Protein AF-A0A8H7K7K2-F1 (afdb_monomer_lite)

pLDDT: mean 85.7, std 13.22, range [26.61, 98.44]

Sequence (527 aa):
MLSKSSISTTMADRILAVVHLDLALPESETTSAEALQPTSVLERTKLHKALFQYLTWVARIGPSKDNFTIAPELIRFMRSYIETRGWPTPAGADSADAVELRSKAYETIGMLSSSATIPTAERLDLAQWLFKSLSEDPTSEAVVSIDSALSGLTSTFPADKKDEDEALMEMLLGYMFLPDEPPAVRSTRHAVVKWANQCLPFANIYARWMNILAIGGIPGERGDVIEQGQKGLDPWTYHAYDNSKTTLKIPEWHEMAAAYFGGPIAPGNLYNHPSVKESLETTGSDLTFGNFQGTRLLAYPVALRYIQQLIFLTALGDDFQIQPNWKEALDATIRTSIQSRTKIRTYLEADDKNTTHLTFYLRACLGGALLAGSPIVEQSLRCFVEVASLSPPSVTQYLATQSSGLLDLVKYNKKEIRSLAARAIGILWAHPVHKADNQIDQFQAKLQDLFANAEKVVGSELNAAEGALLAFGHLCSRSVFYDYDPGSDVEFPLRFLTNQSVQPSLSRGCVGMLLAAMVCGTRSPNS

InterPro domains:
  IPR016024 Armadillo-type fold [SSF48371] (46-479)
  IPR024372 Proteasome component Ecm29, N-terminal [PF13001] (1-214)

Secondary structure (DSSP, 8-state):
-----TTGGG-HHHHHHHHHHHH----S--TTTGGGS-SSHHHHHHHHHHHHHHHHHHHHHGGGSTT---HHHHHHHHHHHHHTTTTTS-TTTT-HHHHHHHHHHHHHHHHHHTT----HHHHHHHHHHHHHHHHH---HHHHHHHHHHHHHHGGGS-TT-GGGHHHHHHHHHHHHS--SSTT--S--HHHHHHHHHHHS-TT-HHHHHHHHHHHHSSTT--HHHHHHHHHHT-HHHHHHH----S--PPP-HHHHHHHHHHS---TT-SS----HHHHHHS--STTTTTTS-GGGGGHHHHHHHHHHHHHHHHHHGGGS---TTHHHHHHHHHHH-HHHHHHHHHHHHS-HHHHHHHHHHHHHHHHHHTSTT-TTHHHHHHHHHHHHTTS-HHHHHHHHTT-TTHHHHTT-S-HHHHHHHHHHHHHHTTSGGGGGGTHHHHHHHHHHHHHTTGGG--THHHHHHHHHHHHHHHHHHHHHTTT----TT----THHHH-TTS-HHHHHHHHHHHHHHHTTTT--S--

Radius of gyration: 31.11 Å; chains: 1; bounding box: 78×48×90 Å

Organism: Bionectria ochroleuca (NCBI:txid29856)

Foldseek 3Di:
DPDLDLVVLVVLVVLVVLLCLLQNDPDPDDPPSVVPADPDPVVSLVSLVVSLVNLLSSLQRNLVDPPSACLVVLLVSLLSSQVVQPPLAGDPLVDPSVLVSNLSSLLSLLSSQLRYPDDLVVLLVVLLSLLSSLFAYQDPSSNVSSLSSLVSNLNVQAQVDPVNCQSLLLSLQCLLPDDCDPSGVDRCLLSSLVSLLRRHALQDLSNLVSLLCQQQVAPPHDPSSVVSSVCSLAPASSVVPDPDPDDRDHHDLLVNLQQQQQAACHRVCNPVGDDLVVSLVDPDLCSRCRHQPDSNVRSLLVSLLSSLVVLLCVLCPPVQDRDVVSSVVSVVCLVPPPPSLQSSLCVCVVDPSSLSSLLSSLVSLLSQLLPPPDPSNLSSLVSNLSSLVSHDLVSLASCLVVLPSLLVQCLDQDLSSLLSSLSNLLSRLLRCNCVVPCNNVVVLVVLCVLQVPLLPDDDSSVSSNLSSLLSNLSNCLSNVVVVDNNDPPDDLPCVLCPDPSGDPSSNVSSVNSVVSNVVNVPDDPDD

Structure (mmCIF, N/CA/C/O backbone):
data_AF-A0A8H7K7K2-F1
#
_entry.id   AF-A0A8H7K7K2-F1
#
loop_
_atom_site.group_PDB
_atom_site.id
_atom_site.type_symbol
_atom_site.label_atom_id
_atom_site.label_alt_id
_atom_site.label_comp_id
_atom_site.label_asym_id
_atom_site.label_entity_id
_atom_site.label_seq_id
_atom_site.pdbx_PDB_ins_code
_atom_site.Cartn_x
_atom_site.Cartn_y
_atom_site.Cartn_z
_atom_site.occupancy
_atom_site.B_iso_or_equiv
_atom_site.auth_seq_id
_atom_site.auth_comp_id
_atom_site.auth_asym_id
_atom_site.auth_atom_id
_atom_site.pdbx_PDB_model_num
ATOM 1 N N . MET A 1 1 ? -21.664 6.708 48.045 1.00 45.75 1 MET A N 1
ATOM 2 C CA . MET A 1 1 ? -20.397 6.842 47.293 1.00 45.75 1 MET A CA 1
ATOM 3 C C . MET A 1 1 ? -19.856 5.448 47.035 1.00 45.75 1 MET A C 1
ATOM 5 O O . MET A 1 1 ? -19.583 4.746 47.999 1.00 45.75 1 MET A O 1
ATOM 9 N N . LEU A 1 2 ? -19.748 5.034 45.771 1.00 57.50 2 LEU A N 1
ATOM 10 C CA . LEU A 1 2 ? -19.045 3.805 45.391 1.00 57.50 2 LEU A CA 1
ATOM 11 C C . LEU A 1 2 ? -17.563 4.005 45.741 1.00 57.50 2 LEU A C 1
ATOM 13 O O . LEU A 1 2 ? -16.893 4.850 45.147 1.00 57.50 2 LEU A O 1
ATOM 17 N N . SER A 1 3 ? -17.073 3.344 46.789 1.00 60.69 3 SER A N 1
ATOM 18 C CA . SER A 1 3 ? -15.692 3.521 47.235 1.00 60.69 3 SER A CA 1
ATOM 19 C C . SER A 1 3 ? -14.741 2.877 46.221 1.00 60.69 3 SER A C 1
ATOM 21 O O . SER A 1 3 ? -14.909 1.718 45.847 1.00 60.69 3 SER A O 1
ATOM 23 N N . LYS A 1 4 ? -13.722 3.622 45.770 1.00 75.00 4 LYS A N 1
ATOM 24 C CA . LYS A 1 4 ? -12.649 3.134 44.878 1.00 75.00 4 LYS A CA 1
ATOM 25 C C . LYS A 1 4 ? -11.684 2.209 45.636 1.00 75.00 4 LYS A C 1
ATOM 27 O O . LYS A 1 4 ? -10.497 2.487 45.756 1.00 75.00 4 LYS A O 1
ATOM 32 N N . SER A 1 5 ? -12.212 1.132 46.211 1.00 83.38 5 SER A N 1
ATOM 33 C CA . SER A 1 5 ? -11.434 0.095 46.886 1.00 83.38 5 SER A CA 1
ATOM 34 C C . SER A 1 5 ? -11.067 -1.002 45.893 1.00 83.38 5 SER A C 1
ATOM 36 O O . SER A 1 5 ? -11.913 -1.436 45.111 1.00 83.38 5 SER A O 1
ATOM 38 N N . SER A 1 6 ? -9.830 -1.495 45.945 1.00 81.62 6 SER A N 1
ATOM 39 C CA . SER A 1 6 ? -9.388 -2.650 45.150 1.00 81.62 6 SER A CA 1
ATOM 40 C C . SER A 1 6 ? -10.142 -3.937 45.500 1.00 81.62 6 SER A C 1
ATOM 42 O O . SER A 1 6 ? -10.251 -4.818 44.662 1.00 81.62 6 SER A O 1
ATOM 44 N N . ILE A 1 7 ? -10.696 -4.039 46.713 1.00 84.38 7 ILE A N 1
ATOM 45 C CA . ILE A 1 7 ? -11.533 -5.173 47.132 1.00 84.38 7 ILE A CA 1
ATOM 46 C C . ILE A 1 7 ? -12.896 -5.111 46.437 1.00 84.38 7 ILE A C 1
ATOM 48 O O . ILE A 1 7 ? -13.483 -6.135 46.123 1.00 84.38 7 ILE A O 1
ATOM 52 N N . SER A 1 8 ? -13.412 -3.912 46.156 1.00 83.81 8 SER A N 1
ATOM 53 C CA . SER A 1 8 ? -14.726 -3.789 45.518 1.00 83.81 8 SER A CA 1
ATOM 54 C C . SER A 1 8 ? -14.759 -4.418 44.121 1.00 83.81 8 SER A C 1
ATOM 56 O O . SER A 1 8 ? -15.800 -4.920 43.717 1.00 83.81 8 SER A O 1
ATOM 58 N N . THR A 1 9 ? -13.620 -4.471 43.418 1.00 84.69 9 THR A N 1
ATOM 59 C CA . THR A 1 9 ? -13.528 -5.034 42.064 1.00 84.69 9 THR A CA 1
ATOM 60 C C . THR A 1 9 ? -13.627 -6.561 42.032 1.00 84.69 9 THR A C 1
ATOM 62 O O . THR A 1 9 ? -13.731 -7.118 40.947 1.00 84.69 9 THR A O 1
ATOM 65 N N . THR A 1 10 ? -13.600 -7.241 43.186 1.00 84.38 10 THR A N 1
ATOM 66 C CA . THR A 1 10 ? -13.829 -8.695 43.282 1.00 84.38 10 THR A CA 1
ATOM 67 C C . THR A 1 10 ? -15.298 -9.047 43.544 1.00 84.38 10 THR A C 1
ATOM 69 O O . THR A 1 10 ? -15.663 -10.218 43.530 1.00 84.38 10 THR A O 1
ATOM 72 N N . MET A 1 11 ? -16.167 -8.053 43.771 1.00 88.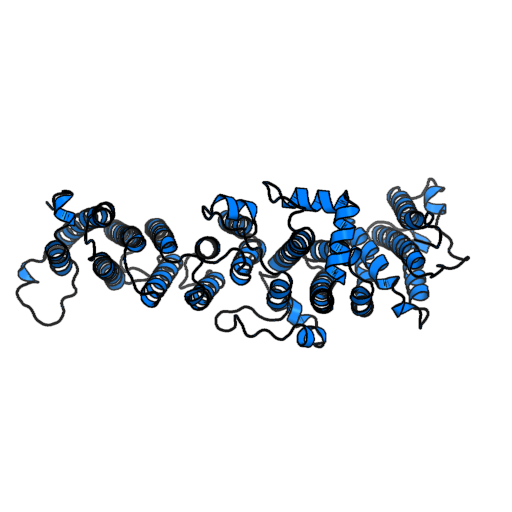62 11 MET A N 1
ATOM 73 C CA . MET A 1 11 ? -17.587 -8.254 44.080 1.00 88.62 11 MET A CA 1
ATOM 74 C C . MET A 1 11 ? -18.453 -8.285 42.809 1.00 88.62 11 MET A C 1
ATOM 76 O O . MET A 1 11 ? -19.363 -7.467 42.668 1.00 88.62 11 MET A O 1
ATOM 80 N N . ALA A 1 12 ? -18.165 -9.219 41.898 1.00 87.75 12 ALA A N 1
ATOM 81 C CA . ALA A 1 12 ? -18.808 -9.369 40.586 1.00 87.75 12 ALA A CA 1
ATOM 82 C C . ALA A 1 12 ? -20.339 -9.179 40.613 1.00 87.75 12 ALA A C 1
ATOM 84 O O . ALA A 1 12 ? -20.850 -8.231 40.017 1.00 87.75 12 ALA A O 1
ATOM 85 N N . ASP A 1 13 ? -21.049 -9.997 41.394 1.00 88.44 13 ASP A N 1
ATOM 86 C CA . ASP A 1 13 ? -22.518 -9.983 41.469 1.00 88.44 13 ASP A CA 1
ATOM 87 C C . ASP A 1 13 ? -23.079 -8.630 41.920 1.00 88.44 13 ASP A C 1
ATOM 89 O O . ASP A 1 13 ? -24.115 -8.173 41.442 1.00 88.44 13 ASP A O 1
ATOM 93 N N . ARG A 1 14 ? -22.383 -7.949 42.840 1.00 89.31 14 ARG A N 1
ATOM 94 C CA . ARG A 1 14 ? -22.817 -6.641 43.350 1.00 89.31 14 ARG A CA 1
ATOM 95 C C . ARG A 1 14 ? -22.606 -5.542 42.322 1.00 89.31 14 ARG A C 1
ATOM 97 O O . ARG A 1 14 ? -23.440 -4.647 42.225 1.00 89.31 14 ARG A O 1
ATOM 104 N N . ILE A 1 15 ? -21.500 -5.600 41.579 1.00 90.00 15 ILE A N 1
ATOM 105 C CA . ILE A 1 15 ? -21.233 -4.661 40.486 1.00 90.00 15 ILE A CA 1
ATOM 106 C C . ILE A 1 15 ? -22.333 -4.811 39.435 1.00 90.00 15 ILE A C 1
ATOM 108 O O . ILE A 1 15 ? -22.971 -3.822 39.084 1.00 90.00 15 ILE A O 1
ATOM 112 N N . LEU A 1 16 ? -22.602 -6.043 39.000 1.00 89.50 16 LEU A N 1
ATOM 113 C CA . LEU A 1 16 ? -23.630 -6.334 38.004 1.00 89.50 16 LEU A CA 1
ATOM 114 C C . LEU A 1 16 ? -25.025 -5.928 38.484 1.00 89.50 16 LEU A C 1
ATOM 116 O O . LEU A 1 16 ? -25.751 -5.294 37.728 1.00 89.50 16 LEU A O 1
ATOM 120 N N . ALA A 1 17 ? -25.382 -6.185 39.746 1.00 87.75 17 ALA A N 1
ATOM 121 C CA . ALA A 1 17 ? -26.673 -5.772 40.300 1.00 87.75 17 ALA A CA 1
ATOM 122 C C . ALA A 1 17 ? -26.877 -4.246 40.269 1.00 87.75 17 ALA A C 1
ATOM 124 O O . ALA A 1 17 ? -27.964 -3.777 39.938 1.00 87.75 17 ALA A O 1
ATOM 125 N N . VAL A 1 18 ? -25.838 -3.461 40.581 1.00 87.94 18 VAL A N 1
ATOM 126 C CA . VAL A 1 18 ? -25.904 -1.989 40.504 1.00 87.94 18 VAL A CA 1
ATOM 127 C C . VAL A 1 18 ? -26.028 -1.523 39.055 1.00 87.94 18 VAL A C 1
ATOM 129 O O . VAL A 1 18 ? -26.802 -0.613 38.773 1.00 87.94 18 VAL A O 1
ATOM 132 N N . VAL A 1 19 ? -25.292 -2.151 38.137 1.00 88.75 19 VAL A N 1
ATOM 133 C CA . VAL A 1 19 ? -25.357 -1.835 36.705 1.00 88.75 19 VAL A CA 1
ATOM 134 C C . VAL A 1 19 ? -26.732 -2.158 36.131 1.00 88.75 19 VAL A C 1
ATOM 136 O O . VAL A 1 19 ? -27.298 -1.327 35.432 1.00 88.75 19 VAL A O 1
ATOM 139 N N . HIS A 1 20 ? -27.296 -3.318 36.464 1.00 85.50 20 HIS A N 1
ATOM 140 C CA . HIS A 1 20 ? -28.662 -3.676 36.097 1.00 85.50 20 HIS A CA 1
ATOM 141 C C . HIS A 1 20 ? -29.669 -2.673 36.647 1.00 85.50 20 HIS A C 1
ATOM 143 O O . HIS A 1 20 ? -30.542 -2.232 35.913 1.00 85.50 20 HIS A O 1
ATOM 149 N N . LEU A 1 21 ? -29.537 -2.282 37.916 1.00 83.88 21 LEU A N 1
ATOM 150 C CA . LEU A 1 21 ? -30.456 -1.319 38.506 1.00 83.88 21 LEU A CA 1
ATOM 151 C C . LEU A 1 21 ? -30.418 0.020 37.760 1.00 83.88 21 LEU A C 1
ATOM 153 O O . LEU A 1 21 ? -31.481 0.575 37.519 1.00 83.88 21 LEU A O 1
ATOM 157 N N . ASP A 1 22 ? -29.227 0.530 37.423 1.00 82.50 22 ASP A N 1
ATOM 158 C CA . ASP A 1 22 ? -29.018 1.880 36.872 1.00 82.50 22 ASP A CA 1
ATOM 159 C C . ASP A 1 22 ? -29.141 1.982 35.344 1.00 82.50 22 ASP A C 1
ATOM 161 O O . ASP A 1 22 ? -29.597 2.999 34.829 1.00 82.50 22 ASP A O 1
ATOM 165 N N . LEU A 1 23 ? -28.731 0.943 34.610 1.00 80.19 23 LEU A N 1
ATOM 166 C CA . LEU A 1 23 ? -28.607 0.974 33.148 1.00 80.19 23 LEU A CA 1
ATOM 167 C C . LEU A 1 23 ? -29.571 0.042 32.411 1.00 80.19 23 LEU A C 1
ATOM 169 O O . LEU A 1 23 ? -29.669 0.164 31.189 1.00 80.19 23 LEU A O 1
ATOM 173 N N . ALA A 1 24 ? -30.248 -0.898 33.083 1.00 66.81 24 ALA A N 1
ATOM 174 C CA . ALA A 1 24 ? -31.181 -1.777 32.383 1.00 66.81 24 ALA A CA 1
ATOM 175 C C . ALA A 1 24 ? -32.378 -0.983 31.842 1.00 66.81 24 ALA A C 1
ATOM 177 O O . ALA A 1 24 ? -32.927 -0.097 32.501 1.00 66.81 24 ALA A O 1
ATOM 178 N N . LEU A 1 25 ? -32.792 -1.333 30.625 1.00 55.06 25 LEU A N 1
ATOM 179 C CA . LEU A 1 25 ? -34.080 -0.915 30.092 1.00 55.06 25 LEU A CA 1
ATOM 180 C C . LEU A 1 25 ? -35.192 -1.566 30.928 1.00 55.06 25 LEU A C 1
ATOM 182 O O . LEU A 1 25 ? -35.007 -2.700 31.374 1.00 55.06 25 LEU A O 1
ATOM 186 N N . PRO A 1 26 ? -36.335 -0.891 31.143 1.00 50.78 26 PRO A N 1
ATOM 187 C CA . PRO A 1 26 ? -37.485 -1.511 31.781 1.00 50.78 26 PRO A CA 1
ATOM 188 C C . PRO A 1 26 ? -38.016 -2.615 30.859 1.00 50.78 26 PRO A C 1
ATOM 190 O O . PRO A 1 26 ? -38.832 -2.371 29.970 1.00 50.78 26 PRO A O 1
ATOM 193 N N . GLU A 1 27 ? -37.510 -3.834 31.030 1.00 41.81 27 GLU A N 1
ATOM 194 C CA . GLU A 1 27 ? -38.180 -5.015 30.514 1.00 41.81 27 GLU A CA 1
ATOM 195 C C . GLU A 1 27 ? -39.508 -5.143 31.252 1.00 41.81 27 GLU A C 1
ATOM 197 O O . GLU A 1 27 ? -39.621 -4.914 32.458 1.00 41.81 27 GLU A O 1
ATOM 202 N N . SER A 1 28 ? -40.541 -5.401 30.464 1.00 45.06 28 SER A N 1
ATOM 203 C CA . SER A 1 28 ? -41.921 -5.480 30.904 1.00 45.06 28 SER A CA 1
ATOM 204 C C . SER A 1 28 ? -42.018 -6.417 32.108 1.00 45.06 28 SER A C 1
ATOM 206 O O . SER A 1 28 ? -41.653 -7.579 31.997 1.00 45.06 28 SER A O 1
ATOM 208 N N . GLU A 1 29 ? -42.537 -5.889 33.221 1.00 46.44 29 GLU A N 1
ATOM 209 C CA . GLU A 1 29 ? -42.729 -6.545 34.526 1.00 46.44 29 GLU A CA 1
ATOM 210 C C . GLU A 1 29 ? -41.542 -6.457 35.507 1.00 46.44 29 GLU A C 1
ATOM 212 O O . GLU A 1 29 ? -40.734 -7.367 35.632 1.00 46.44 29 GLU A O 1
ATOM 217 N N . THR A 1 30 ? -41.491 -5.385 36.314 1.00 43.72 30 THR A N 1
ATOM 218 C CA . THR A 1 30 ? -41.301 -5.475 37.783 1.00 43.72 30 THR A CA 1
ATOM 219 C C . THR A 1 30 ? -41.415 -4.098 38.454 1.00 43.72 30 THR A C 1
ATOM 221 O O . THR A 1 30 ? -40.554 -3.230 38.350 1.00 43.72 30 THR A O 1
ATOM 224 N N . THR A 1 31 ? -42.469 -3.919 39.247 1.00 50.97 31 THR A N 1
ATOM 225 C CA . THR A 1 31 ? -42.855 -2.687 39.966 1.00 50.97 31 THR A CA 1
ATOM 226 C C . THR A 1 31 ? -41.916 -2.262 41.110 1.00 50.97 31 THR A C 1
ATOM 228 O O . THR A 1 31 ? -42.189 -1.279 41.794 1.00 50.97 31 THR A O 1
ATOM 231 N N . SER A 1 32 ? -40.815 -2.982 41.363 1.00 52.03 32 SER A N 1
ATOM 232 C CA . SER A 1 32 ? -39.917 -2.737 42.509 1.00 52.03 32 SER A CA 1
ATOM 233 C C . SER A 1 32 ? -38.610 -2.019 42.148 1.00 52.03 32 SER A C 1
ATOM 235 O O . SER A 1 32 ? -38.081 -1.283 42.977 1.00 52.03 32 SER A O 1
ATOM 237 N N . ALA A 1 33 ? -38.089 -2.204 40.929 1.00 51.75 33 ALA A N 1
ATOM 238 C CA . ALA A 1 33 ? -36.827 -1.595 40.492 1.00 51.75 33 ALA A CA 1
ATOM 239 C C . ALA A 1 33 ? -37.004 -0.125 40.066 1.00 51.75 33 ALA A C 1
ATOM 241 O O . ALA A 1 33 ? -36.161 0.716 40.379 1.00 51.75 33 ALA A O 1
ATOM 242 N N . GLU A 1 34 ? -38.141 0.215 39.448 1.00 53.91 34 GLU A N 1
ATOM 243 C CA . GLU A 1 34 ? -38.485 1.594 39.063 1.00 53.91 34 GLU A CA 1
ATOM 244 C C . GLU A 1 34 ? -38.598 2.538 40.272 1.00 53.91 34 GLU A C 1
ATOM 246 O O . GLU A 1 34 ? -38.294 3.724 40.163 1.00 53.91 34 GLU A O 1
ATOM 251 N N . ALA A 1 35 ? -38.969 2.017 41.448 1.00 57.66 35 ALA A N 1
ATOM 252 C CA . ALA A 1 35 ? -39.115 2.802 42.676 1.00 57.66 35 ALA A CA 1
ATOM 253 C C . ALA A 1 35 ? -37.778 3.308 43.256 1.00 57.66 35 ALA A C 1
ATOM 255 O O . ALA A 1 35 ? -37.773 4.234 44.066 1.00 57.66 35 ALA A O 1
ATOM 256 N N . LEU A 1 36 ? -36.649 2.705 42.862 1.00 66.88 36 LEU A N 1
ATOM 257 C CA . LEU A 1 36 ? -35.302 3.077 43.317 1.00 66.88 36 LEU A CA 1
ATOM 258 C C . LEU A 1 36 ? -34.556 3.965 42.309 1.00 66.88 36 LEU A C 1
ATOM 260 O O . LEU A 1 36 ? -33.462 4.446 42.610 1.00 66.88 36 LEU A O 1
ATOM 264 N N . GLN A 1 37 ? -35.138 4.189 41.129 1.00 71.12 37 GLN A N 1
ATOM 265 C CA . GLN A 1 37 ? -34.542 4.989 40.067 1.00 71.12 37 GLN A CA 1
ATOM 266 C C . GLN A 1 37 ? -34.823 6.487 40.254 1.00 71.12 37 GLN A C 1
ATOM 268 O O . GLN A 1 37 ? -35.953 6.868 40.577 1.00 71.12 37 GLN A O 1
ATOM 273 N N . PRO A 1 38 ? -33.841 7.380 40.014 1.00 76.50 38 PRO A N 1
ATOM 274 C CA . PRO A 1 38 ? -34.080 8.811 40.111 1.00 76.50 38 PRO A CA 1
ATOM 275 C C . PRO A 1 38 ? -35.144 9.267 39.110 1.00 76.50 38 PRO A C 1
ATOM 277 O O . PRO A 1 38 ? -35.070 8.983 37.907 1.00 76.50 38 PRO A O 1
ATOM 280 N N . THR A 1 39 ? -36.123 10.025 39.601 1.00 75.00 39 THR A N 1
ATOM 281 C CA . THR A 1 39 ? -37.202 10.584 38.774 1.00 75.00 39 THR A CA 1
ATOM 282 C C . THR A 1 39 ? -36.719 11.799 37.976 1.00 75.00 39 THR A C 1
ATOM 284 O O . THR A 1 39 ? -37.179 12.035 36.861 1.00 75.00 39 THR A O 1
ATOM 287 N N . SER A 1 40 ? -35.758 12.558 38.518 1.00 84.69 40 SER A N 1
ATOM 288 C CA . SER A 1 40 ? -35.174 13.735 37.867 1.00 84.69 40 SER A CA 1
ATOM 289 C C . SER A 1 40 ? -34.067 13.362 36.879 1.00 84.69 40 SER A C 1
ATOM 291 O O . SER A 1 40 ? -33.158 12.593 37.198 1.00 84.69 40 SER A O 1
ATOM 293 N N . VAL A 1 41 ? -34.079 13.993 35.699 1.00 81.00 41 VAL A N 1
ATOM 294 C CA . VAL A 1 41 ? -33.029 13.845 34.673 1.00 81.00 41 VAL A CA 1
ATOM 295 C C . VAL A 1 41 ? -31.650 14.212 35.229 1.00 81.00 41 VAL A C 1
ATOM 297 O O . VAL A 1 41 ? -30.677 13.509 34.975 1.00 81.00 41 VAL A O 1
ATOM 300 N N . LEU A 1 42 ? -31.559 15.273 36.038 1.00 83.38 42 LEU A N 1
ATOM 301 C CA . LEU A 1 42 ? -30.296 15.728 36.630 1.00 83.38 42 LEU A CA 1
ATOM 302 C C . LEU A 1 42 ? -29.727 14.719 37.631 1.00 83.38 42 LEU A C 1
ATOM 304 O O . LEU A 1 42 ? -28.519 14.489 37.666 1.00 83.38 42 LEU A O 1
ATOM 308 N N . GLU A 1 43 ? -30.586 14.124 38.455 1.00 85.19 43 GLU A N 1
ATOM 309 C CA . GLU A 1 43 ? -30.174 13.113 39.430 1.00 85.19 43 GLU A CA 1
ATOM 310 C C . GLU A 1 43 ? -29.729 11.832 38.730 1.00 85.19 43 GLU A C 1
ATOM 312 O O . GLU A 1 43 ? -28.684 11.283 39.077 1.00 85.19 43 GLU A O 1
ATOM 317 N N . ARG A 1 44 ? -30.449 11.426 37.678 1.00 84.88 44 ARG A N 1
ATOM 318 C CA . ARG A 1 44 ? -30.080 10.287 36.835 1.00 84.88 44 ARG A CA 1
ATOM 319 C C . ARG A 1 44 ? -28.734 10.502 36.143 1.00 84.88 44 ARG A C 1
ATOM 321 O O . ARG A 1 44 ? -27.874 9.632 36.187 1.00 84.88 44 ARG A O 1
ATOM 328 N N . THR A 1 45 ? -28.490 11.688 35.585 1.00 85.50 45 THR A N 1
ATOM 329 C CA . THR A 1 45 ? -27.185 12.035 34.997 1.00 85.50 45 THR A CA 1
ATOM 330 C C . THR A 1 45 ? -26.062 11.984 36.034 1.00 85.50 45 THR A C 1
ATOM 332 O O . THR A 1 45 ? -24.994 11.440 35.756 1.00 85.50 45 THR A O 1
ATOM 335 N N . LYS A 1 46 ? -26.280 12.506 37.249 1.00 88.00 46 LYS A N 1
ATOM 336 C CA . LYS A 1 46 ? -25.285 12.423 38.334 1.00 88.00 46 LYS A CA 1
ATOM 337 C C . LYS A 1 46 ? -25.000 10.977 38.743 1.00 88.00 46 LYS A C 1
ATOM 339 O O . LYS A 1 46 ? -23.837 10.649 38.987 1.00 88.00 46 LYS A O 1
ATOM 344 N N . LEU A 1 47 ? -26.030 10.133 38.800 1.00 88.69 47 LEU A N 1
ATOM 345 C CA . LEU A 1 47 ? -25.899 8.715 39.121 1.00 88.69 47 LEU A CA 1
ATOM 346 C C . LEU A 1 47 ? -25.089 7.977 38.047 1.00 88.69 47 LEU A C 1
ATOM 348 O O . LEU A 1 47 ? -24.054 7.403 38.386 1.00 88.69 47 LEU A O 1
ATOM 352 N N . HIS A 1 48 ? -25.437 8.139 36.764 1.00 89.38 48 HIS A N 1
ATOM 353 C CA . HIS A 1 48 ? -24.661 7.584 35.649 1.00 89.38 48 HIS A CA 1
ATOM 354 C C . HIS A 1 48 ? -23.196 8.039 35.685 1.00 89.38 48 HIS A C 1
ATOM 356 O O . HIS A 1 48 ? -22.287 7.229 35.508 1.00 89.38 48 HIS A O 1
ATOM 362 N N . LYS A 1 49 ? -22.929 9.328 35.958 1.00 88.94 49 LYS A N 1
ATOM 363 C CA . LYS A 1 49 ? -21.549 9.840 36.056 1.00 88.94 49 LYS A CA 1
ATOM 364 C C . LYS A 1 49 ? -20.773 9.135 37.166 1.00 88.94 49 LYS A C 1
ATOM 366 O O . LYS A 1 49 ? -19.614 8.777 36.958 1.00 88.94 49 LYS A O 1
ATOM 371 N N . ALA A 1 50 ? -21.392 8.938 38.330 1.00 90.62 50 ALA A N 1
ATOM 372 C CA . ALA A 1 50 ? -20.774 8.237 39.448 1.00 90.62 50 ALA A CA 1
ATOM 373 C C . ALA A 1 50 ? -20.552 6.747 39.140 1.00 90.62 50 ALA A C 1
ATOM 375 O O . ALA A 1 50 ? -19.480 6.220 39.450 1.00 90.62 50 ALA A O 1
ATOM 376 N N . LEU A 1 51 ? -21.522 6.089 38.498 1.00 91.25 51 LEU A N 1
ATOM 377 C CA . LEU A 1 51 ? -21.407 4.695 38.084 1.00 91.25 51 LEU A CA 1
ATOM 378 C C . LEU A 1 51 ? -20.286 4.517 37.060 1.00 91.25 51 LEU A C 1
ATOM 380 O O . LEU A 1 51 ? -19.409 3.686 37.262 1.00 91.25 51 LEU A O 1
ATOM 384 N N . PHE A 1 52 ? -20.243 5.328 36.003 1.00 91.19 52 PHE A N 1
ATOM 385 C CA . PHE A 1 52 ? -19.242 5.186 34.941 1.00 91.19 52 PHE A CA 1
ATOM 386 C C . PHE A 1 52 ? -17.834 5.449 35.469 1.00 91.19 52 PHE A C 1
ATOM 388 O O . PHE A 1 52 ? -16.918 4.692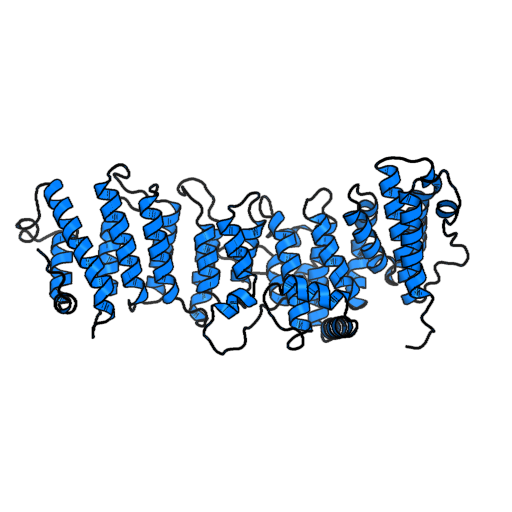 35.172 1.00 91.19 52 PHE A O 1
ATOM 395 N N . GLN A 1 53 ? -17.658 6.445 36.344 1.00 90.62 53 GLN A N 1
ATOM 396 C CA . GLN A 1 53 ? -16.380 6.656 37.034 1.00 90.62 53 GLN A CA 1
ATOM 397 C C . GLN A 1 53 ? -15.937 5.431 37.848 1.00 90.62 53 GLN A C 1
ATOM 399 O O . GLN A 1 53 ? -14.739 5.148 37.935 1.00 90.62 53 GLN A O 1
ATOM 404 N N . TYR A 1 54 ? -16.881 4.724 38.473 1.00 91.88 54 TYR A N 1
ATOM 405 C CA . TYR A 1 54 ? -16.596 3.491 39.195 1.00 91.88 54 TYR A CA 1
ATOM 406 C C . TYR A 1 54 ? -16.291 2.326 38.242 1.00 91.88 54 TYR A C 1
ATOM 408 O O . TYR A 1 54 ? -15.321 1.610 38.464 1.00 91.88 54 TYR A O 1
ATOM 416 N N . LEU A 1 55 ? -17.036 2.166 37.148 1.00 91.69 55 LEU A N 1
ATOM 417 C CA . LEU A 1 55 ? -16.799 1.105 36.167 1.00 91.69 55 LEU A CA 1
ATOM 418 C C . LEU A 1 55 ? -15.477 1.279 35.421 1.00 91.69 55 LEU A C 1
ATOM 420 O O . LEU A 1 55 ? -14.762 0.303 35.235 1.00 91.69 55 LEU A O 1
ATOM 424 N N . THR A 1 56 ? -15.080 2.507 35.094 1.00 90.38 56 THR A N 1
ATOM 425 C CA . THR A 1 56 ? -13.734 2.811 34.589 1.00 90.38 56 THR A CA 1
ATOM 426 C C . THR A 1 56 ? -12.648 2.368 35.579 1.00 90.38 56 THR A C 1
ATOM 428 O O . THR A 1 56 ? -11.617 1.822 35.186 1.00 90.38 56 THR A O 1
ATOM 431 N N . TRP A 1 57 ? -12.871 2.558 36.885 1.00 90.31 57 TRP A N 1
ATOM 432 C CA . TRP A 1 57 ? -11.959 2.062 37.919 1.00 90.31 57 TRP A CA 1
ATOM 433 C C . TRP A 1 57 ? -11.930 0.527 37.979 1.00 90.31 57 TRP A C 1
ATOM 435 O O . TRP A 1 57 ? -10.850 -0.060 38.057 1.00 90.31 57 TRP A O 1
ATOM 445 N N . VAL A 1 58 ? -13.095 -0.124 37.893 1.00 90.75 58 VAL A N 1
ATOM 446 C CA . VAL A 1 58 ? -13.213 -1.589 37.817 1.00 90.75 58 VAL A CA 1
ATOM 447 C C . VAL A 1 58 ? -12.493 -2.126 36.581 1.00 90.75 58 VAL A C 1
ATOM 449 O O . VAL A 1 58 ? -11.713 -3.058 36.714 1.00 90.75 58 VAL A O 1
ATOM 452 N N . ALA A 1 59 ? -12.667 -1.515 35.411 1.00 90.44 59 ALA A N 1
ATOM 453 C CA . ALA A 1 59 ? -12.007 -1.918 34.172 1.00 90.44 59 ALA A CA 1
ATOM 454 C C . ALA A 1 59 ? -10.478 -1.804 34.251 1.00 90.44 59 ALA A C 1
ATOM 456 O O . ALA A 1 59 ? -9.763 -2.609 33.668 1.00 90.44 59 ALA A O 1
ATOM 457 N N . ARG A 1 60 ? -9.966 -0.829 35.009 1.00 89.44 60 ARG A N 1
ATOM 458 C CA . ARG A 1 60 ? -8.524 -0.620 35.182 1.00 89.44 60 ARG A CA 1
ATOM 459 C C . ARG A 1 60 ? -7.884 -1.586 36.178 1.00 89.44 60 ARG A C 1
ATOM 461 O O . ARG A 1 60 ? -6.754 -2.012 35.974 1.00 89.44 60 ARG A O 1
ATOM 468 N N . ILE A 1 61 ? -8.561 -1.867 37.291 1.00 89.38 61 ILE A N 1
ATOM 469 C CA . ILE A 1 61 ? -7.987 -2.634 38.410 1.00 89.38 61 ILE A CA 1
ATOM 470 C C . ILE A 1 61 ? -8.427 -4.097 38.385 1.00 89.38 61 ILE A C 1
ATOM 472 O O . ILE A 1 61 ? -7.640 -4.978 38.726 1.00 89.38 61 ILE A O 1
ATOM 476 N N . GLY A 1 62 ? -9.665 -4.355 37.975 1.00 87.31 62 GLY A N 1
ATOM 477 C CA . GLY A 1 62 ? -10.299 -5.670 37.929 1.00 87.31 62 GLY A CA 1
ATOM 478 C C . GLY A 1 62 ? -9.473 -6.729 37.203 1.00 87.31 62 GLY A C 1
ATOM 479 O O . GLY A 1 62 ? -9.222 -7.758 37.819 1.00 87.31 62 GLY A O 1
ATOM 480 N N . PRO A 1 63 ? -8.946 -6.475 35.988 1.00 86.81 63 PRO A N 1
ATOM 481 C CA . PRO A 1 63 ? -8.159 -7.464 35.245 1.00 86.81 63 PRO A CA 1
ATOM 482 C C . PRO A 1 63 ? -6.908 -7.980 35.970 1.00 86.81 63 PRO A C 1
ATOM 484 O O . PRO A 1 63 ? -6.431 -9.069 35.678 1.00 86.81 63 PRO A O 1
ATOM 487 N N . SER A 1 64 ? -6.372 -7.216 36.930 1.00 85.50 64 SER A N 1
ATOM 488 C CA . SER A 1 64 ? -5.235 -7.635 37.766 1.00 85.50 64 SER A CA 1
ATOM 489 C C . SER A 1 64 ? -5.631 -8.511 38.965 1.00 85.50 64 SER A C 1
ATOM 491 O O . SER A 1 64 ? -4.781 -8.845 39.791 1.00 85.50 64 SER A O 1
ATOM 493 N N . LYS A 1 65 ? -6.923 -8.813 39.126 1.00 84.12 65 LYS A N 1
ATOM 494 C CA . LYS A 1 65 ? -7.477 -9.616 40.219 1.00 84.12 65 LYS A CA 1
ATOM 495 C C . LYS A 1 65 ? -7.894 -10.989 39.715 1.00 84.12 65 LYS A C 1
ATOM 497 O O . LYS A 1 65 ? -8.375 -11.132 38.594 1.00 84.12 65 LYS A O 1
ATOM 502 N N . ASP A 1 66 ? -7.765 -11.979 40.591 1.00 74.31 66 ASP A N 1
ATOM 503 C CA . ASP A 1 66 ? -8.200 -13.342 40.307 1.00 74.31 66 ASP A CA 1
ATOM 504 C C . ASP A 1 66 ? -9.703 -13.371 39.982 1.00 74.31 66 ASP A C 1
ATOM 506 O O . ASP A 1 66 ? -10.506 -12.698 40.634 1.00 74.31 66 ASP A O 1
ATOM 510 N N . ASN A 1 67 ? -10.083 -14.175 38.985 1.00 75.56 67 ASN A N 1
ATOM 511 C CA . ASN A 1 67 ? -11.472 -14.423 38.574 1.00 75.56 67 ASN A CA 1
ATOM 512 C C . ASN A 1 67 ? -12.259 -13.199 38.061 1.00 75.56 67 ASN A C 1
ATOM 514 O O . ASN A 1 67 ? -13.488 -13.165 38.174 1.00 75.56 67 ASN A O 1
ATOM 518 N N . PHE A 1 68 ? -11.598 -12.209 37.453 1.00 85.62 68 PHE A N 1
ATOM 519 C CA . PHE A 1 68 ? -12.294 -11.113 36.770 1.00 85.62 68 PHE A CA 1
ATOM 520 C C . PHE A 1 68 ? -13.010 -11.599 35.496 1.00 85.62 68 PHE A C 1
ATOM 522 O O . PHE A 1 68 ? -12.441 -11.635 34.411 1.00 85.62 68 PHE A O 1
ATOM 529 N N . THR A 1 69 ? -14.278 -11.989 35.639 1.00 87.31 69 THR A N 1
ATOM 530 C CA . THR A 1 69 ? -15.091 -12.623 34.579 1.00 87.31 69 THR A CA 1
ATOM 531 C C . THR A 1 69 ? -16.252 -11.757 34.088 1.00 87.31 69 THR A C 1
ATOM 533 O O . THR A 1 69 ? -16.884 -12.084 33.092 1.00 87.31 69 THR A O 1
ATOM 536 N N . ILE A 1 70 ? -16.503 -10.613 34.733 1.00 89.75 70 ILE A N 1
ATOM 537 C CA . ILE A 1 70 ? -17.647 -9.731 34.435 1.00 89.75 70 ILE A CA 1
ATOM 538 C C . ILE A 1 70 ? -17.451 -8.832 33.204 1.00 89.75 70 ILE A C 1
ATOM 540 O O . ILE A 1 70 ? -18.364 -8.103 32.822 1.00 89.75 70 ILE A O 1
ATOM 544 N N . ALA A 1 71 ? -16.264 -8.838 32.590 1.00 90.88 71 ALA A N 1
ATOM 545 C CA . ALA A 1 71 ? -15.924 -7.920 31.502 1.00 90.88 71 ALA A CA 1
ATOM 546 C C . ALA A 1 71 ? -16.871 -8.005 30.285 1.00 90.88 71 ALA A C 1
ATOM 548 O O . ALA A 1 71 ? -17.321 -6.944 29.847 1.00 90.88 71 ALA A O 1
ATOM 549 N N . PRO A 1 72 ? -17.237 -9.200 29.765 1.00 91.56 72 PRO A N 1
ATOM 550 C CA . PRO A 1 72 ? -18.153 -9.305 28.625 1.00 91.56 72 PRO A CA 1
ATOM 551 C C . PRO A 1 72 ? -19.531 -8.696 28.914 1.00 91.56 72 PRO A C 1
ATOM 553 O O . PRO A 1 72 ? -20.086 -7.969 28.092 1.00 91.56 72 PRO A O 1
ATOM 556 N N . GLU A 1 73 ? -20.069 -8.923 30.115 1.00 91.12 73 GLU A N 1
ATOM 557 C CA . GLU A 1 73 ? -21.363 -8.361 30.505 1.00 91.12 73 GLU A CA 1
ATOM 558 C C . GLU A 1 73 ? -21.311 -6.844 30.653 1.00 91.12 73 GLU A C 1
ATOM 560 O O . GLU A 1 73 ? -22.191 -6.146 30.153 1.00 91.12 73 GLU A O 1
ATOM 565 N N . LEU A 1 74 ? -20.256 -6.313 31.277 1.00 92.44 74 LEU A N 1
ATOM 566 C CA . LEU A 1 74 ? -20.063 -4.869 31.382 1.00 92.44 74 LEU A CA 1
ATOM 567 C C . LEU A 1 74 ? -19.944 -4.206 30.004 1.00 92.44 74 LEU A C 1
ATOM 569 O O . LEU A 1 74 ? -20.537 -3.148 29.797 1.00 92.44 74 LEU A O 1
ATOM 573 N N . ILE A 1 75 ? -19.247 -4.831 29.048 1.00 93.69 75 ILE A N 1
ATOM 574 C CA . ILE A 1 75 ? -19.180 -4.352 27.658 1.00 93.69 75 ILE A CA 1
ATOM 575 C C . ILE A 1 75 ? -20.583 -4.292 27.042 1.00 93.69 75 ILE A C 1
ATOM 577 O O . ILE A 1 75 ? -20.951 -3.263 26.473 1.00 93.69 75 ILE A O 1
ATOM 581 N N . ARG A 1 76 ? -21.394 -5.343 27.212 1.00 92.62 76 ARG A N 1
ATOM 582 C CA . ARG A 1 76 ? -22.783 -5.391 26.728 1.00 92.62 76 ARG A CA 1
ATOM 583 C C . ARG A 1 76 ? -23.651 -4.285 27.340 1.00 92.62 76 ARG A C 1
ATOM 585 O O . ARG A 1 76 ? -24.401 -3.644 26.608 1.00 92.62 76 ARG A O 1
ATOM 592 N N . PHE A 1 77 ? -23.516 -3.998 28.638 1.00 92.25 77 PHE A N 1
ATOM 593 C CA . PHE A 1 77 ? -24.233 -2.883 29.276 1.00 92.25 77 PHE A CA 1
ATOM 594 C C . PHE A 1 77 ? -23.802 -1.519 28.743 1.00 92.25 77 PHE A C 1
ATOM 596 O O . PHE A 1 77 ? -24.657 -0.689 28.441 1.00 92.25 77 PHE A O 1
ATOM 603 N N . MET A 1 78 ? -22.494 -1.279 28.606 1.00 93.75 78 MET A N 1
ATOM 604 C CA . MET A 1 78 ? -21.991 -0.012 28.064 1.00 93.75 78 MET A CA 1
ATOM 605 C C . MET A 1 78 ? -22.449 0.194 26.616 1.00 93.75 78 MET A C 1
ATOM 607 O O . MET A 1 78 ? -22.876 1.291 26.257 1.00 93.75 78 MET A O 1
ATOM 611 N N . ARG A 1 79 ? -22.413 -0.863 25.795 1.00 94.62 79 ARG A N 1
ATOM 612 C CA . ARG A 1 79 ? -22.909 -0.839 24.415 1.00 94.62 79 ARG A CA 1
ATOM 613 C C . ARG A 1 79 ? -24.404 -0.532 24.362 1.00 94.62 79 ARG A C 1
ATOM 615 O O . ARG A 1 79 ? -24.795 0.418 23.692 1.00 94.62 79 ARG A O 1
ATOM 622 N N . SER A 1 80 ? -25.218 -1.257 25.130 1.00 93.25 80 SER A N 1
ATOM 623 C CA . SER A 1 80 ? -26.668 -1.036 25.196 1.00 93.25 80 SER A CA 1
ATOM 624 C C . SER A 1 80 ? -27.014 0.384 25.666 1.00 93.25 80 SER A C 1
ATOM 626 O O . SER A 1 80 ? -27.878 1.050 25.092 1.00 93.25 80 SER A O 1
ATOM 628 N N . TYR A 1 81 ? -26.278 0.915 26.647 1.00 91.69 81 TYR A N 1
ATOM 629 C CA . TYR A 1 81 ? -26.431 2.304 27.075 1.00 91.69 81 TYR A CA 1
ATOM 630 C C . TYR A 1 81 ? -26.200 3.298 25.928 1.00 91.69 81 TYR A C 1
ATOM 632 O O . TYR A 1 81 ? -26.962 4.250 25.779 1.00 91.69 81 TYR A O 1
ATOM 640 N N . ILE A 1 82 ? -25.170 3.092 25.104 1.00 93.75 82 ILE A N 1
ATOM 641 C CA . ILE A 1 82 ? -24.891 3.960 23.952 1.00 93.75 82 ILE A CA 1
ATOM 642 C C . ILE A 1 82 ? -25.980 3.799 22.879 1.00 93.75 82 ILE A C 1
ATOM 644 O O . ILE A 1 82 ? -26.473 4.795 22.348 1.00 93.75 82 ILE A O 1
ATOM 648 N N . GLU A 1 83 ? -26.407 2.565 22.603 1.00 94.50 83 GLU A N 1
ATOM 649 C CA . GLU A 1 83 ? -27.434 2.247 21.603 1.00 94.50 83 GLU A CA 1
ATOM 650 C C . GLU A 1 83 ? -28.782 2.901 21.908 1.00 94.50 83 GLU A C 1
ATOM 652 O O . GLU A 1 83 ? -29.365 3.568 21.052 1.00 94.50 83 GLU A O 1
ATOM 657 N N . THR A 1 84 ? -29.226 2.832 23.162 1.00 90.38 84 THR A N 1
ATOM 658 C CA . THR A 1 84 ? -30.484 3.451 23.620 1.00 90.38 84 THR A CA 1
ATOM 659 C C . THR A 1 84 ? -30.486 4.980 23.539 1.00 90.38 84 THR A C 1
ATOM 661 O O . THR A 1 84 ? -31.542 5.609 23.630 1.00 90.38 84 THR A O 1
ATOM 664 N N . ARG A 1 85 ? -29.319 5.603 23.337 1.00 88.44 85 ARG A N 1
ATOM 665 C CA . ARG A 1 85 ? -29.159 7.050 23.145 1.00 88.44 85 ARG A CA 1
ATOM 666 C C . ARG A 1 85 ? -29.078 7.455 21.677 1.00 88.44 85 ARG A C 1
ATOM 668 O O . ARG A 1 85 ? -28.741 8.600 21.400 1.00 88.44 85 ARG A O 1
ATOM 675 N N . GLY A 1 86 ? -29.430 6.566 20.750 1.00 89.62 86 GLY A N 1
ATOM 676 C CA . GLY A 1 86 ? -29.538 6.874 19.323 1.00 89.62 86 GLY A CA 1
ATOM 677 C C . GLY A 1 86 ? -28.303 6.503 18.511 1.00 89.62 86 GLY A C 1
ATOM 678 O O . GLY A 1 86 ? -28.056 7.117 17.484 1.00 89.62 86 GLY A O 1
ATOM 679 N N . TRP A 1 87 ? -27.504 5.530 18.956 1.00 92.94 87 TRP A N 1
ATOM 680 C CA . TRP A 1 87 ? -26.366 5.047 18.170 1.00 92.94 87 TRP A CA 1
ATOM 681 C C . TRP A 1 87 ? -26.765 4.697 16.720 1.00 92.94 87 TRP A C 1
ATOM 683 O O . TRP A 1 87 ? -27.844 4.137 16.504 1.00 92.94 87 TRP A O 1
ATOM 693 N N . PRO A 1 88 ? -25.895 4.958 15.730 1.00 88.25 88 PRO A N 1
ATOM 694 C CA . PRO A 1 88 ? -24.566 5.574 15.851 1.00 88.25 88 PRO A CA 1
ATOM 695 C C . PRO A 1 88 ? -24.590 7.108 15.853 1.00 88.25 88 PRO A C 1
ATOM 697 O O . PRO A 1 88 ? -23.574 7.729 16.151 1.00 88.25 88 PRO A O 1
ATOM 700 N N . THR A 1 89 ? -25.747 7.719 15.583 1.00 87.75 89 THR A N 1
ATOM 701 C CA . THR A 1 89 ? -25.941 9.174 15.533 1.00 87.75 89 THR A CA 1
ATOM 702 C C . THR A 1 89 ? -26.728 9.652 16.764 1.00 87.75 89 THR A C 1
ATOM 704 O O . THR A 1 89 ? -27.953 9.778 16.716 1.00 87.75 89 THR A O 1
ATOM 707 N N . PRO A 1 90 ? -26.048 9.909 17.894 1.00 86.06 90 PRO A N 1
ATOM 708 C CA . PRO A 1 90 ? -26.675 10.070 19.201 1.00 86.06 90 PRO A CA 1
ATOM 709 C C . PRO A 1 90 ? -27.711 11.201 19.251 1.00 86.06 90 PRO A C 1
ATOM 711 O O . PRO A 1 90 ? -27.451 12.340 18.856 1.00 86.06 90 PRO A O 1
ATOM 714 N N . ALA A 1 91 ? -28.862 10.908 19.855 1.00 74.94 91 ALA A N 1
ATOM 715 C CA . ALA A 1 91 ? -29.865 11.893 20.226 1.00 74.94 91 ALA A CA 1
ATOM 716 C C . ALA A 1 91 ? -29.303 12.795 21.341 1.00 74.94 91 ALA A C 1
ATOM 718 O O . ALA A 1 91 ? -28.990 12.333 22.439 1.00 74.94 91 ALA A O 1
ATOM 719 N N . GLY A 1 92 ? -29.161 14.093 21.061 1.00 71.56 92 GLY A N 1
ATOM 720 C CA . GLY A 1 92 ? -28.578 15.057 22.001 1.00 71.56 92 GLY A CA 1
ATOM 721 C C . GLY A 1 92 ? -27.057 15.201 21.901 1.00 71.56 92 GLY A C 1
ATOM 722 O O . GLY A 1 92 ? -26.404 15.414 22.922 1.00 71.56 92 GLY A O 1
ATOM 723 N N . ALA A 1 93 ? -26.494 15.113 20.690 1.00 73.44 93 ALA A N 1
ATOM 724 C CA . ALA A 1 93 ? -25.083 15.402 20.413 1.00 73.44 93 ALA A CA 1
ATOM 725 C C . ALA A 1 93 ? -24.606 16.775 20.946 1.00 73.44 93 ALA A C 1
ATOM 727 O O . ALA A 1 93 ? -23.428 16.921 21.254 1.00 73.44 93 ALA A O 1
ATOM 728 N N . ASP A 1 94 ? -25.520 17.732 21.140 1.00 76.25 94 ASP A N 1
ATOM 729 C CA . ASP A 1 94 ? -25.228 19.070 21.677 1.00 76.25 94 ASP A CA 1
ATOM 730 C C . ASP A 1 94 ? -25.084 19.116 23.213 1.00 76.25 94 ASP A C 1
ATOM 732 O O . ASP A 1 94 ? -24.669 20.127 23.782 1.00 76.25 94 ASP A O 1
ATOM 736 N N . SER A 1 95 ? -25.449 18.044 23.928 1.00 88.31 95 SER A N 1
ATOM 737 C CA . SER A 1 95 ? -25.370 18.002 25.391 1.00 88.31 95 SER A CA 1
ATOM 738 C C . SER A 1 95 ? -23.990 17.545 25.861 1.00 88.31 95 SER A C 1
ATOM 740 O O . SER A 1 95 ? -23.642 16.370 25.738 1.00 88.31 95 SER A O 1
ATOM 742 N N . ALA A 1 96 ? -23.237 18.447 26.498 1.00 87.94 96 ALA A N 1
ATOM 743 C CA . ALA A 1 96 ? -21.916 18.142 27.056 1.00 87.94 96 ALA A CA 1
ATOM 744 C C . ALA A 1 96 ? -21.932 16.950 28.035 1.00 87.94 96 ALA A C 1
ATOM 746 O O . ALA A 1 96 ? -21.043 16.102 27.995 1.00 87.94 96 ALA A O 1
ATOM 747 N N . ASP A 1 97 ? -22.971 16.837 28.871 1.00 88.00 97 ASP A N 1
ATOM 748 C CA . ASP A 1 97 ? -23.128 15.715 29.804 1.00 88.00 97 ASP A CA 1
ATOM 749 C C . ASP A 1 97 ? -23.353 14.380 29.077 1.00 88.00 97 ASP A C 1
ATOM 751 O O . ASP A 1 97 ? -22.827 13.349 29.502 1.00 88.00 97 ASP A O 1
ATOM 755 N N . ALA A 1 98 ? -24.126 14.389 27.986 1.00 87.75 98 ALA A N 1
ATOM 756 C CA . ALA A 1 98 ? -24.385 13.194 27.186 1.00 87.75 98 ALA A CA 1
ATOM 757 C C . ALA A 1 98 ? -23.132 12.743 26.422 1.00 87.75 98 ALA A C 1
ATOM 759 O O . ALA A 1 98 ? -22.849 11.545 26.370 1.00 87.75 98 ALA A O 1
ATOM 760 N N . VAL A 1 99 ? -22.365 13.694 25.876 1.00 91.75 99 VAL A N 1
ATOM 761 C CA . VAL A 1 99 ? -21.065 13.432 25.238 1.00 91.75 99 VAL A CA 1
ATOM 762 C C . VAL A 1 99 ? -20.090 12.840 26.254 1.00 91.75 99 VAL A C 1
ATOM 764 O O . VAL A 1 99 ? -19.527 11.782 26.001 1.00 91.75 99 VAL A O 1
ATOM 767 N N . GLU A 1 100 ? -19.957 13.444 27.440 1.00 92.00 100 GLU A N 1
ATOM 768 C CA . GLU A 1 100 ? -19.050 12.965 28.493 1.00 92.00 100 GLU A CA 1
ATOM 769 C C . GLU A 1 100 ? -19.364 11.520 28.919 1.00 92.00 100 GLU A C 1
ATOM 771 O O . GLU A 1 100 ? -18.457 10.694 29.057 1.00 92.00 100 GLU A O 1
ATOM 776 N N . LEU A 1 101 ? -20.644 11.198 29.134 1.00 91.81 101 LEU A N 1
ATOM 777 C CA . LEU A 1 101 ? -21.069 9.847 29.506 1.00 91.81 101 LEU A CA 1
ATOM 778 C C . LEU A 1 101 ? -20.809 8.843 28.378 1.00 91.81 101 LEU A C 1
ATOM 780 O O . LEU A 1 101 ? -20.265 7.770 28.639 1.00 91.81 101 LEU A O 1
ATOM 784 N N . ARG A 1 102 ? -21.130 9.197 27.129 1.00 93.12 102 ARG A N 1
ATOM 785 C CA . ARG A 1 102 ? -20.863 8.349 25.958 1.00 93.12 102 ARG A CA 1
ATOM 786 C C . ARG A 1 102 ? -19.363 8.092 25.771 1.00 93.12 102 ARG A C 1
ATOM 788 O O . ARG A 1 102 ? -18.968 6.937 25.631 1.00 93.12 102 ARG A O 1
ATOM 795 N N . SER A 1 103 ? -18.524 9.125 25.851 1.00 93.69 103 SER A N 1
ATOM 796 C CA . SER A 1 103 ? -17.060 9.002 25.794 1.00 93.69 103 SER A CA 1
ATOM 797 C C . SER A 1 103 ? -16.522 8.053 26.870 1.00 93.69 103 SER A C 1
ATOM 799 O O . SER A 1 103 ? -15.730 7.161 26.570 1.00 93.69 103 SER A O 1
ATOM 801 N N . LYS A 1 104 ? -17.002 8.173 28.115 1.00 92.88 104 LYS A N 1
ATOM 802 C CA . LYS A 1 104 ? -16.618 7.269 29.216 1.00 92.88 104 LYS A CA 1
ATOM 803 C C . LYS A 1 104 ? -17.045 5.824 28.986 1.00 92.88 104 LYS A C 1
ATOM 805 O O . LYS A 1 104 ? -16.307 4.911 29.359 1.00 92.88 104 LYS A O 1
ATOM 810 N N . ALA A 1 105 ? -18.217 5.605 28.395 1.00 94.38 105 ALA A N 1
ATOM 811 C CA . ALA A 1 105 ? -18.672 4.265 28.045 1.00 94.38 105 ALA A CA 1
ATOM 812 C C . ALA A 1 105 ? -17.761 3.635 26.978 1.00 94.38 105 ALA A C 1
ATOM 814 O O . ALA A 1 105 ? -17.277 2.527 27.201 1.00 94.38 105 ALA A O 1
ATOM 815 N N . TYR A 1 106 ? -17.429 4.353 25.894 1.00 96.19 106 TYR A N 1
ATOM 816 C CA . TYR A 1 106 ? -16.457 3.878 24.896 1.00 96.19 106 TYR A CA 1
ATOM 817 C C . TYR A 1 106 ? -15.082 3.585 25.516 1.00 96.19 106 TYR A C 1
ATOM 819 O O . TYR A 1 106 ? -14.534 2.505 25.307 1.00 96.19 106 TYR A O 1
ATOM 827 N N . GLU A 1 107 ? -14.544 4.496 26.333 1.00 93.75 107 GLU A N 1
ATOM 828 C CA . GLU A 1 107 ? -13.259 4.295 27.019 1.00 93.75 107 GLU A CA 1
ATOM 829 C C . GLU A 1 107 ? -13.284 3.025 27.887 1.00 93.75 107 GLU A C 1
ATOM 831 O O . GLU A 1 107 ? -12.365 2.205 27.843 1.00 93.75 107 GLU A O 1
ATOM 836 N N . THR A 1 108 ? -14.369 2.830 28.643 1.00 93.69 108 THR A N 1
ATO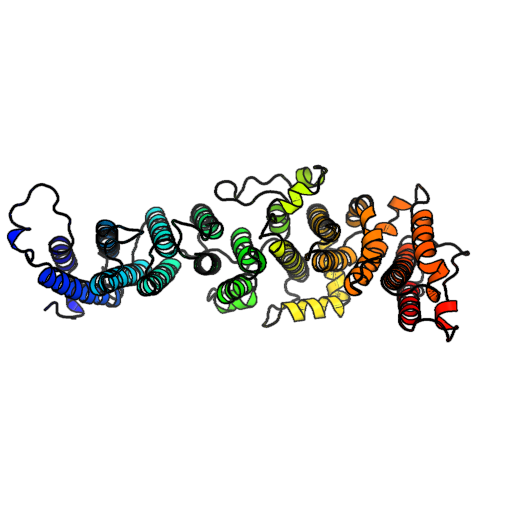M 837 C CA . THR A 1 108 ? -14.558 1.663 29.514 1.00 93.69 108 THR A CA 1
ATOM 838 C C . THR A 1 108 ? -14.665 0.368 28.705 1.00 93.69 108 THR A C 1
ATOM 840 O O . THR A 1 108 ? -14.035 -0.616 29.088 1.00 93.69 108 THR A O 1
ATOM 843 N N . ILE A 1 109 ? -15.373 0.368 27.566 1.00 95.19 109 ILE A N 1
ATOM 844 C CA . ILE A 1 109 ? -15.389 -0.761 26.616 1.00 95.19 109 ILE A CA 1
ATOM 845 C C . ILE A 1 109 ? -13.960 -1.095 26.176 1.00 95.19 109 ILE A C 1
ATOM 847 O O . ILE A 1 109 ? -13.549 -2.250 26.260 1.00 95.19 109 ILE A O 1
ATOM 851 N N . GLY A 1 110 ? -13.181 -0.084 25.785 1.00 92.75 110 GLY A N 1
ATOM 852 C CA . GLY A 1 110 ? -11.780 -0.234 25.398 1.00 92.75 110 GLY A CA 1
ATOM 853 C C . GLY A 1 110 ? -10.921 -0.911 26.461 1.00 92.75 110 GLY A C 1
ATOM 854 O O . GLY A 1 110 ? -10.251 -1.903 26.182 1.00 92.75 110 GLY A O 1
ATOM 855 N N . MET A 1 111 ? -10.978 -0.407 27.696 1.00 91.44 111 MET A N 1
ATOM 856 C CA . MET A 1 111 ? -10.221 -0.964 28.823 1.00 91.44 111 MET A CA 1
ATOM 857 C C . MET A 1 111 ? -10.631 -2.399 29.165 1.00 91.44 111 MET A C 1
ATOM 859 O O . MET A 1 111 ? -9.772 -3.214 29.486 1.00 91.44 111 MET A O 1
ATOM 863 N N . LEU A 1 112 ? -11.926 -2.716 29.102 1.00 92.12 112 LEU A N 1
ATOM 864 C CA . LEU A 1 112 ? -12.416 -4.068 29.374 1.00 92.12 112 LEU A CA 1
ATOM 865 C C . LEU A 1 112 ? -12.030 -5.041 28.257 1.00 92.12 112 LEU A C 1
ATOM 867 O O . LEU A 1 112 ? -11.657 -6.176 28.545 1.00 92.12 112 LEU A O 1
ATOM 871 N N . SER A 1 113 ? -12.083 -4.595 27.000 1.00 89.38 113 SER A N 1
ATOM 872 C CA . SER A 1 113 ? -11.885 -5.453 25.829 1.00 89.38 113 SER A CA 1
ATOM 873 C C . SER A 1 113 ? -10.530 -6.161 25.802 1.00 89.38 113 SER A C 1
ATOM 875 O O . SER A 1 113 ? -10.475 -7.329 25.437 1.00 89.38 113 SER A O 1
ATOM 877 N N . SER A 1 114 ? -9.460 -5.515 26.272 1.00 84.38 114 SER A N 1
ATOM 878 C CA . SER A 1 114 ? -8.099 -6.073 26.267 1.00 84.38 114 SER A CA 1
ATOM 879 C C . SER A 1 114 ? -7.895 -7.262 27.213 1.00 84.38 114 SER A C 1
ATOM 881 O O . SER A 1 114 ? -6.923 -8.000 27.083 1.00 84.38 114 SER A O 1
ATOM 883 N N . SER A 1 115 ? -8.797 -7.447 28.177 1.00 81.75 115 SER A N 1
ATOM 884 C CA . SER A 1 115 ? -8.717 -8.501 29.198 1.00 81.75 115 SER A CA 1
ATOM 885 C C . SER A 1 115 ? -9.911 -9.453 29.182 1.00 81.75 115 SER A C 1
ATOM 887 O O . SER A 1 115 ? -9.906 -10.476 29.868 1.00 81.75 115 SER A O 1
ATOM 889 N N . ALA A 1 116 ? -10.947 -9.126 28.409 1.00 83.00 116 ALA A N 1
ATOM 890 C CA . ALA A 1 116 ? -12.162 -9.909 28.347 1.00 83.00 116 ALA A CA 1
ATOM 891 C C . ALA A 1 116 ? -11.944 -11.191 27.532 1.00 83.00 116 ALA A C 1
ATOM 893 O O . ALA A 1 116 ? -11.427 -11.171 26.416 1.00 83.00 116 ALA A O 1
ATOM 894 N N . THR A 1 117 ? -12.401 -12.318 28.072 1.00 83.38 117 THR A N 1
ATOM 895 C CA . THR A 1 117 ? -12.479 -13.571 27.316 1.00 83.38 117 THR A CA 1
ATOM 896 C C . THR A 1 117 ? -13.790 -13.576 26.534 1.00 83.38 117 THR A C 1
ATOM 898 O O . THR A 1 117 ? -14.831 -13.936 27.075 1.00 83.38 117 THR A O 1
ATOM 901 N N . ILE A 1 118 ? -13.743 -13.108 25.285 1.00 82.69 118 ILE A N 1
ATOM 902 C CA . ILE A 1 118 ? -14.907 -12.972 24.396 1.00 82.69 118 ILE A CA 1
ATOM 903 C C . ILE A 1 118 ? -14.708 -13.876 23.167 1.00 82.69 118 ILE A C 1
ATOM 905 O O . ILE A 1 118 ? -13.603 -13.898 22.607 1.00 82.69 118 ILE A O 1
ATOM 909 N N . PRO A 1 119 ? -15.739 -14.615 22.711 1.00 87.44 119 PRO A N 1
ATOM 910 C CA . PRO A 1 119 ? -15.674 -15.380 21.468 1.00 87.44 119 PRO A CA 1
ATOM 911 C C . PRO A 1 119 ? -15.289 -14.517 20.260 1.00 87.44 119 PRO A C 1
ATOM 913 O O . PRO A 1 119 ? -15.606 -13.334 20.188 1.00 87.44 119 PRO A O 1
ATOM 916 N N . THR A 1 120 ? -14.622 -15.108 19.270 1.00 83.81 120 THR A N 1
ATOM 917 C CA . THR A 1 120 ? -14.153 -14.406 18.059 1.00 83.81 120 THR A CA 1
ATOM 918 C C . THR A 1 120 ? -15.242 -13.620 17.342 1.00 83.81 120 THR A C 1
ATOM 920 O O . THR A 1 120 ? -15.041 -12.450 17.028 1.00 83.81 120 THR A O 1
ATOM 923 N N . ALA A 1 121 ? -16.399 -14.242 17.114 1.00 86.69 121 ALA A N 1
ATOM 924 C CA . ALA A 1 121 ? -17.510 -13.602 16.420 1.00 86.69 121 ALA A CA 1
ATOM 925 C C . ALA A 1 121 ? -17.991 -12.337 17.152 1.00 86.69 121 ALA A C 1
ATOM 927 O O . ALA A 1 121 ? -18.212 -11.308 16.525 1.00 86.69 121 ALA A O 1
ATOM 928 N N . GLU A 1 122 ? -18.070 -12.386 18.483 1.00 89.62 122 GLU A N 1
ATOM 929 C CA . GLU A 1 122 ? -18.456 -11.241 19.314 1.00 89.62 122 GLU A CA 1
ATOM 930 C C . GLU A 1 122 ? -17.378 -10.145 19.338 1.00 89.62 122 GLU A C 1
ATOM 932 O O . GLU A 1 122 ? -17.703 -8.959 19.365 1.00 89.62 122 GLU A O 1
ATOM 937 N N . ARG A 1 123 ? -16.088 -10.510 19.280 1.00 89.62 123 ARG A N 1
ATOM 938 C CA . ARG A 1 123 ? -14.988 -9.536 19.153 1.00 89.62 123 ARG A CA 1
ATOM 939 C C . ARG A 1 123 ? -15.044 -8.800 17.814 1.00 89.62 123 ARG A C 1
ATOM 941 O O . ARG A 1 123 ? -14.853 -7.586 17.788 1.00 89.62 123 ARG A O 1
ATOM 948 N N . LEU A 1 124 ? -15.312 -9.518 16.721 1.00 91.69 124 LEU A N 1
ATOM 949 C CA . LEU A 1 124 ? -15.478 -8.931 15.388 1.00 91.69 124 LEU A CA 1
ATOM 950 C C . LEU A 1 124 ? -16.719 -8.037 15.314 1.00 91.69 124 LEU A C 1
ATOM 952 O O . LEU A 1 124 ? -16.627 -6.924 14.806 1.00 91.69 124 LEU A O 1
ATOM 956 N N . ASP A 1 125 ? -17.847 -8.474 15.876 1.00 94.44 125 ASP A N 1
ATOM 957 C CA . ASP A 1 125 ? -19.062 -7.658 15.970 1.00 94.44 125 ASP A CA 1
ATOM 958 C C . ASP A 1 125 ? -18.820 -6.371 16.780 1.00 94.44 125 ASP A C 1
ATOM 960 O O . ASP A 1 125 ? -19.197 -5.280 16.352 1.00 94.44 125 ASP A O 1
ATOM 964 N N . LEU A 1 126 ? -18.101 -6.457 17.906 1.00 95.38 126 LEU A N 1
ATOM 965 C CA . LEU A 1 126 ? -17.713 -5.277 18.681 1.00 95.38 126 LEU A CA 1
ATOM 966 C C . LEU A 1 126 ? -16.783 -4.343 17.892 1.00 95.38 126 LEU A C 1
ATOM 968 O O . LEU A 1 126 ? -16.945 -3.123 17.955 1.00 95.38 126 LEU A O 1
ATOM 972 N N . ALA A 1 127 ? -15.823 -4.892 17.143 1.00 95.56 127 ALA A N 1
ATOM 973 C CA . ALA A 1 127 ? -14.941 -4.108 16.284 1.00 95.56 127 ALA A CA 1
ATOM 974 C C . ALA A 1 127 ? -15.741 -3.372 15.201 1.00 95.56 127 ALA A C 1
ATOM 976 O O . ALA A 1 127 ? -15.586 -2.161 15.047 1.00 95.56 127 ALA A O 1
ATOM 977 N N . GLN A 1 128 ? -16.646 -4.068 14.509 1.00 95.88 128 GLN A N 1
ATOM 978 C CA . GLN A 1 128 ? -17.525 -3.478 13.500 1.00 95.88 128 GLN A CA 1
ATOM 979 C C . GLN A 1 128 ? -18.403 -2.376 14.105 1.00 95.88 128 GLN A C 1
ATOM 981 O O . GLN A 1 128 ? -18.511 -1.281 13.550 1.00 95.88 128 GLN A O 1
ATOM 986 N N . TRP A 1 129 ? -18.971 -2.618 15.287 1.00 97.62 129 TRP A N 1
ATOM 987 C CA . TRP A 1 129 ? -19.747 -1.621 16.019 1.00 97.62 129 TRP A CA 1
ATOM 988 C C . TRP A 1 129 ? -18.918 -0.368 16.354 1.00 97.62 129 TRP A C 1
ATOM 990 O O . TRP A 1 129 ? -19.380 0.760 16.155 1.00 97.62 129 TRP A O 1
ATOM 1000 N N . LEU A 1 130 ? -17.663 -0.528 16.786 1.00 97.75 130 LEU A N 1
ATOM 1001 C CA . LEU A 1 130 ? -16.755 0.590 17.060 1.00 97.75 130 LEU A CA 1
ATOM 1002 C C . LEU A 1 130 ? -16.321 1.332 15.787 1.00 97.75 130 LEU A C 1
ATOM 1004 O O . LEU A 1 130 ? -16.297 2.560 15.792 1.00 97.75 130 LEU A O 1
ATOM 1008 N N . PHE A 1 131 ? -16.024 0.633 14.689 1.00 97.56 131 PHE A N 1
ATOM 1009 C CA . PHE A 1 131 ? -15.690 1.274 13.412 1.00 97.56 131 PHE A CA 1
ATOM 1010 C C . PHE A 1 131 ? -16.867 2.082 12.856 1.00 97.56 131 PHE A C 1
ATOM 1012 O O . PHE A 1 131 ? -16.676 3.209 12.405 1.00 97.56 131 PHE A O 1
ATOM 1019 N N . LYS A 1 132 ? -18.092 1.553 12.956 1.00 97.12 132 LYS A N 1
ATOM 1020 C CA . LYS A 1 132 ? -19.305 2.302 12.612 1.00 97.12 132 LYS A CA 1
ATOM 1021 C C . LYS A 1 132 ? -19.500 3.529 13.509 1.00 97.12 132 LYS A C 1
ATOM 1023 O O . LYS A 1 132 ? -19.839 4.605 13.022 1.00 97.12 132 LYS A O 1
ATOM 1028 N N . SER A 1 133 ? -19.227 3.394 14.807 1.00 96.88 133 SER A N 1
ATOM 1029 C CA . SER A 1 133 ? -19.229 4.529 15.743 1.00 96.88 133 SER A CA 1
ATOM 1030 C C . SER A 1 133 ? -18.215 5.597 15.328 1.00 96.88 133 SER A C 1
ATOM 1032 O O . SER A 1 133 ? -18.526 6.785 15.340 1.00 96.88 133 SER A O 1
ATOM 1034 N N . LEU A 1 134 ? -17.011 5.178 14.926 1.00 96.50 134 LEU A N 1
ATOM 1035 C CA . LEU A 1 134 ? -15.942 6.068 14.487 1.00 96.50 134 LEU A CA 1
ATOM 1036 C C . LEU A 1 134 ? -16.359 6.867 13.247 1.00 96.50 134 LEU A C 1
ATOM 1038 O O . LEU A 1 134 ? -16.141 8.079 13.214 1.00 96.50 134 LEU A O 1
ATOM 1042 N N . SER A 1 135 ? -16.968 6.209 12.255 1.00 96.25 135 SER A N 1
ATOM 1043 C CA . SER A 1 135 ? -17.395 6.859 11.015 1.00 96.25 135 SER A CA 1
ATOM 1044 C C . SER A 1 135 ? -18.600 7.783 11.185 1.00 96.25 135 SER A C 1
ATOM 1046 O O . SER A 1 135 ? -18.637 8.809 10.513 1.00 96.25 135 SER A O 1
ATOM 1048 N N . GLU A 1 136 ? -19.577 7.444 12.036 1.00 95.25 136 GLU A N 1
ATOM 1049 C CA . GLU A 1 136 ? -20.914 8.075 12.033 1.00 95.25 136 GLU A CA 1
ATOM 1050 C C . GLU A 1 136 ? -21.238 8.965 13.259 1.00 95.25 136 GLU A C 1
ATOM 1052 O O . GLU A 1 136 ? -22.118 9.823 13.158 1.00 95.25 136 GLU A O 1
ATOM 1057 N N . ASP A 1 137 ? -20.561 8.827 14.413 1.00 94.06 137 ASP A N 1
ATOM 1058 C CA . ASP A 1 137 ? -20.791 9.725 15.569 1.00 94.06 137 ASP A CA 1
ATOM 1059 C C . ASP A 1 137 ? -20.353 11.154 15.189 1.00 94.06 137 ASP A C 1
ATOM 1061 O O . ASP A 1 137 ? -19.268 11.310 14.675 1.00 94.06 137 ASP A O 1
ATOM 1065 N N . PRO A 1 138 ? -21.084 12.254 15.400 1.00 90.69 138 PRO A N 1
ATOM 1066 C CA . PRO A 1 138 ? -20.619 13.578 14.965 1.00 90.69 138 PRO A CA 1
ATOM 1067 C C . PRO A 1 138 ? -19.594 14.236 15.906 1.00 90.69 138 PRO A C 1
ATOM 1069 O O . PRO A 1 138 ? -18.943 15.203 15.520 1.00 90.69 138 PRO A O 1
ATOM 1072 N N . THR A 1 139 ? -19.392 13.721 17.120 1.00 91.56 139 THR A N 1
ATOM 1073 C CA . THR A 1 139 ? -18.701 14.443 18.204 1.00 91.56 139 THR A CA 1
ATOM 1074 C C . THR A 1 139 ? -17.214 14.102 18.334 1.00 91.56 139 THR A C 1
ATOM 1076 O O . THR A 1 139 ? -16.832 12.939 18.460 1.00 91.56 139 THR A O 1
ATOM 1079 N N . SER A 1 140 ? -16.350 15.121 18.334 1.00 89.12 140 SER A N 1
ATOM 1080 C CA . SER A 1 140 ? -14.886 14.954 18.343 1.00 89.12 140 SER A CA 1
ATOM 1081 C C . SER A 1 140 ? -14.351 14.304 19.625 1.00 89.12 140 SER A C 1
ATOM 1083 O O . SER A 1 140 ? -13.413 13.515 19.575 1.00 89.12 140 SER A O 1
ATOM 1085 N N . GLU A 1 141 ? -14.946 14.594 20.781 1.00 88.06 141 GLU A N 1
ATOM 1086 C CA . GLU A 1 141 ? -14.546 14.023 22.071 1.00 88.06 141 GLU A CA 1
ATOM 1087 C C . GLU A 1 141 ? -14.863 12.527 22.157 1.00 88.06 141 GLU A C 1
ATOM 1089 O O . GLU A 1 141 ? -14.097 11.764 22.747 1.00 88.06 141 GLU A O 1
ATOM 1094 N N . ALA A 1 142 ? -15.976 12.086 21.560 1.00 90.94 142 ALA A N 1
ATOM 1095 C CA . ALA A 1 142 ? -16.318 10.668 21.508 1.00 90.94 142 ALA A CA 1
ATOM 1096 C C . ALA A 1 142 ? -15.351 9.901 20.603 1.00 90.94 142 ALA A C 1
ATOM 1098 O O . ALA A 1 142 ? -14.945 8.802 20.964 1.00 90.94 142 ALA A O 1
ATOM 1099 N N . VAL A 1 143 ? -14.914 10.494 19.486 1.00 91.88 143 VAL A N 1
ATOM 1100 C CA . VAL A 1 143 ? -13.952 9.877 18.552 1.00 91.88 143 VAL A CA 1
ATOM 1101 C C . VAL A 1 143 ? -12.666 9.466 19.236 1.00 91.88 143 VAL A C 1
ATOM 1103 O O . VAL A 1 143 ? -12.213 8.346 19.038 1.00 91.88 143 VAL A O 1
ATOM 1106 N N . VAL A 1 144 ? -12.097 10.335 20.074 1.00 93.06 144 VAL A N 1
ATOM 1107 C CA . VAL A 1 144 ? -10.858 10.015 20.797 1.00 93.06 144 VAL A CA 1
ATOM 1108 C C . VAL A 1 144 ? -11.059 8.786 21.691 1.00 93.06 144 VAL A C 1
ATOM 1110 O O . VAL A 1 144 ? -10.193 7.909 21.757 1.00 93.06 144 VAL A O 1
ATOM 1113 N N . SER A 1 145 ? -12.218 8.684 22.348 1.00 95.31 145 SER A N 1
ATOM 1114 C CA . SER A 1 145 ? -12.584 7.516 23.153 1.00 95.31 145 SER A CA 1
ATOM 1115 C C . SER A 1 145 ? -12.849 6.270 22.299 1.00 95.31 145 SER A C 1
ATOM 1117 O O . SER A 1 145 ? -12.440 5.183 22.699 1.00 95.31 145 SER A O 1
ATOM 1119 N N . ILE A 1 146 ? -13.470 6.409 21.123 1.00 96.88 146 ILE A N 1
ATOM 1120 C CA . ILE A 1 146 ? -13.720 5.310 20.175 1.00 96.88 146 ILE A CA 1
ATOM 1121 C C . ILE A 1 146 ? -12.398 4.768 19.614 1.00 96.88 146 ILE A C 1
ATOM 1123 O O . ILE A 1 146 ? -12.175 3.561 19.646 1.00 96.88 146 ILE A O 1
ATOM 1127 N N . ASP A 1 147 ? -11.485 5.636 19.175 1.00 94.06 147 ASP A N 1
ATOM 1128 C CA . ASP A 1 147 ? -10.149 5.253 18.695 1.00 94.06 147 ASP A CA 1
ATOM 1129 C C . ASP A 1 147 ? -9.323 4.576 19.795 1.00 94.06 147 ASP A C 1
ATOM 1131 O O . ASP A 1 147 ? -8.594 3.607 19.546 1.00 94.06 147 ASP A O 1
ATOM 1135 N N . SER A 1 148 ? -9.452 5.060 21.033 1.00 92.38 148 SER A N 1
ATOM 1136 C CA . SER A 1 148 ? -8.841 4.423 22.203 1.00 92.38 148 SER A CA 1
ATOM 1137 C C . SER A 1 148 ? -9.432 3.033 22.446 1.00 92.38 148 SER A C 1
ATOM 1139 O O . SER A 1 148 ? -8.685 2.095 22.725 1.00 92.38 148 SER A O 1
ATOM 1141 N N . ALA A 1 149 ? -10.748 2.872 22.275 1.00 95.19 149 ALA A N 1
ATOM 1142 C CA . ALA A 1 149 ? -11.422 1.588 22.414 1.00 95.19 149 ALA A CA 1
ATOM 1143 C C . ALA A 1 149 ? -11.009 0.586 21.333 1.00 95.19 149 ALA A C 1
ATOM 1145 O O . ALA A 1 149 ? -10.632 -0.541 21.656 1.00 95.19 149 ALA A O 1
ATOM 1146 N N . LEU A 1 150 ? -10.973 1.022 20.072 1.00 95.69 150 LEU A N 1
ATOM 1147 C CA . LEU A 1 150 ? -10.443 0.244 18.953 1.00 95.69 150 LEU A CA 1
ATOM 1148 C C . LEU A 1 150 ? -8.999 -0.193 19.219 1.00 95.69 150 LEU A C 1
ATOM 1150 O O . LEU A 1 150 ? -8.650 -1.343 18.987 1.00 95.69 150 LEU A O 1
ATOM 1154 N N . SER A 1 151 ? -8.163 0.704 19.745 1.00 92.12 151 SER A N 1
ATOM 1155 C CA . SER A 1 151 ? -6.768 0.390 20.071 1.00 92.12 151 SER A CA 1
ATOM 1156 C C . SER A 1 151 ? -6.630 -0.626 21.210 1.00 92.12 151 SER A C 1
ATOM 1158 O O . SER A 1 151 ? -5.684 -1.404 21.205 1.00 92.12 151 SER A O 1
ATOM 1160 N N . GLY A 1 152 ? -7.542 -0.635 22.187 1.00 89.56 152 GLY A N 1
ATOM 1161 C CA . GLY A 1 152 ? -7.559 -1.656 23.240 1.00 89.56 152 GLY A CA 1
ATOM 1162 C C . GLY A 1 152 ? -7.903 -3.045 22.696 1.00 89.56 152 GLY A C 1
ATOM 1163 O O . GLY A 1 152 ? -7.297 -4.043 23.094 1.00 89.56 152 GLY A O 1
ATOM 1164 N N . LEU A 1 153 ? -8.823 -3.092 21.730 1.00 91.75 153 LEU A N 1
ATOM 1165 C CA . LEU A 1 153 ? -9.344 -4.327 21.159 1.00 91.75 153 LEU A CA 1
ATOM 1166 C C . LEU A 1 153 ? -8.337 -5.044 20.239 1.00 91.75 153 LEU A C 1
ATOM 1168 O O . LEU A 1 153 ? -8.406 -6.269 20.128 1.00 91.75 153 LEU A O 1
ATOM 1172 N N . THR A 1 154 ? -7.356 -4.344 19.650 1.00 89.62 154 THR A N 1
ATOM 1173 C CA . THR A 1 154 ? -6.343 -4.973 18.770 1.00 89.62 154 THR A CA 1
ATOM 1174 C C . THR A 1 154 ? -5.524 -6.050 19.474 1.00 89.62 154 THR A C 1
ATOM 1176 O O . THR A 1 154 ? -5.192 -7.059 18.859 1.00 89.62 154 THR A O 1
ATOM 1179 N N . SER A 1 155 ? -5.278 -5.899 20.781 1.00 84.25 155 SER A N 1
ATOM 1180 C CA . SER A 1 155 ? -4.586 -6.903 21.607 1.00 84.25 155 SER A CA 1
ATOM 1181 C C . SER A 1 155 ? -5.283 -8.268 21.630 1.00 84.25 155 SER A C 1
ATOM 1183 O O . SER A 1 155 ? -4.647 -9.287 21.899 1.00 84.25 155 SER A O 1
ATOM 1185 N N . THR A 1 156 ? -6.580 -8.300 21.319 1.00 83.62 156 THR A N 1
ATOM 1186 C CA . THR A 1 156 ? -7.357 -9.537 21.264 1.00 83.62 156 THR A CA 1
ATOM 1187 C C . THR A 1 156 ? -7.237 -10.250 19.921 1.00 83.62 156 THR A C 1
ATOM 1189 O O . THR A 1 156 ? -7.548 -11.432 19.868 1.00 83.62 156 THR A O 1
ATOM 1192 N N . PHE A 1 157 ? -6.755 -9.594 18.862 1.00 82.88 157 PHE A N 1
ATOM 1193 C CA . PHE A 1 157 ? -6.576 -10.161 17.521 1.00 82.88 157 PHE A CA 1
ATOM 1194 C C . PHE A 1 157 ? -5.083 -10.395 17.236 1.00 82.88 157 PHE A C 1
ATOM 1196 O O . PHE A 1 157 ? -4.452 -9.569 16.574 1.00 82.88 157 PHE A O 1
ATOM 1203 N N . PRO A 1 158 ? -4.470 -11.473 17.764 1.00 74.75 158 PRO A N 1
ATOM 1204 C CA . PRO A 1 158 ? -3.066 -11.752 17.499 1.00 74.75 158 PRO A CA 1
ATOM 1205 C C . PRO A 1 158 ? -2.874 -12.131 16.028 1.00 74.75 158 PRO A C 1
ATOM 1207 O O . PRO A 1 158 ? -3.582 -12.998 15.517 1.00 74.75 158 PRO A O 1
ATOM 1210 N N . ALA A 1 159 ? -1.860 -11.542 15.392 1.00 69.69 159 ALA A N 1
ATOM 1211 C CA . ALA A 1 159 ? -1.534 -11.768 13.983 1.00 69.69 159 ALA A CA 1
ATOM 1212 C C . ALA A 1 159 ? -1.301 -13.252 13.630 1.00 69.69 159 ALA A C 1
ATOM 1214 O O . ALA A 1 159 ? -1.478 -13.656 12.490 1.00 69.69 159 ALA A O 1
ATOM 1215 N N . ASP A 1 160 ? -0.937 -14.096 14.595 1.00 67.56 160 ASP A N 1
ATOM 1216 C CA . ASP A 1 160 ? -0.535 -15.483 14.339 1.00 67.56 160 ASP A CA 1
ATOM 1217 C C . ASP A 1 160 ? -1.720 -16.448 14.110 1.00 67.56 160 ASP A C 1
ATOM 1219 O O . ASP A 1 160 ? -1.515 -17.617 13.765 1.00 67.56 160 ASP A O 1
ATOM 1223 N N . LYS A 1 161 ? -2.967 -15.993 14.316 1.00 65.31 161 LYS A N 1
ATOM 1224 C CA . LYS A 1 161 ? -4.179 -16.827 14.245 1.00 65.31 161 LYS A CA 1
ATOM 1225 C C . LYS A 1 161 ? -4.896 -16.704 12.898 1.00 65.31 161 LYS A C 1
ATOM 1227 O O . LYS A 1 161 ? -5.831 -15.929 12.745 1.00 65.31 161 LYS A O 1
ATOM 1232 N N . LYS A 1 162 ? -4.513 -17.580 11.967 1.00 60.56 162 LYS A N 1
ATOM 1233 C CA . LYS A 1 162 ? -5.015 -17.621 10.579 1.00 60.56 162 LYS A CA 1
ATOM 1234 C C . LYS A 1 162 ? -6.531 -17.791 10.415 1.00 60.56 162 LYS A C 1
ATOM 1236 O O . LYS A 1 162 ? -7.069 -17.368 9.399 1.00 60.56 162 L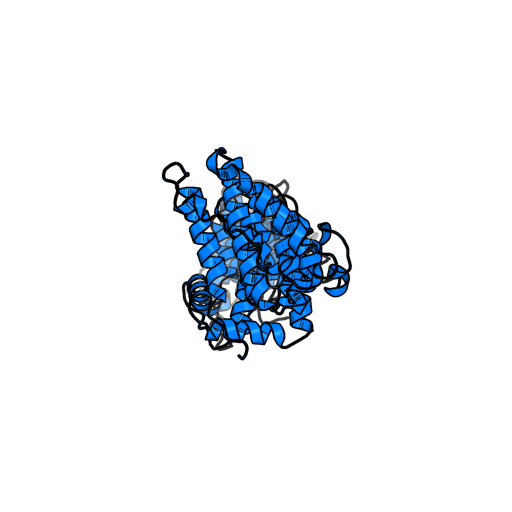YS A O 1
ATOM 1241 N N . ASP A 1 163 ? -7.213 -18.418 11.373 1.00 52.84 163 ASP A N 1
ATOM 1242 C CA . ASP A 1 163 ? -8.630 -18.790 11.227 1.00 52.84 163 ASP A CA 1
ATOM 1243 C C . ASP A 1 163 ? -9.589 -17.581 11.290 1.00 52.84 163 ASP A C 1
ATOM 1245 O O . ASP A 1 163 ? -10.754 -17.699 10.919 1.00 52.84 163 ASP A O 1
ATOM 1249 N N . GLU A 1 164 ? -9.115 -16.415 11.749 1.00 58.19 164 GLU A N 1
ATOM 1250 C CA . GLU A 1 164 ? -9.919 -15.190 11.925 1.00 58.19 164 GLU A CA 1
ATOM 1251 C C . GLU A 1 164 ? -9.622 -14.123 10.852 1.00 58.19 164 GLU A C 1
ATOM 1253 O O . GLU A 1 164 ? -10.284 -13.083 10.808 1.00 58.19 164 GLU A O 1
ATOM 1258 N N . ASP A 1 165 ? -8.645 -14.387 9.977 1.00 71.88 165 ASP A N 1
ATOM 1259 C CA . ASP A 1 165 ? -8.088 -13.396 9.057 1.00 71.88 165 ASP A CA 1
ATOM 1260 C C . ASP A 1 165 ? -9.115 -12.933 8.018 1.00 71.88 165 ASP A C 1
ATOM 1262 O O . ASP A 1 165 ? -9.174 -11.747 7.714 1.00 71.88 165 ASP A O 1
ATOM 1266 N N . GLU A 1 166 ? -9.939 -13.832 7.471 1.00 84.25 166 GLU A N 1
ATOM 1267 C CA . GLU A 1 166 ? -10.844 -13.500 6.361 1.00 84.25 166 GLU A CA 1
ATOM 1268 C C . GLU A 1 166 ? -11.932 -12.503 6.770 1.00 84.25 166 GLU A C 1
ATOM 1270 O O . GLU A 1 166 ? -12.011 -11.418 6.197 1.00 84.25 166 GLU A O 1
ATOM 1275 N N . ALA A 1 167 ? -12.722 -12.814 7.802 1.00 88.06 167 ALA A N 1
ATOM 1276 C CA . ALA A 1 167 ? -13.791 -11.928 8.265 1.00 88.06 167 ALA A CA 1
ATOM 1277 C C . ALA A 1 167 ? -13.245 -10.576 8.758 1.00 88.06 167 ALA A C 1
ATOM 1279 O O . ALA A 1 167 ? -13.840 -9.523 8.506 1.00 88.06 167 ALA A O 1
ATOM 1280 N N . LEU A 1 168 ? -12.081 -10.588 9.421 1.00 90.94 168 LEU A N 1
ATOM 1281 C CA . LEU A 1 168 ? -11.389 -9.367 9.818 1.00 90.94 168 LEU A CA 1
ATOM 1282 C C . LEU A 1 168 ? -10.958 -8.547 8.593 1.00 90.94 168 LEU A C 1
ATOM 1284 O O . LEU A 1 168 ? -11.176 -7.336 8.556 1.00 90.94 168 LEU A O 1
ATOM 1288 N N . MET A 1 169 ? -10.372 -9.188 7.579 1.00 91.19 169 MET A N 1
ATOM 1289 C CA . MET A 1 169 ? -9.956 -8.529 6.341 1.00 91.19 169 MET A CA 1
ATOM 1290 C C . MET A 1 169 ? -11.137 -7.951 5.571 1.00 91.19 169 MET A C 1
ATOM 1292 O O . MET A 1 169 ? -11.037 -6.819 5.101 1.00 91.19 169 MET A O 1
ATOM 1296 N N . GLU A 1 170 ? -12.249 -8.677 5.460 1.00 91.62 170 GLU A N 1
ATOM 1297 C CA . GLU A 1 170 ? -13.463 -8.176 4.815 1.00 91.62 170 GLU A CA 1
ATOM 1298 C C . GLU A 1 170 ? -13.995 -6.928 5.517 1.00 91.62 170 GLU A C 1
ATOM 1300 O O . GLU A 1 170 ? -14.278 -5.923 4.860 1.00 91.62 170 GLU A O 1
ATOM 1305 N N . MET A 1 171 ? -14.062 -6.957 6.852 1.00 94.56 171 MET A N 1
ATOM 1306 C CA . MET A 1 171 ? -14.482 -5.809 7.651 1.00 94.56 171 MET A CA 1
ATOM 1307 C C . MET A 1 171 ? -13.550 -4.609 7.430 1.00 94.56 171 MET A C 1
ATOM 1309 O O . MET A 1 171 ? -14.014 -3.515 7.105 1.00 94.56 171 MET A O 1
ATOM 1313 N N . LEU A 1 172 ? -12.235 -4.802 7.580 1.00 96.31 172 LEU A N 1
ATOM 1314 C CA . LEU A 1 172 ? -11.244 -3.735 7.422 1.00 96.31 172 LEU A CA 1
ATOM 1315 C C . LEU A 1 172 ? -11.263 -3.149 6.009 1.00 96.31 172 LEU A C 1
ATOM 1317 O O . LEU A 1 172 ? -11.228 -1.930 5.849 1.00 96.31 172 LEU A O 1
ATOM 1321 N N . LEU A 1 173 ? -11.374 -3.993 4.983 1.00 94.62 173 LEU A N 1
ATOM 1322 C CA . LEU A 1 173 ? -11.465 -3.545 3.599 1.00 94.62 173 LEU A CA 1
ATOM 1323 C C . LEU A 1 173 ? -12.772 -2.783 3.334 1.00 94.62 173 LEU A C 1
ATOM 1325 O O . LEU A 1 173 ? -12.753 -1.770 2.636 1.00 94.62 173 LEU A O 1
ATOM 1329 N N . GLY A 1 174 ? -13.884 -3.215 3.935 1.00 95.00 174 GLY A N 1
ATOM 1330 C CA . GLY A 1 174 ? -15.156 -2.492 3.902 1.00 95.00 174 GLY A CA 1
ATOM 1331 C C . GLY A 1 174 ? -15.018 -1.066 4.437 1.00 95.00 174 GLY A C 1
ATOM 1332 O O . GLY A 1 174 ? -15.394 -0.113 3.757 1.00 95.00 174 GLY A O 1
ATOM 1333 N N . TYR A 1 175 ? -14.383 -0.900 5.600 1.00 96.44 175 TYR A N 1
ATOM 1334 C CA . TYR A 1 175 ? -14.106 0.424 6.169 1.00 96.44 175 TYR A CA 1
ATOM 1335 C C . TYR A 1 175 ? -12.989 1.192 5.449 1.00 96.44 175 TYR A C 1
ATOM 1337 O O . TYR A 1 175 ? -12.929 2.414 5.564 1.00 96.44 175 TYR A O 1
ATOM 1345 N N . MET A 1 176 ? -12.109 0.525 4.698 1.00 95.81 176 MET A N 1
ATOM 1346 C CA . MET A 1 176 ? -11.128 1.201 3.841 1.00 95.81 176 MET A CA 1
ATOM 1347 C C . MET A 1 176 ? -11.810 1.903 2.662 1.00 95.81 176 MET A C 1
ATOM 1349 O O . MET A 1 176 ? -11.418 3.008 2.278 1.00 95.81 176 MET A O 1
ATOM 1353 N N . PHE A 1 177 ? -12.826 1.249 2.093 1.00 93.06 177 PHE A N 1
ATOM 1354 C CA . PHE A 1 177 ? -13.599 1.737 0.951 1.00 93.06 177 PHE A CA 1
ATOM 1355 C C . PHE A 1 177 ? -14.837 2.548 1.332 1.00 93.06 177 PHE A C 1
ATOM 1357 O O . PHE A 1 177 ? -15.541 3.010 0.434 1.00 93.06 177 PHE A O 1
ATOM 1364 N N . LEU A 1 178 ? -15.098 2.745 2.627 1.00 93.81 178 LEU A N 1
ATOM 1365 C CA . LEU A 1 178 ? -16.206 3.578 3.075 1.00 93.81 178 LEU A CA 1
ATOM 1366 C C . LEU A 1 178 ? -16.037 5.005 2.505 1.00 93.81 178 LEU A C 1
ATOM 1368 O O . LEU A 1 178 ? -14.970 5.612 2.687 1.00 93.81 178 LEU A O 1
ATOM 1372 N N . PRO A 1 179 ? -17.039 5.531 1.776 1.00 90.31 179 PRO A N 1
ATOM 1373 C CA . PRO A 1 179 ? -16.984 6.886 1.251 1.00 90.31 179 PRO A CA 1
ATOM 1374 C C . PRO A 1 179 ? -17.066 7.902 2.393 1.00 90.31 179 PRO A C 1
ATOM 1376 O O . PRO A 1 179 ? -17.725 7.663 3.404 1.00 90.31 179 PRO A O 1
ATOM 1379 N N . ASP A 1 180 ? -16.435 9.063 2.209 1.00 87.88 180 ASP A N 1
ATOM 1380 C CA . ASP A 1 180 ? -16.502 10.183 3.158 1.00 87.88 180 ASP A CA 1
ATOM 1381 C C . ASP A 1 180 ? -17.805 10.989 2.953 1.00 87.88 180 ASP A C 1
ATOM 1383 O O . ASP A 1 180 ? -17.788 12.207 2.781 1.00 87.88 180 ASP A O 1
ATOM 1387 N N . GLU A 1 181 ? -18.939 10.285 2.908 1.00 89.75 181 GLU A N 1
ATOM 1388 C CA . GLU A 1 181 ? -20.278 10.821 2.645 1.00 89.75 181 GLU A CA 1
ATOM 1389 C C . GLU A 1 181 ? -21.293 10.293 3.674 1.00 89.75 181 GLU A C 1
ATOM 1391 O O . GLU A 1 181 ? -21.106 9.191 4.202 1.00 89.75 181 GLU A O 1
ATOM 1396 N N . PRO A 1 182 ? -22.395 11.028 3.946 1.00 87.50 182 PRO A N 1
ATOM 1397 C CA . PRO A 1 182 ? -23.417 10.596 4.895 1.00 87.50 182 PRO A CA 1
ATOM 1398 C C . PRO A 1 182 ? -23.879 9.147 4.639 1.00 87.50 182 PRO A C 1
ATOM 1400 O O . PRO A 1 182 ? -24.181 8.798 3.497 1.00 87.50 182 PRO A O 1
ATOM 1403 N N . PRO A 1 183 ? -23.968 8.298 5.680 1.00 90.12 183 PRO A N 1
ATOM 1404 C CA . PRO A 1 183 ? -23.968 8.650 7.102 1.00 90.12 183 PRO A CA 1
ATOM 1405 C C . PRO A 1 183 ? -22.576 8.874 7.714 1.00 90.12 183 PRO A C 1
ATOM 1407 O O . PRO A 1 183 ? -22.491 9.353 8.844 1.00 90.12 183 PRO A O 1
ATOM 1410 N N . ALA A 1 184 ? -21.492 8.571 6.994 1.00 92.19 184 ALA A N 1
ATOM 1411 C CA . ALA A 1 184 ? -20.148 8.820 7.487 1.00 92.19 184 ALA A CA 1
ATOM 1412 C C . ALA A 1 184 ? -19.869 10.329 7.537 1.00 92.19 184 ALA A C 1
ATOM 1414 O O . ALA A 1 184 ? -20.057 11.068 6.572 1.00 92.19 184 ALA A O 1
ATOM 1415 N N . VAL A 1 185 ? -19.393 10.783 8.688 1.00 93.06 185 VAL A N 1
ATOM 1416 C CA . VAL A 1 185 ? -18.961 12.164 8.930 1.00 93.06 185 VAL A CA 1
ATOM 1417 C C . VAL A 1 185 ? -17.439 12.270 9.030 1.00 93.06 185 VAL A C 1
ATOM 1419 O O . VAL A 1 185 ? -16.902 13.371 9.159 1.00 93.06 185 VAL A O 1
ATOM 1422 N N . ARG A 1 186 ? -16.729 11.132 8.986 1.00 90.69 186 ARG A N 1
ATOM 1423 C CA . ARG A 1 186 ? -15.265 11.070 8.967 1.00 90.69 186 ARG A CA 1
ATOM 1424 C C . ARG A 1 186 ? -14.708 9.758 8.420 1.00 90.69 186 ARG A C 1
ATOM 1426 O O . ARG A 1 186 ? -15.319 8.701 8.543 1.00 90.69 186 ARG A O 1
ATOM 1433 N N . SER A 1 187 ? -13.484 9.855 7.906 1.00 93.50 187 SER A N 1
ATOM 1434 C CA . SER A 1 187 ? -12.714 8.729 7.379 1.00 93.50 187 SER A CA 1
ATOM 1435 C C . SER A 1 187 ? -12.208 7.794 8.479 1.00 93.50 187 SER A C 1
ATOM 1437 O O . SER A 1 187 ? -11.583 8.228 9.452 1.00 93.50 187 SER A O 1
ATOM 1439 N N . THR A 1 188 ? -12.398 6.493 8.263 1.00 96.25 188 THR A N 1
ATOM 1440 C CA . THR A 1 188 ? -11.916 5.381 9.100 1.00 96.25 188 THR A CA 1
ATOM 1441 C C . THR A 1 188 ? -10.538 4.859 8.687 1.00 96.25 188 THR A C 1
ATOM 1443 O O . THR A 1 188 ? -9.976 4.004 9.373 1.00 96.25 188 THR A O 1
ATOM 1446 N N . ARG A 1 189 ? -9.954 5.362 7.591 1.00 96.81 189 ARG A N 1
ATOM 1447 C CA . ARG A 1 189 ? -8.759 4.770 6.953 1.00 96.81 189 ARG A CA 1
ATOM 1448 C C . ARG A 1 189 ? -7.544 4.708 7.873 1.00 96.81 189 ARG A C 1
ATOM 1450 O O . ARG A 1 189 ? -6.845 3.701 7.880 1.00 96.81 189 ARG A O 1
ATOM 1457 N N . HIS A 1 190 ? -7.322 5.728 8.705 1.00 96.88 190 HIS A N 1
ATOM 1458 C CA . HIS A 1 190 ? -6.236 5.701 9.694 1.00 96.88 190 HIS A CA 1
ATOM 1459 C C . HIS A 1 190 ? -6.377 4.510 10.662 1.00 96.88 190 HIS A C 1
ATOM 1461 O O . HIS A 1 190 ? -5.417 3.769 10.884 1.00 96.88 190 HIS A O 1
ATOM 1467 N N . ALA A 1 191 ? -7.580 4.292 11.206 1.00 97.00 191 ALA A N 1
ATOM 1468 C CA . ALA A 1 191 ? -7.856 3.184 12.116 1.00 97.00 191 ALA A CA 1
ATOM 1469 C C . ALA A 1 191 ? -7.751 1.826 11.407 1.00 97.00 191 ALA A C 1
ATOM 1471 O O . ALA A 1 191 ? -7.146 0.906 11.955 1.00 97.00 191 ALA A O 1
ATOM 1472 N N . VAL A 1 192 ? -8.252 1.726 10.170 1.00 97.56 192 VAL A N 1
ATOM 1473 C CA . VAL A 1 192 ? -8.149 0.515 9.340 1.00 97.56 192 VAL A CA 1
ATOM 1474 C C . VAL A 1 192 ? -6.694 0.108 9.134 1.00 97.56 192 VAL A C 1
ATOM 1476 O O . VAL A 1 192 ? -6.331 -1.036 9.383 1.00 97.56 192 VAL A O 1
ATOM 1479 N N . VAL A 1 193 ? -5.843 1.046 8.722 1.00 96.88 193 VAL A N 1
ATOM 1480 C CA . VAL A 1 193 ? -4.425 0.781 8.449 1.00 96.88 193 VAL A CA 1
ATOM 1481 C C . VAL A 1 193 ? -3.685 0.390 9.724 1.00 96.88 193 VAL A C 1
ATOM 1483 O O . VAL A 1 193 ? -2.894 -0.553 9.727 1.00 96.88 193 VAL A O 1
ATOM 1486 N N . LYS A 1 194 ? -3.979 1.072 10.836 1.00 95.25 194 LYS A N 1
ATOM 1487 C CA . LYS A 1 194 ? -3.431 0.726 12.148 1.00 95.25 194 LYS A CA 1
ATOM 1488 C C . LYS A 1 194 ? -3.809 -0.704 12.550 1.00 95.25 194 LYS A C 1
ATOM 1490 O O . LYS A 1 194 ? -2.935 -1.455 12.971 1.00 95.25 194 LYS A O 1
ATOM 1495 N N . TRP A 1 195 ? -5.071 -1.092 12.375 1.00 94.94 195 TRP A N 1
ATOM 1496 C CA . TRP A 1 195 ? -5.548 -2.452 12.639 1.00 94.94 195 TRP A CA 1
ATOM 1497 C C . TRP A 1 195 ? -4.912 -3.482 11.705 1.00 94.94 195 TRP A C 1
ATOM 1499 O O . TRP A 1 195 ? -4.408 -4.493 12.177 1.00 94.94 195 TRP A O 1
ATOM 1509 N N . ALA A 1 196 ? -4.834 -3.206 10.403 1.00 94.06 196 ALA A N 1
ATOM 1510 C CA . ALA A 1 196 ? -4.175 -4.089 9.442 1.00 94.06 196 ALA A CA 1
ATOM 1511 C C . ALA A 1 196 ? -2.690 -4.326 9.777 1.00 94.06 196 ALA A C 1
ATOM 1513 O O . ALA A 1 196 ? -2.143 -5.383 9.479 1.00 94.06 196 ALA A O 1
ATOM 1514 N N . ASN A 1 197 ? -2.024 -3.354 10.403 1.00 92.25 197 ASN A N 1
ATOM 1515 C CA . ASN A 1 197 ? -0.629 -3.479 10.823 1.00 92.25 197 ASN A CA 1
ATOM 1516 C C . ASN A 1 197 ? -0.445 -4.169 12.180 1.00 92.25 197 ASN A C 1
ATOM 1518 O O . ASN A 1 197 ? 0.633 -4.695 12.427 1.00 92.25 197 ASN A O 1
ATOM 1522 N N . GLN A 1 198 ? -1.452 -4.154 13.055 1.00 89.75 198 GLN A N 1
ATOM 1523 C CA . GLN A 1 198 ? -1.368 -4.737 14.401 1.00 89.75 198 GLN A CA 1
ATOM 1524 C C . GLN A 1 198 ? -1.979 -6.137 14.491 1.00 89.75 198 GLN A C 1
ATOM 1526 O O . GLN A 1 198 ? -1.520 -6.950 15.288 1.00 89.75 198 GLN A O 1
ATOM 1531 N N . CYS A 1 199 ? -3.011 -6.405 13.693 1.00 89.62 199 CYS A N 1
ATOM 1532 C CA . CYS A 1 199 ? -3.846 -7.597 13.812 1.00 89.62 199 CYS A CA 1
ATOM 1533 C C . CYS A 1 199 ? -3.633 -8.615 12.689 1.00 89.62 199 CYS A C 1
ATOM 1535 O O . CYS A 1 199 ? -4.103 -9.737 12.814 1.00 89.62 199 CYS A O 1
ATOM 1537 N N . LEU A 1 200 ? -2.950 -8.248 11.598 1.00 89.44 200 LEU A N 1
ATOM 1538 C CA . LEU A 1 200 ? -2.661 -9.154 10.484 1.00 89.44 200 LEU A CA 1
ATOM 1539 C C . LEU A 1 200 ? -1.147 -9.320 10.320 1.00 89.44 200 LEU A C 1
ATOM 1541 O O . LEU A 1 200 ? -0.420 -8.331 10.452 1.00 89.44 200 LEU A O 1
ATOM 1545 N N . PRO A 1 201 ? -0.655 -10.522 9.962 1.00 88.62 201 PRO A N 1
ATOM 1546 C CA . PRO A 1 201 ? 0.761 -10.751 9.705 1.00 88.62 201 PRO A CA 1
ATOM 1547 C C . PRO A 1 201 ? 1.355 -9.768 8.702 1.00 88.62 201 PRO A C 1
ATOM 1549 O O . PRO A 1 201 ? 0.713 -9.397 7.714 1.00 88.62 201 PRO A O 1
ATOM 1552 N N . PHE A 1 202 ? 2.642 -9.454 8.860 1.00 89.69 202 PHE A N 1
ATOM 1553 C CA . PHE A 1 202 ? 3.363 -8.660 7.864 1.00 89.69 202 PHE A CA 1
ATOM 1554 C C . PHE A 1 202 ? 3.290 -9.285 6.465 1.00 89.69 202 PHE A C 1
ATOM 1556 O O . PHE A 1 202 ? 3.075 -8.574 5.487 1.00 89.69 202 PHE A O 1
ATOM 1563 N N . ALA A 1 203 ? 3.386 -10.617 6.386 1.00 90.94 203 ALA A N 1
ATOM 1564 C CA . ALA A 1 203 ? 3.295 -11.386 5.146 1.00 90.94 203 ALA A CA 1
ATOM 1565 C C . ALA A 1 203 ? 1.922 -11.306 4.447 1.00 90.94 203 ALA A C 1
ATOM 1567 O O . ALA A 1 203 ? 1.817 -11.701 3.288 1.00 90.94 203 ALA A O 1
ATOM 1568 N N . ASN A 1 204 ? 0.869 -10.831 5.124 1.00 91.44 204 ASN A N 1
ATOM 1569 C CA . ASN A 1 204 ? -0.473 -10.759 4.556 1.00 91.44 204 ASN A CA 1
ATOM 1570 C C . ASN A 1 204 ? -0.544 -9.681 3.459 1.00 91.44 204 ASN A C 1
ATOM 1572 O O . ASN A 1 204 ? -0.391 -8.484 3.726 1.00 91.44 204 ASN A O 1
ATOM 1576 N N . ILE A 1 205 ? -0.809 -10.109 2.220 1.00 93.19 205 ILE A N 1
ATOM 1577 C CA . ILE A 1 205 ? -0.844 -9.221 1.053 1.00 93.19 205 ILE A CA 1
ATOM 1578 C C . ILE A 1 205 ? -2.019 -8.234 1.099 1.00 93.19 205 ILE A C 1
ATOM 1580 O O . ILE A 1 205 ? -1.845 -7.082 0.727 1.00 93.19 205 ILE A O 1
ATOM 1584 N N . TYR A 1 206 ? -3.188 -8.604 1.627 1.00 93.25 206 TYR A N 1
ATOM 1585 C CA . TYR A 1 206 ? -4.338 -7.692 1.699 1.00 93.25 206 TYR A CA 1
ATOM 1586 C C . TYR A 1 206 ? -4.156 -6.623 2.778 1.00 93.25 206 TYR A C 1
ATOM 1588 O O . TYR A 1 206 ? -4.560 -5.475 2.597 1.00 93.25 206 TYR A O 1
ATOM 1596 N N . ALA A 1 207 ? -3.450 -6.942 3.863 1.00 93.62 207 ALA A N 1
ATOM 1597 C CA . ALA A 1 207 ? -3.014 -5.932 4.817 1.00 93.62 207 ALA A CA 1
ATOM 1598 C C . ALA A 1 207 ? -2.068 -4.917 4.148 1.00 93.62 207 ALA A C 1
ATOM 1600 O O . ALA A 1 207 ? -2.216 -3.704 4.319 1.00 93.62 207 ALA A O 1
ATOM 1601 N N . ARG A 1 208 ? -1.119 -5.380 3.318 1.00 96.38 208 ARG A N 1
ATOM 1602 C CA . ARG A 1 208 ? -0.244 -4.479 2.544 1.00 96.38 208 ARG A CA 1
ATOM 1603 C C . ARG A 1 208 ? -1.023 -3.693 1.479 1.00 96.38 208 ARG A C 1
ATOM 1605 O O . ARG A 1 208 ? -0.690 -2.537 1.229 1.00 96.38 208 ARG A O 1
ATOM 1612 N N . TRP A 1 209 ? -2.092 -4.254 0.917 1.00 96.69 209 TRP A N 1
ATOM 1613 C CA . TRP A 1 209 ? -2.995 -3.549 0.003 1.00 96.69 209 TRP A CA 1
ATOM 1614 C C . TRP A 1 209 ? -3.664 -2.343 0.668 1.00 96.69 209 TRP A C 1
ATOM 1616 O O . TRP A 1 209 ? -3.638 -1.244 0.115 1.00 96.69 209 TRP A O 1
ATOM 1626 N N . MET A 1 210 ? -4.179 -2.502 1.892 1.00 97.38 210 MET A N 1
ATOM 1627 C CA . MET A 1 210 ? -4.746 -1.385 2.662 1.00 97.38 210 MET A CA 1
ATOM 1628 C C . MET A 1 210 ? -3.703 -0.286 2.912 1.00 97.38 210 MET A C 1
ATOM 1630 O O . MET A 1 210 ? -4.004 0.897 2.774 1.00 97.38 210 MET A O 1
ATOM 1634 N N . ASN A 1 211 ? -2.450 -0.657 3.193 1.00 98.25 211 ASN A N 1
ATOM 1635 C CA . ASN A 1 211 ? -1.350 0.302 3.331 1.00 98.25 211 ASN A CA 1
ATOM 1636 C C . ASN A 1 211 ? -1.036 1.044 2.016 1.00 98.25 211 ASN A C 1
ATOM 1638 O O . ASN A 1 211 ? -0.790 2.247 2.025 1.00 98.25 211 ASN A O 1
ATOM 1642 N N . ILE A 1 212 ? -1.077 0.357 0.872 1.00 98.44 212 ILE A N 1
ATOM 1643 C CA . ILE A 1 212 ? -0.893 0.965 -0.457 1.00 98.44 212 ILE A CA 1
ATOM 1644 C C . ILE A 1 212 ? -2.014 1.966 -0.765 1.00 98.44 212 ILE A C 1
ATOM 1646 O O . ILE A 1 212 ? -1.743 3.079 -1.226 1.00 98.44 212 ILE A O 1
ATOM 1650 N N . LEU A 1 213 ? -3.262 1.603 -0.462 1.00 97.62 213 LEU A N 1
ATOM 1651 C CA . LEU A 1 213 ? -4.412 2.495 -0.592 1.00 97.62 213 LEU A CA 1
ATOM 1652 C C . LEU A 1 213 ? -4.319 3.701 0.355 1.00 97.62 213 LEU A C 1
ATOM 1654 O O . LEU A 1 213 ? -4.717 4.796 -0.023 1.00 97.62 213 LEU A O 1
ATOM 1658 N N . ALA A 1 214 ? -3.748 3.547 1.546 1.00 98.00 214 ALA A N 1
ATOM 1659 C CA . ALA A 1 214 ? -3.526 4.663 2.464 1.00 98.00 214 ALA A CA 1
ATOM 1660 C C . ALA A 1 214 ? -2.509 5.686 1.932 1.00 98.00 214 ALA A C 1
ATOM 1662 O O . ALA A 1 214 ? -2.628 6.878 2.196 1.00 98.00 214 ALA A O 1
ATOM 1663 N N . ILE A 1 215 ? -1.513 5.229 1.167 1.00 98.12 215 ILE A N 1
ATOM 1664 C CA . ILE A 1 215 ? -0.457 6.088 0.613 1.00 98.12 215 ILE A CA 1
ATOM 1665 C C . ILE A 1 215 ? -0.913 6.793 -0.670 1.00 98.12 215 ILE A C 1
ATOM 1667 O O . ILE A 1 215 ? -0.570 7.954 -0.882 1.00 98.12 215 ILE A O 1
ATOM 1671 N N . GLY A 1 216 ? -1.627 6.090 -1.554 1.00 95.69 216 GLY A N 1
ATOM 1672 C CA . GLY A 1 216 ? -1.940 6.593 -2.899 1.00 95.69 216 GLY A CA 1
ATOM 1673 C C . GLY A 1 216 ? -3.378 6.373 -3.363 1.00 95.69 216 GLY A C 1
ATOM 1674 O O . GLY A 1 216 ? -3.690 6.642 -4.517 1.00 95.69 216 GLY A O 1
ATOM 1675 N N . GLY A 1 217 ? -4.263 5.857 -2.513 1.00 92.50 217 GLY A N 1
ATOM 1676 C CA . GLY A 1 217 ? -5.649 5.559 -2.881 1.00 92.50 217 GLY A CA 1
ATOM 1677 C C . GLY A 1 217 ? -6.520 6.803 -3.051 1.00 92.50 217 GLY A C 1
ATOM 1678 O O . GLY A 1 217 ? -7.530 6.742 -3.751 1.00 92.50 217 GLY A O 1
ATOM 1679 N N . ILE A 1 218 ? -6.138 7.919 -2.421 1.00 93.69 218 ILE A N 1
ATOM 1680 C CA . ILE A 1 218 ? -6.865 9.189 -2.461 1.00 93.69 218 ILE A CA 1
ATOM 1681 C C . ILE A 1 218 ? -5.869 10.344 -2.659 1.00 93.69 218 ILE A C 1
ATOM 1683 O O . ILE A 1 218 ? -4.916 10.477 -1.886 1.00 93.69 218 ILE A O 1
ATOM 1687 N N . PRO A 1 219 ? -6.057 11.199 -3.682 1.00 92.38 219 PRO A N 1
ATOM 1688 C CA . PRO A 1 219 ? -5.234 12.388 -3.866 1.00 92.38 219 PRO A CA 1
ATOM 1689 C C . PRO A 1 219 ? -5.366 13.349 -2.681 1.00 92.38 219 PRO A C 1
ATOM 1691 O O . PRO A 1 219 ? -6.472 13.746 -2.327 1.00 92.38 219 PRO A O 1
ATOM 1694 N N . GLY A 1 220 ? -4.237 13.760 -2.100 1.00 91.38 220 GLY A N 1
ATOM 1695 C CA . GLY A 1 220 ? -4.233 14.701 -0.975 1.00 91.38 220 GLY A CA 1
ATOM 1696 C C . GLY A 1 220 ? -4.725 14.108 0.349 1.00 91.38 220 GLY A C 1
ATOM 1697 O O . GLY A 1 220 ? -5.187 14.863 1.201 1.00 91.38 220 GLY A O 1
ATOM 1698 N N . GLU A 1 221 ? -4.638 12.785 0.518 1.00 94.94 221 GLU A N 1
ATOM 1699 C CA . GLU A 1 221 ? -4.957 12.105 1.779 1.00 94.94 221 GLU A CA 1
ATOM 1700 C C . GLU A 1 221 ? -4.153 12.675 2.963 1.00 94.94 221 GLU A C 1
ATOM 1702 O O . GLU A 1 221 ? -3.066 13.246 2.806 1.00 94.94 221 GLU A O 1
ATOM 1707 N N . ARG A 1 222 ? -4.703 12.539 4.171 1.00 95.56 222 ARG A N 1
ATOM 1708 C CA . ARG A 1 222 ? -4.100 13.084 5.387 1.00 95.56 222 ARG A CA 1
ATOM 1709 C C . ARG A 1 222 ? -2.731 12.458 5.677 1.00 95.56 222 ARG A C 1
ATOM 1711 O O . ARG A 1 222 ? -2.513 11.258 5.505 1.00 95.56 222 ARG A O 1
ATOM 1718 N N . GLY A 1 223 ? -1.809 13.277 6.186 1.00 97.00 223 GLY A N 1
ATOM 1719 C CA . GLY A 1 223 ? -0.431 12.856 6.461 1.00 97.00 223 GLY A CA 1
ATOM 1720 C C . GLY A 1 223 ? -0.312 11.721 7.485 1.00 97.00 223 GLY A C 1
ATOM 1721 O O . GLY A 1 223 ? 0.541 10.856 7.319 1.00 97.00 223 GLY A O 1
ATOM 1722 N N . ASP A 1 224 ? -1.194 11.677 8.490 1.00 96.38 224 ASP A N 1
ATOM 1723 C CA . ASP A 1 224 ? -1.258 10.600 9.489 1.00 96.38 224 ASP A CA 1
ATOM 1724 C C . ASP A 1 224 ? -1.609 9.247 8.852 1.00 96.38 224 ASP A C 1
ATOM 1726 O O . ASP A 1 224 ? -0.994 8.230 9.166 1.00 96.38 224 ASP A O 1
ATOM 1730 N N . VAL A 1 225 ? -2.561 9.233 7.915 1.00 97.69 225 VAL A N 1
ATOM 1731 C CA . VAL A 1 225 ? -2.960 8.033 7.161 1.00 97.69 225 VAL A CA 1
ATOM 1732 C C . VAL A 1 225 ? -1.802 7.542 6.290 1.00 97.69 225 VAL A C 1
ATOM 1734 O O . VAL A 1 225 ? -1.465 6.356 6.323 1.00 97.69 225 VAL A O 1
ATOM 1737 N N . ILE A 1 226 ? -1.151 8.458 5.563 1.00 98.31 226 ILE A N 1
ATOM 1738 C CA . ILE A 1 226 ? -0.005 8.140 4.700 1.00 98.31 226 ILE A CA 1
ATOM 1739 C C . ILE A 1 226 ? 1.157 7.579 5.529 1.00 98.31 226 ILE A C 1
ATOM 1741 O O . ILE A 1 226 ? 1.742 6.564 5.150 1.00 98.31 226 ILE A O 1
ATOM 1745 N N . GLU A 1 227 ? 1.486 8.197 6.666 1.00 97.12 227 GLU A N 1
ATOM 1746 C CA . GLU A 1 227 ? 2.566 7.747 7.550 1.00 97.12 227 GLU A CA 1
ATOM 1747 C C . GLU A 1 227 ? 2.291 6.339 8.101 1.00 97.12 227 GLU A C 1
ATOM 1749 O O . GLU A 1 227 ? 3.180 5.485 8.083 1.00 97.12 227 GLU A O 1
ATOM 1754 N N . GLN A 1 228 ? 1.059 6.054 8.540 1.00 96.25 228 GLN A N 1
ATOM 1755 C CA . GLN A 1 228 ? 0.691 4.702 8.977 1.00 96.25 228 GLN A CA 1
ATOM 1756 C C . GLN A 1 228 ? 0.773 3.682 7.838 1.00 96.25 228 GLN A C 1
ATOM 1758 O O . GLN A 1 228 ? 1.256 2.569 8.054 1.00 96.25 228 GLN A O 1
ATOM 1763 N N . GLY A 1 229 ? 0.377 4.066 6.620 1.00 97.44 229 GLY A N 1
ATOM 1764 C CA . GLY A 1 229 ? 0.540 3.233 5.429 1.00 97.44 229 GLY A CA 1
ATOM 1765 C C . GLY A 1 229 ? 2.009 2.908 5.155 1.00 97.44 229 GLY A C 1
ATOM 1766 O O . GLY A 1 229 ? 2.380 1.757 4.925 1.00 97.44 229 GLY A O 1
ATOM 1767 N N . GLN A 1 230 ? 2.884 3.912 5.242 1.00 96.62 230 GLN A N 1
ATOM 1768 C CA . GLN A 1 230 ? 4.325 3.737 5.054 1.00 96.62 230 GLN A CA 1
ATOM 1769 C C . GLN A 1 230 ? 4.941 2.816 6.110 1.00 96.62 230 GLN A C 1
ATOM 1771 O O . GLN A 1 230 ? 5.750 1.962 5.743 1.00 96.62 230 GLN A O 1
ATOM 1776 N N . LYS A 1 231 ? 4.526 2.941 7.379 1.00 94.44 231 LYS A N 1
ATOM 1777 C CA . LYS A 1 231 ? 4.944 2.043 8.471 1.00 94.44 231 LYS A CA 1
ATOM 1778 C C . LYS A 1 231 ? 4.545 0.598 8.197 1.00 94.44 231 LYS A C 1
ATOM 1780 O O . LYS A 1 231 ? 5.345 -0.304 8.417 1.00 94.44 231 LYS A O 1
ATOM 1785 N N . GLY A 1 232 ? 3.348 0.368 7.660 1.00 94.06 232 GLY A N 1
ATOM 1786 C CA . GLY A 1 232 ? 2.925 -0.977 7.282 1.00 94.06 232 GLY A CA 1
ATOM 1787 C C . GLY A 1 232 ? 3.706 -1.564 6.106 1.00 94.06 232 GLY A C 1
ATOM 1788 O O . GLY A 1 232 ? 3.860 -2.775 6.013 1.00 94.06 232 GLY A O 1
ATOM 1789 N N . LEU A 1 233 ? 4.261 -0.757 5.208 1.00 95.88 233 LEU A N 1
ATOM 1790 C CA . LEU A 1 233 ? 5.124 -1.274 4.137 1.00 95.88 233 LEU A CA 1
ATOM 1791 C C . LEU A 1 233 ? 6.596 -1.406 4.557 1.00 95.88 233 LEU A C 1
ATOM 1793 O O . LEU A 1 233 ? 7.441 -1.730 3.721 1.00 95.88 233 LEU A O 1
ATOM 1797 N N . ASP A 1 234 ? 6.932 -1.138 5.819 1.00 93.50 234 ASP A N 1
ATOM 1798 C CA . ASP A 1 234 ? 8.305 -1.157 6.309 1.00 93.50 234 ASP A CA 1
ATOM 1799 C C . ASP A 1 234 ? 8.583 -2.402 7.181 1.00 93.50 234 ASP A C 1
ATOM 1801 O O . ASP A 1 234 ? 8.172 -2.439 8.344 1.00 93.50 234 ASP A O 1
ATOM 1805 N N . PRO A 1 235 ? 9.317 -3.410 6.663 1.00 90.75 235 PRO A N 1
ATOM 1806 C CA . PRO A 1 235 ? 9.693 -4.591 7.434 1.00 90.75 235 PRO A CA 1
ATOM 1807 C C . PRO A 1 235 ? 10.557 -4.260 8.657 1.00 90.75 235 PRO A C 1
ATOM 1809 O O . PRO A 1 235 ? 10.459 -4.961 9.661 1.00 90.75 235 PRO A O 1
ATOM 1812 N N . TRP A 1 236 ? 11.381 -3.203 8.612 1.00 88.12 236 TRP A N 1
ATOM 1813 C CA . TRP A 1 236 ? 12.205 -2.815 9.760 1.00 88.12 236 TRP A CA 1
ATOM 1814 C C . TRP A 1 236 ? 11.334 -2.293 10.901 1.00 88.12 236 TRP A C 1
ATOM 1816 O O . TRP A 1 236 ? 11.434 -2.773 12.029 1.00 88.12 236 TRP A O 1
ATOM 1826 N N . THR A 1 237 ? 10.442 -1.348 10.593 1.00 82.75 237 THR A N 1
ATOM 1827 C CA . THR A 1 237 ? 9.500 -0.804 11.574 1.00 82.75 237 THR A CA 1
ATOM 1828 C C . THR A 1 237 ? 8.621 -1.919 12.143 1.00 82.75 237 THR A C 1
ATOM 1830 O O . THR A 1 237 ? 8.436 -1.983 13.353 1.00 82.75 237 THR A O 1
ATOM 1833 N N . TYR A 1 238 ? 8.143 -2.845 11.306 1.00 75.56 238 TYR A N 1
ATOM 1834 C CA . TYR A 1 238 ? 7.341 -3.979 11.768 1.00 75.56 238 TYR A CA 1
ATOM 1835 C C . TYR A 1 238 ? 8.117 -4.889 12.737 1.00 75.56 238 TYR A C 1
ATOM 1837 O O . TYR A 1 238 ? 7.620 -5.208 13.814 1.00 75.56 238 TYR A O 1
ATOM 1845 N N . HIS A 1 239 ? 9.364 -5.245 12.406 1.00 67.81 239 HIS A N 1
ATOM 1846 C CA . HIS A 1 239 ? 10.225 -6.061 13.270 1.00 67.81 239 HIS A CA 1
ATOM 1847 C C . HIS A 1 239 ? 10.602 -5.346 14.578 1.00 67.81 239 HIS A C 1
ATOM 1849 O O . HIS A 1 239 ? 10.773 -5.991 15.607 1.00 67.81 239 HIS A O 1
ATOM 1855 N N . ALA A 1 240 ? 10.743 -4.018 14.575 1.00 61.78 240 ALA A N 1
ATOM 1856 C CA . ALA A 1 240 ? 11.054 -3.261 15.788 1.00 61.78 240 ALA A CA 1
ATOM 1857 C C . ALA A 1 240 ? 9.924 -3.318 16.837 1.00 61.78 240 ALA A C 1
ATOM 1859 O O . ALA A 1 240 ? 10.189 -3.126 18.024 1.00 61.78 240 ALA A O 1
ATOM 1860 N N . TYR A 1 241 ? 8.684 -3.584 16.409 1.00 57.34 241 TYR A N 1
ATOM 1861 C CA . TYR A 1 241 ? 7.517 -3.726 17.286 1.00 57.34 241 TYR A CA 1
ATOM 1862 C C . TYR A 1 241 ? 7.129 -5.182 17.569 1.00 57.34 241 TYR A C 1
ATOM 1864 O O . TYR A 1 241 ? 6.391 -5.431 18.525 1.00 57.34 241 TYR A O 1
ATOM 1872 N N . ASP A 1 242 ? 7.629 -6.136 16.781 1.00 58.47 242 ASP A N 1
ATOM 1873 C CA . ASP A 1 242 ? 7.435 -7.556 17.039 1.00 58.47 242 ASP A CA 1
ATOM 1874 C C . ASP A 1 242 ? 8.465 -8.058 18.068 1.00 58.47 242 ASP A C 1
ATOM 1876 O O . ASP A 1 242 ? 9.653 -8.206 17.790 1.00 58.47 242 ASP A O 1
ATOM 1880 N N . ASN A 1 243 ? 8.002 -8.314 19.294 1.00 50.53 243 ASN A N 1
ATOM 1881 C CA . ASN A 1 243 ? 8.817 -8.921 20.352 1.00 50.53 243 ASN A CA 1
ATOM 1882 C C . ASN A 1 243 ? 9.025 -10.436 20.142 1.00 50.53 243 ASN A C 1
ATOM 1884 O O . ASN A 1 243 ? 9.687 -11.086 20.962 1.00 50.53 243 ASN A O 1
ATOM 1888 N N . SER A 1 244 ? 8.435 -11.027 19.095 1.00 51.97 244 SER A N 1
ATOM 1889 C CA . SER A 1 244 ? 8.634 -12.430 18.759 1.00 51.97 244 SER A CA 1
ATOM 1890 C C . SER A 1 244 ? 10.055 -12.643 18.222 1.00 51.97 244 SER A C 1
ATOM 1892 O O . SER A 1 244 ? 10.561 -11.910 17.380 1.00 51.97 244 SER A O 1
ATOM 1894 N N . LYS A 1 245 ? 10.746 -13.675 18.718 1.00 49.75 245 LYS A N 1
ATOM 1895 C CA . LYS A 1 245 ? 12.087 -14.071 18.240 1.00 49.75 245 LYS A CA 1
ATOM 1896 C C . LYS A 1 245 ? 12.039 -14.773 16.871 1.00 49.75 245 LYS A C 1
ATOM 1898 O O . LYS A 1 245 ? 12.970 -15.499 16.523 1.00 49.75 245 LYS A O 1
ATOM 1903 N N . THR A 1 246 ? 10.932 -14.646 16.149 1.00 54.91 246 THR A N 1
ATOM 1904 C CA . THR A 1 246 ? 10.660 -15.379 14.915 1.00 54.91 246 THR A CA 1
ATOM 1905 C C . THR A 1 246 ? 11.183 -14.578 13.732 1.00 54.91 246 THR A C 1
ATOM 1907 O O . THR A 1 246 ? 11.060 -13.358 13.696 1.00 54.91 246 THR A O 1
ATOM 1910 N N . THR A 1 247 ? 11.770 -15.251 12.744 1.00 65.19 247 THR A N 1
ATOM 1911 C CA . THR A 1 247 ? 12.205 -14.599 11.506 1.00 65.19 247 THR A CA 1
ATOM 1912 C C . THR A 1 247 ? 11.002 -13.948 10.822 1.00 65.19 247 THR A C 1
ATOM 1914 O O . THR A 1 247 ? 10.040 -14.640 10.482 1.00 65.19 247 THR A O 1
ATOM 1917 N N . LEU A 1 248 ? 11.053 -12.627 10.616 1.00 76.31 248 LEU A N 1
ATOM 1918 C CA . LEU A 1 248 ? 10.008 -11.880 9.917 1.00 76.31 248 LEU A CA 1
ATOM 1919 C C . LEU A 1 248 ? 9.779 -12.483 8.527 1.00 76.31 248 LEU A C 1
ATOM 1921 O O . LEU A 1 248 ? 10.649 -12.422 7.656 1.00 76.31 248 LEU A O 1
ATOM 1925 N N . LYS A 1 249 ? 8.585 -13.033 8.301 1.00 86.62 249 LYS A N 1
ATOM 1926 C CA . LYS A 1 249 ? 8.184 -13.508 6.979 1.00 86.62 249 LYS A CA 1
ATOM 1927 C C . LYS A 1 249 ? 7.743 -12.319 6.125 1.00 86.62 249 LYS A C 1
ATOM 1929 O O . LYS A 1 249 ? 6.755 -11.658 6.447 1.00 86.62 249 LYS A O 1
ATOM 1934 N N . ILE A 1 250 ? 8.463 -12.057 5.037 1.00 90.62 250 ILE A N 1
ATOM 1935 C CA . ILE A 1 250 ? 8.075 -11.043 4.047 1.00 90.62 250 ILE A CA 1
ATOM 1936 C C . ILE A 1 250 ? 6.937 -11.559 3.143 1.00 90.62 250 ILE A C 1
ATOM 1938 O O . ILE A 1 250 ? 6.802 -12.773 2.976 1.00 90.62 250 ILE A O 1
ATOM 1942 N N . PRO A 1 251 ? 6.101 -10.671 2.573 1.00 93.06 251 PRO A N 1
ATOM 1943 C CA . PRO A 1 251 ? 5.059 -11.072 1.631 1.00 93.06 251 PRO A CA 1
ATOM 1944 C C . PRO A 1 251 ? 5.619 -11.704 0.353 1.00 93.06 251 PRO A C 1
ATOM 1946 O O . PRO A 1 251 ? 6.629 -11.248 -0.187 1.00 93.06 251 PRO A O 1
ATOM 1949 N N . GLU A 1 252 ? 4.900 -12.689 -0.183 1.00 92.50 252 GLU A N 1
ATOM 1950 C CA . GLU A 1 252 ? 5.229 -13.314 -1.465 1.00 92.50 252 GLU A CA 1
ATOM 1951 C C . GLU A 1 252 ? 4.884 -12.372 -2.626 1.00 92.50 252 GLU A C 1
ATOM 1953 O O . GLU A 1 252 ? 3.716 -12.099 -2.920 1.00 92.50 252 GLU A O 1
ATOM 1958 N N . TRP A 1 253 ? 5.908 -11.873 -3.324 1.00 95.38 253 TRP A N 1
ATOM 1959 C CA . TRP A 1 253 ? 5.723 -10.880 -4.388 1.00 95.38 253 TRP A CA 1
ATOM 1960 C C . TRP A 1 253 ? 4.885 -11.409 -5.566 1.00 95.38 253 TRP A C 1
ATOM 1962 O O . TRP A 1 253 ? 4.157 -10.639 -6.192 1.00 95.38 253 TRP A O 1
ATOM 1972 N N . HIS A 1 254 ? 4.951 -12.715 -5.846 1.00 93.00 254 HIS A N 1
ATOM 1973 C CA . HIS A 1 254 ? 4.193 -13.386 -6.907 1.00 93.00 254 HIS A CA 1
ATOM 1974 C C . HIS A 1 254 ? 2.680 -13.303 -6.678 1.00 93.00 254 HIS A C 1
ATOM 1976 O O . HIS A 1 254 ? 1.924 -12.977 -7.596 1.00 93.00 254 HIS A O 1
ATOM 1982 N N . GLU A 1 255 ? 2.255 -13.597 -5.446 1.00 91.25 255 GLU A N 1
ATOM 1983 C CA . GLU A 1 255 ? 0.856 -13.553 -5.014 1.00 91.25 255 GLU A CA 1
ATOM 1984 C C . GLU A 1 255 ? 0.365 -12.109 -4.975 1.00 91.25 255 GLU A C 1
ATOM 1986 O O . GLU A 1 255 ? -0.723 -11.807 -5.456 1.00 91.25 255 GLU A O 1
ATOM 1991 N N . MET A 1 256 ? 1.212 -11.198 -4.492 1.00 93.25 256 MET A N 1
ATOM 1992 C CA . MET A 1 256 ? 0.909 -9.773 -4.449 1.00 93.25 256 MET A CA 1
ATOM 1993 C C . MET A 1 256 ? 0.697 -9.180 -5.845 1.00 93.25 256 MET A C 1
ATOM 1995 O O . MET A 1 256 ? -0.285 -8.476 -6.073 1.00 93.25 256 MET A O 1
ATOM 1999 N N . ALA A 1 257 ? 1.585 -9.484 -6.797 1.00 93.69 257 ALA A N 1
ATOM 2000 C CA . ALA A 1 257 ? 1.433 -9.040 -8.177 1.00 93.69 257 ALA A CA 1
ATOM 2001 C C . ALA A 1 257 ? 0.132 -9.578 -8.785 1.00 93.69 257 ALA A C 1
ATOM 2003 O O . ALA A 1 257 ? -0.626 -8.802 -9.364 1.00 93.69 257 ALA A O 1
ATOM 2004 N N . ALA A 1 258 ? -0.145 -10.875 -8.605 1.00 90.19 258 ALA A N 1
ATOM 2005 C CA . ALA A 1 258 ? -1.362 -11.517 -9.094 1.00 90.19 258 ALA A CA 1
ATOM 2006 C C . ALA A 1 258 ? -2.633 -10.884 -8.507 1.00 90.19 258 ALA A C 1
ATOM 2008 O O . ALA A 1 258 ? -3.531 -10.528 -9.262 1.00 90.19 258 ALA A O 1
ATOM 2009 N N . ALA A 1 259 ? -2.694 -10.676 -7.191 1.00 89.75 259 ALA A N 1
ATOM 2010 C CA . ALA A 1 259 ? -3.856 -10.076 -6.541 1.00 89.75 259 ALA A CA 1
ATOM 2011 C C . ALA A 1 259 ? -4.074 -8.624 -6.996 1.00 89.75 259 ALA A C 1
ATOM 2013 O O . ALA A 1 259 ? -5.183 -8.232 -7.351 1.00 89.75 259 ALA A O 1
ATOM 2014 N N . TYR A 1 260 ? -3.014 -7.812 -7.028 1.00 92.94 260 TYR A N 1
ATOM 2015 C CA . TYR A 1 260 ? -3.160 -6.373 -7.256 1.00 92.94 260 TYR A CA 1
ATOM 2016 C C . TYR A 1 260 ? -3.458 -6.029 -8.712 1.00 92.94 260 TYR A C 1
ATOM 2018 O O . TYR A 1 260 ? -4.204 -5.083 -8.963 1.00 92.94 260 TYR A O 1
ATOM 2026 N N . PHE A 1 261 ? -2.903 -6.778 -9.667 1.00 91.44 261 PHE A N 1
ATOM 2027 C CA . PHE A 1 261 ? -3.054 -6.489 -11.097 1.00 91.44 261 PHE A CA 1
ATOM 2028 C C . PHE A 1 261 ? -3.923 -7.510 -11.846 1.00 91.44 261 PHE A C 1
ATOM 2030 O O . PHE A 1 261 ? -4.165 -7.324 -13.036 1.00 91.44 261 PHE A O 1
ATOM 2037 N N . GLY A 1 262 ? -4.357 -8.596 -11.195 1.00 84.88 262 GLY A N 1
ATOM 2038 C CA . GLY A 1 262 ? -5.137 -9.672 -11.822 1.00 84.88 262 GLY A CA 1
ATOM 2039 C C . GLY A 1 262 ? -6.648 -9.480 -11.753 1.00 84.88 262 GLY A C 1
ATOM 2040 O O . GLY A 1 262 ? -7.360 -9.949 -12.633 1.00 84.88 262 GLY A O 1
ATOM 2041 N N . GLY A 1 263 ? -7.172 -8.763 -10.758 1.00 79.62 263 GLY A N 1
ATOM 2042 C CA . GLY A 1 263 ? -8.611 -8.527 -10.670 1.00 79.62 263 GLY A CA 1
ATOM 2043 C C . GLY A 1 263 ? -9.023 -7.678 -9.472 1.00 79.62 263 GLY A C 1
ATOM 2044 O O . GLY A 1 263 ? -8.195 -7.392 -8.611 1.00 79.62 263 GLY A O 1
ATOM 2045 N N . PRO A 1 264 ? -10.298 -7.261 -9.406 1.00 84.88 264 PRO A N 1
ATOM 2046 C CA . PRO A 1 264 ? -10.785 -6.366 -8.366 1.00 84.88 264 PRO A CA 1
ATOM 2047 C C . PRO A 1 264 ? -10.701 -7.002 -6.970 1.00 84.88 264 PRO A C 1
ATOM 2049 O O . PRO A 1 264 ? -11.257 -8.070 -6.724 1.00 84.88 264 PRO A O 1
ATOM 2052 N N . ILE A 1 265 ? -10.052 -6.297 -6.049 1.00 89.19 265 ILE A N 1
ATOM 2053 C CA . ILE A 1 265 ? -10.010 -6.548 -4.613 1.00 89.19 265 ILE A CA 1
ATOM 2054 C C . ILE A 1 265 ? -11.108 -5.692 -3.990 1.00 89.19 265 ILE A C 1
ATOM 2056 O O . ILE A 1 265 ? -10.989 -4.467 -3.877 1.00 89.19 265 ILE A O 1
ATOM 2060 N N . ALA A 1 266 ? -12.190 -6.353 -3.603 1.00 84.06 266 ALA A N 1
ATOM 2061 C CA . ALA A 1 266 ? -13.349 -5.737 -2.980 1.00 84.06 266 ALA A CA 1
ATOM 2062 C C . ALA A 1 266 ? -13.876 -6.636 -1.850 1.00 84.06 266 ALA A C 1
ATOM 2064 O O . ALA A 1 266 ? -13.626 -7.847 -1.872 1.00 84.06 266 ALA A O 1
ATOM 2065 N N . PRO A 1 267 ? -14.613 -6.070 -0.877 1.00 82.50 267 PRO A N 1
ATOM 2066 C CA . PRO A 1 267 ? -15.331 -6.866 0.117 1.00 82.50 267 PRO A CA 1
ATOM 2067 C C . PRO A 1 267 ? -16.219 -7.924 -0.562 1.00 82.50 267 PRO A C 1
ATOM 2069 O O . PRO A 1 267 ? -16.884 -7.614 -1.552 1.00 82.50 267 PRO A O 1
ATOM 2072 N N . GLY A 1 268 ? -16.199 -9.168 -0.071 1.00 79.75 268 GLY A N 1
ATOM 2073 C CA . GLY A 1 268 ? -16.924 -10.301 -0.663 1.00 79.75 268 GLY A CA 1
ATOM 2074 C C . GLY A 1 268 ? -16.282 -10.919 -1.915 1.00 79.75 268 GLY A C 1
ATOM 2075 O O . GLY A 1 268 ? -16.844 -11.850 -2.488 1.00 79.75 268 GLY A O 1
ATOM 2076 N N . ASN A 1 269 ? -15.122 -10.418 -2.363 1.00 80.38 269 ASN A N 1
ATOM 2077 C CA . ASN A 1 269 ? -14.404 -10.933 -3.536 1.00 80.38 269 ASN A CA 1
ATOM 2078 C C . ASN A 1 269 ? -12.886 -11.073 -3.306 1.00 80.38 269 ASN A C 1
ATOM 2080 O O . ASN A 1 269 ? -12.116 -11.032 -4.262 1.00 80.38 269 ASN A O 1
ATOM 2084 N N . LEU A 1 270 ? -12.439 -11.215 -2.051 1.00 74.06 270 LEU A N 1
ATOM 2085 C CA . LEU A 1 270 ? -11.012 -11.216 -1.694 1.00 74.06 270 LEU A CA 1
ATOM 2086 C C . LEU A 1 270 ? -10.198 -12.324 -2.376 1.00 74.06 270 LEU A C 1
ATOM 2088 O O . LEU A 1 270 ? -9.034 -12.105 -2.663 1.00 74.06 270 LEU A O 1
ATOM 2092 N N . TYR A 1 271 ? -10.774 -13.502 -2.631 1.00 71.38 271 TYR A N 1
ATOM 2093 C CA . TYR A 1 271 ? -10.024 -14.670 -3.131 1.00 71.38 271 TYR A CA 1
ATOM 2094 C C . TYR A 1 271 ? -10.400 -15.108 -4.547 1.00 71.38 271 TYR A C 1
ATOM 2096 O O . TYR A 1 271 ? -9.810 -16.040 -5.091 1.00 71.38 271 TYR A O 1
ATOM 2104 N N . ASN A 1 272 ? -11.355 -14.422 -5.169 1.00 70.69 272 ASN A N 1
ATOM 2105 C CA . ASN A 1 272 ? -11.821 -14.731 -6.515 1.00 70.69 272 ASN A CA 1
ATOM 2106 C C . ASN A 1 272 ? -11.039 -13.894 -7.529 1.00 70.69 272 ASN A C 1
ATOM 2108 O O . ASN A 1 272 ? -11.546 -12.926 -8.105 1.00 70.69 272 ASN A O 1
ATOM 2112 N N . HIS A 1 273 ? -9.779 -14.275 -7.723 1.00 69.38 273 HIS A N 1
ATOM 2113 C CA . HIS A 1 273 ? -8.910 -13.684 -8.730 1.00 69.38 273 HIS A CA 1
ATOM 2114 C C . HIS A 1 273 ? -8.681 -14.668 -9.882 1.00 69.38 273 HIS A C 1
ATOM 2116 O O . HIS A 1 273 ? -8.444 -15.853 -9.627 1.00 69.38 273 HIS A O 1
ATOM 2122 N N . PRO A 1 274 ? -8.734 -14.202 -11.145 1.00 66.00 274 PRO A N 1
ATOM 2123 C CA . PRO A 1 274 ? -8.370 -15.037 -12.279 1.00 66.00 274 PRO A CA 1
ATOM 2124 C C . PRO A 1 274 ? -6.910 -15.472 -12.153 1.00 66.00 274 PRO A C 1
ATOM 2126 O O . PRO A 1 274 ? -6.075 -14.799 -11.539 1.00 66.00 274 PRO A O 1
ATOM 2129 N N . SER A 1 275 ? -6.582 -16.618 -12.745 1.00 75.94 275 SER A N 1
ATOM 2130 C CA . SER A 1 275 ? -5.203 -17.103 -12.694 1.00 75.94 275 SER A CA 1
ATOM 2131 C C . SER A 1 275 ? -4.260 -16.147 -13.442 1.00 75.94 275 SER A C 1
ATOM 2133 O O . SER A 1 275 ? -4.661 -15.434 -14.365 1.00 75.94 275 SER A O 1
ATOM 2135 N N . VAL A 1 276 ? -2.969 -16.148 -13.096 1.00 77.56 276 VAL A N 1
ATOM 2136 C CA . VAL A 1 276 ? -1.976 -15.319 -13.810 1.00 77.56 276 VAL A CA 1
ATOM 2137 C C . VAL A 1 276 ? -1.903 -15.682 -15.294 1.00 77.56 276 VAL A C 1
ATOM 2139 O O . VAL A 1 276 ? -1.751 -14.796 -16.129 1.00 77.56 276 VAL A O 1
ATOM 2142 N N . LYS A 1 277 ? -2.062 -16.966 -15.639 1.00 76.00 277 LYS A N 1
ATOM 2143 C CA . LYS A 1 277 ? -2.092 -17.423 -17.036 1.00 76.00 277 LYS A CA 1
ATOM 2144 C C . LYS A 1 277 ? -3.289 -16.841 -17.789 1.00 76.00 277 LYS A C 1
ATOM 2146 O O . LYS A 1 277 ? -3.104 -16.211 -18.821 1.00 76.00 277 LYS A O 1
ATOM 2151 N N . GLU A 1 278 ? -4.480 -16.954 -17.213 1.00 73.81 278 GLU A N 1
ATOM 2152 C CA . GLU A 1 278 ? -5.714 -16.372 -17.758 1.00 73.81 278 GLU A CA 1
ATOM 2153 C C . GLU A 1 278 ? -5.608 -14.845 -17.918 1.00 73.81 278 GLU A C 1
ATOM 2155 O O . GLU A 1 278 ? -6.008 -14.277 -18.936 1.00 73.81 278 GLU A O 1
ATOM 2160 N N . SER A 1 279 ? -4.976 -14.172 -16.955 1.00 75.06 279 SER A N 1
ATOM 2161 C CA . SER A 1 279 ? -4.742 -12.724 -17.008 1.00 75.06 279 SER A CA 1
ATOM 2162 C C . SER A 1 279 ? -3.742 -12.326 -18.105 1.00 75.06 279 SER A C 1
ATOM 2164 O O . SER A 1 279 ? -3.875 -11.263 -18.712 1.00 75.06 279 SER A O 1
ATOM 2166 N N . LEU A 1 280 ? -2.743 -13.170 -18.386 1.00 74.12 280 LEU A N 1
ATOM 2167 C CA . LEU A 1 280 ? -1.785 -12.968 -19.479 1.00 74.12 280 LEU A CA 1
ATOM 2168 C C . LEU A 1 280 ? -2.405 -13.231 -20.860 1.00 74.12 280 LEU A C 1
ATOM 2170 O O . LEU A 1 280 ? -2.056 -12.543 -21.820 1.00 74.12 280 LEU A O 1
ATOM 2174 N N . GLU A 1 281 ? -3.327 -14.185 -20.958 1.00 73.12 281 GLU A N 1
ATOM 2175 C CA . GLU A 1 281 ? -4.064 -14.510 -22.187 1.00 73.12 281 GLU A CA 1
ATOM 2176 C C . GLU A 1 281 ? -5.154 -13.478 -22.500 1.00 73.12 281 GLU A C 1
ATOM 2178 O O . GLU A 1 281 ? -5.451 -13.204 -23.667 1.00 73.12 281 GLU A O 1
ATOM 2183 N N . THR A 1 282 ? -5.710 -12.837 -21.470 1.00 66.62 282 THR A N 1
ATOM 2184 C CA . THR A 1 282 ? -6.695 -11.774 -21.657 1.00 66.62 282 THR A CA 1
ATOM 2185 C C . THR A 1 282 ? -6.043 -10.569 -22.333 1.00 66.62 282 THR A C 1
ATOM 2187 O O . THR A 1 282 ? -5.138 -9.918 -21.799 1.00 66.62 282 THR A O 1
ATOM 2190 N N . THR A 1 283 ? -6.506 -10.264 -23.544 1.00 51.91 283 THR A N 1
ATOM 2191 C CA . THR A 1 283 ? -6.018 -9.138 -24.342 1.00 51.91 283 THR A CA 1
ATOM 2192 C C . THR A 1 283 ? -6.780 -7.879 -23.927 1.00 51.91 283 THR A C 1
ATOM 2194 O O . THR A 1 283 ? -7.950 -7.724 -24.259 1.00 51.91 283 THR A O 1
ATOM 2197 N N . GLY A 1 284 ? -6.139 -6.997 -23.159 1.00 55.41 284 GLY A N 1
ATOM 2198 C CA . GLY A 1 284 ? -6.735 -5.739 -22.699 1.00 55.41 284 GLY A CA 1
ATOM 2199 C C . GLY A 1 284 ? -5.987 -5.123 -21.515 1.00 55.41 284 GLY A C 1
ATOM 2200 O O . GLY A 1 284 ? -5.439 -5.839 -20.675 1.00 55.41 284 GLY A O 1
ATOM 2201 N N . SER A 1 285 ? -5.944 -3.790 -21.457 1.00 57.84 285 SER A N 1
ATOM 2202 C CA . SER A 1 285 ? -5.392 -3.010 -20.335 1.00 57.84 285 SER A CA 1
ATOM 2203 C C . SER A 1 285 ? -6.284 -3.024 -19.091 1.00 57.84 285 SER A C 1
ATOM 2205 O O . SER A 1 285 ? -5.813 -2.730 -17.995 1.00 57.84 285 SER A O 1
ATOM 2207 N N . ASP A 1 286 ? -7.565 -3.358 -19.250 1.00 62.09 286 ASP A N 1
ATOM 2208 C CA . ASP A 1 286 ? -8.599 -3.061 -18.253 1.00 62.09 286 ASP A CA 1
ATOM 2209 C C . ASP A 1 286 ? -8.463 -3.882 -16.964 1.00 62.09 286 ASP A C 1
ATOM 2211 O O . ASP A 1 286 ? -8.723 -3.358 -15.880 1.00 62.09 286 ASP A O 1
ATOM 2215 N N . LEU A 1 287 ? -7.971 -5.126 -17.046 1.00 69.00 287 LEU A N 1
ATOM 2216 C CA . LEU A 1 287 ? -7.743 -5.962 -15.859 1.00 69.00 287 LEU A CA 1
ATOM 2217 C C . LEU A 1 287 ? -6.618 -5.414 -14.973 1.00 69.00 287 LEU A C 1
ATOM 2219 O O . LEU A 1 287 ? -6.788 -5.300 -13.760 1.00 69.00 287 LEU A O 1
ATOM 2223 N N . THR A 1 288 ? -5.503 -4.994 -15.581 1.00 80.81 288 THR A N 1
ATOM 2224 C CA . THR A 1 288 ? -4.325 -4.470 -14.868 1.00 80.81 288 THR A CA 1
ATOM 2225 C C . THR A 1 288 ? -4.660 -3.250 -14.012 1.00 80.81 288 THR A C 1
ATOM 2227 O O . THR A 1 288 ? -4.096 -3.068 -12.933 1.00 80.81 288 THR A O 1
ATOM 2230 N N . PHE A 1 289 ? -5.603 -2.427 -14.469 1.00 88.38 289 PHE A N 1
ATOM 2231 C CA . PHE A 1 289 ? -6.035 -1.231 -13.756 1.00 88.38 289 PHE A CA 1
ATOM 2232 C C . PHE A 1 289 ? -7.313 -1.431 -12.939 1.00 88.38 289 PHE A C 1
ATOM 2234 O O . PHE A 1 289 ? -7.775 -0.466 -12.339 1.00 88.38 289 PHE A O 1
ATOM 2241 N N . GLY A 1 290 ? -7.894 -2.635 -12.866 1.00 87.69 290 GLY A N 1
ATOM 2242 C CA . GLY A 1 290 ? -9.177 -2.873 -12.185 1.00 87.69 290 GLY A CA 1
ATOM 2243 C C . GLY A 1 290 ? -9.208 -2.358 -10.736 1.00 87.69 290 GLY A C 1
ATOM 2244 O O . GLY A 1 290 ? -10.163 -1.702 -10.322 1.00 87.69 290 GLY A O 1
ATOM 2245 N N . ASN A 1 291 ? -8.112 -2.551 -9.997 1.00 91.25 291 ASN A N 1
ATOM 2246 C CA . ASN A 1 291 ? -7.939 -2.048 -8.626 1.00 91.25 291 ASN A CA 1
ATOM 2247 C C . ASN A 1 291 ? -7.568 -0.565 -8.515 1.00 91.25 291 ASN A C 1
ATOM 2249 O O . ASN A 1 291 ? -7.651 0.023 -7.436 1.00 91.25 291 ASN A O 1
ATOM 2253 N N . PHE A 1 292 ? -7.165 0.048 -9.623 1.00 93.25 292 PHE A N 1
ATOM 2254 C CA . PHE A 1 292 ? -6.512 1.353 -9.678 1.00 93.25 292 PHE A CA 1
ATOM 2255 C C . PHE A 1 292 ? -7.316 2.351 -10.514 1.00 93.25 292 PHE A C 1
ATOM 2257 O O . PHE A 1 292 ? -6.767 3.128 -11.291 1.00 93.25 292 PHE A O 1
ATOM 2264 N N . GLN A 1 293 ? -8.637 2.320 -10.347 1.00 88.25 293 GLN A N 1
ATOM 2265 C CA . GLN A 1 293 ? -9.567 3.213 -11.030 1.00 88.25 293 GLN A CA 1
ATOM 2266 C C . GLN A 1 293 ? -9.851 4.482 -10.219 1.00 88.25 293 GLN A C 1
ATOM 2268 O O . GLN A 1 293 ? -9.866 4.465 -8.982 1.00 88.25 293 GLN A O 1
ATOM 2273 N N . GLY A 1 294 ? -10.137 5.574 -10.931 1.00 89.25 294 GLY A N 1
ATOM 2274 C CA . GLY A 1 294 ? -10.518 6.856 -10.339 1.00 89.25 294 GLY A CA 1
ATOM 2275 C C . GLY A 1 294 ? -9.432 7.428 -9.427 1.00 89.25 294 GLY A C 1
ATOM 2276 O O . GLY A 1 294 ? -8.268 7.534 -9.813 1.00 89.25 294 GLY A O 1
ATOM 2277 N N . THR A 1 295 ? -9.806 7.778 -8.196 1.00 89.62 295 THR A N 1
ATOM 2278 C CA . THR A 1 295 ? -8.895 8.344 -7.185 1.00 89.62 295 THR A CA 1
ATOM 2279 C C . THR A 1 295 ? -7.743 7.407 -6.816 1.00 89.62 295 THR A C 1
ATOM 2281 O O . THR A 1 295 ? -6.664 7.882 -6.463 1.00 89.62 295 THR A O 1
ATOM 2284 N N . ARG A 1 296 ? -7.924 6.089 -6.987 1.00 93.25 296 ARG A N 1
ATOM 2285 C CA . ARG A 1 296 ? -6.942 5.057 -6.618 1.00 93.25 296 ARG A CA 1
ATOM 2286 C C . ARG A 1 296 ? -5.795 4.898 -7.609 1.00 93.25 296 ARG A C 1
ATOM 2288 O O . ARG A 1 296 ? -4.872 4.130 -7.347 1.00 93.25 296 ARG A O 1
ATOM 2295 N N . LEU A 1 297 ? -5.812 5.618 -8.730 1.00 94.88 297 LEU A N 1
ATOM 2296 C CA . LEU A 1 297 ? -4.768 5.519 -9.751 1.00 94.88 297 LEU A CA 1
ATOM 2297 C C . LEU A 1 297 ? -3.367 5.819 -9.187 1.00 94.88 297 LEU A C 1
ATOM 2299 O O . LEU A 1 297 ? -2.389 5.199 -9.597 1.00 94.88 297 LEU A O 1
ATOM 2303 N N . LEU A 1 298 ? -3.257 6.721 -8.205 1.00 96.38 298 LEU A N 1
ATOM 2304 C CA . LEU A 1 298 ? -1.976 7.073 -7.581 1.00 96.38 298 LEU A CA 1
ATOM 2305 C C . LEU A 1 298 ? -1.410 5.966 -6.670 1.00 96.38 298 LEU A C 1
ATOM 2307 O O . LEU A 1 298 ? -0.220 5.993 -6.358 1.00 96.38 298 LEU A O 1
ATOM 2311 N N . ALA A 1 299 ? -2.203 4.954 -6.307 1.00 97.38 299 ALA A N 1
ATOM 2312 C CA . ALA A 1 299 ? -1.742 3.778 -5.572 1.00 97.38 299 ALA A CA 1
ATOM 2313 C C . ALA A 1 299 ? -0.981 2.794 -6.477 1.00 97.38 299 ALA A C 1
ATOM 2315 O O . ALA A 1 299 ? -0.170 2.004 -5.994 1.00 97.38 299 ALA A O 1
ATOM 2316 N N . TYR A 1 300 ? -1.190 2.871 -7.796 1.00 97.31 300 TYR A N 1
ATOM 2317 C CA . TYR A 1 300 ? -0.540 2.017 -8.792 1.00 97.31 300 TYR A CA 1
ATOM 2318 C C . TYR A 1 300 ? 0.996 2.051 -8.718 1.00 97.31 300 TYR A C 1
ATOM 2320 O O . TYR A 1 300 ? 1.617 1.003 -8.519 1.00 97.31 300 TYR A O 1
ATOM 2328 N N . PRO A 1 301 ? 1.656 3.225 -8.804 1.00 97.38 301 PRO A N 1
ATOM 2329 C CA . PRO A 1 301 ? 3.110 3.295 -8.694 1.00 97.38 301 PRO A CA 1
ATOM 2330 C C . PRO A 1 301 ? 3.633 2.887 -7.309 1.00 97.38 301 PRO A C 1
ATOM 2332 O O . PRO A 1 301 ? 4.755 2.390 -7.217 1.00 97.38 301 PRO A O 1
ATOM 2335 N N . VAL A 1 302 ? 2.838 3.056 -6.244 1.00 98.31 302 VAL A N 1
ATOM 2336 C CA . VAL A 1 302 ? 3.191 2.602 -4.887 1.00 98.31 302 VAL A CA 1
ATOM 2337 C C . VAL A 1 302 ? 3.239 1.073 -4.843 1.00 98.31 302 VAL A C 1
ATOM 2339 O O . VAL A 1 302 ? 4.225 0.508 -4.369 1.00 98.31 302 VAL A O 1
ATOM 2342 N N . ALA A 1 303 ? 2.224 0.409 -5.404 1.00 98.38 303 ALA A N 1
ATOM 2343 C CA . ALA A 1 303 ? 2.163 -1.045 -5.520 1.00 98.38 303 ALA A CA 1
ATOM 2344 C C . ALA A 1 303 ? 3.336 -1.606 -6.333 1.00 98.38 303 ALA A C 1
ATOM 2346 O O . ALA A 1 303 ? 4.036 -2.501 -5.859 1.00 98.38 303 ALA A O 1
ATOM 2347 N N . LEU A 1 304 ? 3.597 -1.046 -7.522 1.00 98.25 304 LEU A N 1
ATOM 2348 C CA . LEU A 1 304 ? 4.720 -1.470 -8.363 1.00 98.25 304 LEU A CA 1
ATOM 2349 C C . LEU A 1 304 ? 6.053 -1.351 -7.627 1.00 98.25 304 LEU A C 1
ATOM 2351 O O . LEU A 1 304 ? 6.833 -2.301 -7.583 1.00 98.25 304 LEU A O 1
ATOM 2355 N N . ARG A 1 305 ? 6.300 -0.193 -7.006 1.00 98.25 305 ARG A N 1
ATOM 2356 C CA . ARG A 1 305 ? 7.550 0.058 -6.290 1.00 98.25 305 ARG A CA 1
ATOM 2357 C C . ARG A 1 305 ? 7.729 -0.888 -5.106 1.00 98.25 305 ARG A C 1
ATOM 2359 O O . ARG A 1 305 ? 8.846 -1.340 -4.866 1.00 98.25 305 ARG A O 1
ATOM 2366 N N . TYR A 1 306 ? 6.660 -1.196 -4.381 1.00 98.25 306 TYR A N 1
ATOM 2367 C CA . TYR A 1 306 ? 6.737 -2.118 -3.255 1.00 98.25 306 TYR A CA 1
ATOM 2368 C C . TYR A 1 306 ? 6.980 -3.564 -3.709 1.00 98.25 306 TYR A C 1
ATOM 2370 O O . TYR A 1 306 ? 7.878 -4.220 -3.190 1.00 98.25 306 TYR A O 1
ATOM 2378 N N . ILE A 1 307 ? 6.279 -4.038 -4.745 1.00 98.25 307 ILE A N 1
ATOM 2379 C CA . ILE A 1 307 ? 6.511 -5.375 -5.317 1.00 98.25 307 ILE A CA 1
ATOM 2380 C C . ILE A 1 307 ? 7.944 -5.499 -5.846 1.00 98.25 307 ILE A C 1
ATOM 2382 O O . ILE A 1 307 ? 8.610 -6.494 -5.578 1.00 98.25 307 ILE A O 1
ATOM 2386 N N . GLN A 1 308 ? 8.466 -4.468 -6.517 1.00 98.00 308 GLN A N 1
ATOM 2387 C CA . GLN A 1 308 ? 9.871 -4.414 -6.925 1.00 98.00 308 GLN A CA 1
ATOM 2388 C C . GLN A 1 308 ? 10.829 -4.617 -5.743 1.00 98.00 308 GLN A C 1
ATOM 2390 O O . GLN A 1 308 ? 11.789 -5.380 -5.840 1.00 98.00 308 GLN A O 1
ATOM 2395 N N . GLN A 1 309 ? 10.590 -3.916 -4.634 1.00 97.44 309 GLN A N 1
ATOM 2396 C CA . GLN A 1 309 ? 11.409 -4.047 -3.431 1.00 97.44 309 GLN A CA 1
ATOM 2397 C C . GLN A 1 309 ? 11.346 -5.474 -2.880 1.00 97.44 309 GLN A C 1
ATOM 2399 O O . GLN A 1 309 ? 12.387 -6.031 -2.542 1.00 97.44 309 GLN A O 1
ATOM 2404 N N . LEU A 1 310 ? 10.161 -6.090 -2.857 1.00 96.88 310 LEU A N 1
ATOM 2405 C CA . LEU A 1 310 ? 9.993 -7.478 -2.425 1.00 96.88 310 LEU A CA 1
ATOM 2406 C C . LEU A 1 310 ? 10.702 -8.475 -3.347 1.00 96.88 310 LEU A C 1
ATOM 2408 O O . LEU A 1 310 ? 11.331 -9.397 -2.836 1.00 96.88 310 LEU A O 1
ATOM 2412 N N . ILE A 1 311 ? 10.677 -8.276 -4.671 1.00 96.88 311 ILE A N 1
ATOM 2413 C CA . ILE A 1 311 ? 11.448 -9.095 -5.624 1.00 96.88 311 ILE A CA 1
ATOM 2414 C C . ILE A 1 311 ? 12.929 -9.101 -5.226 1.00 96.88 311 ILE A C 1
ATOM 2416 O O . ILE A 1 311 ? 13.547 -10.159 -5.112 1.00 96.88 311 ILE A O 1
ATOM 2420 N N . PHE A 1 312 ? 13.500 -7.921 -4.975 1.00 96.81 312 PHE A N 1
ATOM 2421 C CA . PHE A 1 312 ? 14.917 -7.800 -4.641 1.00 96.81 312 PHE A CA 1
ATOM 2422 C C . PHE A 1 312 ? 15.250 -8.325 -3.245 1.00 96.81 312 PHE A C 1
ATOM 2424 O O . PHE A 1 312 ? 16.248 -9.026 -3.097 1.00 96.81 312 PHE A O 1
ATOM 2431 N N . LEU A 1 313 ? 14.422 -8.038 -2.238 1.00 95.56 313 LEU A N 1
ATOM 2432 C CA . LEU A 1 313 ? 14.602 -8.579 -0.888 1.00 95.56 313 LEU A CA 1
ATOM 2433 C C . LEU A 1 313 ? 14.550 -10.109 -0.892 1.00 95.56 313 LEU A C 1
ATOM 2435 O O . LEU A 1 313 ? 15.426 -10.745 -0.316 1.00 95.56 313 LEU A O 1
ATOM 2439 N N . THR A 1 314 ? 13.579 -10.696 -1.594 1.00 94.31 314 THR A N 1
ATOM 2440 C CA . THR A 1 314 ? 13.430 -12.157 -1.691 1.00 94.31 314 THR A CA 1
ATOM 2441 C C . THR A 1 314 ? 14.638 -12.788 -2.379 1.00 94.31 314 THR A C 1
ATOM 2443 O O . THR A 1 314 ? 15.160 -13.798 -1.917 1.00 94.31 314 THR A O 1
ATOM 2446 N N . ALA A 1 315 ? 15.122 -12.173 -3.461 1.00 95.00 315 ALA A N 1
ATOM 2447 C CA . ALA A 1 315 ? 16.270 -12.677 -4.203 1.00 95.00 315 ALA A CA 1
ATOM 2448 C C . ALA A 1 315 ? 17.594 -12.578 -3.425 1.00 95.00 315 ALA A C 1
ATOM 2450 O O . ALA A 1 315 ? 18.458 -13.449 -3.546 1.00 95.00 315 ALA A O 1
ATOM 2451 N N . LEU A 1 316 ? 17.785 -11.505 -2.651 1.00 94.88 316 LEU A N 1
ATOM 2452 C CA . LEU A 1 316 ? 18.989 -11.321 -1.842 1.00 94.88 316 LEU A CA 1
ATOM 2453 C C . LEU A 1 316 ? 18.951 -12.164 -0.563 1.00 94.88 316 LEU A C 1
ATOM 2455 O O . LEU A 1 316 ? 20.000 -12.675 -0.165 1.00 94.88 316 LEU A O 1
ATOM 2459 N N . GLY A 1 317 ? 17.771 -12.372 0.025 1.00 91.00 317 GLY A N 1
ATOM 2460 C CA . GLY A 1 317 ? 17.601 -13.126 1.265 1.00 91.00 317 GLY A CA 1
ATOM 2461 C C . GLY A 1 317 ? 18.522 -12.595 2.364 1.00 91.00 317 GLY A C 1
ATOM 2462 O O . GLY A 1 317 ? 18.653 -11.384 2.541 1.00 91.00 317 GLY A O 1
ATOM 2463 N N . ASP A 1 318 ? 19.228 -13.504 3.033 1.00 87.44 318 ASP A N 1
ATOM 2464 C CA . ASP A 1 318 ? 20.126 -13.186 4.152 1.00 87.44 318 ASP A CA 1
ATOM 2465 C C . ASP A 1 318 ? 21.341 -12.313 3.772 1.00 87.44 318 ASP A C 1
ATOM 2467 O O . ASP A 1 318 ? 21.992 -11.749 4.652 1.00 87.44 318 ASP A O 1
ATOM 2471 N N . ASP A 1 319 ? 21.642 -12.143 2.476 1.00 89.62 319 ASP A N 1
ATOM 2472 C CA . ASP A 1 319 ? 22.732 -11.265 2.017 1.00 89.62 319 ASP A CA 1
ATOM 2473 C C . ASP A 1 319 ? 22.391 -9.775 2.193 1.00 89.62 319 ASP A C 1
ATOM 2475 O O . ASP A 1 319 ? 23.267 -8.917 2.054 1.00 89.62 319 ASP A O 1
ATOM 2479 N N . PHE A 1 320 ? 21.123 -9.445 2.454 1.00 91.94 320 PHE A N 1
ATOM 2480 C CA . PHE A 1 320 ? 20.678 -8.080 2.689 1.00 91.94 320 PHE A CA 1
ATOM 2481 C C . PHE A 1 320 ? 20.077 -7.931 4.087 1.00 91.94 320 PHE A C 1
ATOM 2483 O O . PHE A 1 320 ? 19.037 -8.499 4.408 1.00 91.94 320 PHE A O 1
ATOM 2490 N N . GLN A 1 321 ? 20.709 -7.100 4.914 1.00 89.44 321 GLN A N 1
ATOM 2491 C CA . GLN A 1 321 ? 20.219 -6.813 6.258 1.00 89.44 321 GLN A CA 1
ATOM 2492 C C . GLN A 1 321 ? 19.194 -5.676 6.243 1.00 89.44 321 GLN A C 1
ATOM 2494 O O . GLN A 1 321 ? 19.474 -4.561 5.798 1.00 89.44 321 GLN A O 1
ATOM 2499 N N . ILE A 1 322 ? 18.004 -5.958 6.773 1.00 89.12 322 ILE A N 1
ATOM 2500 C CA . ILE A 1 322 ? 16.931 -4.975 6.930 1.00 89.12 322 ILE A CA 1
ATOM 2501 C C . ILE A 1 322 ? 17.246 -4.085 8.139 1.00 89.12 322 ILE A C 1
ATOM 2503 O O . ILE A 1 322 ? 17.289 -4.543 9.279 1.00 89.12 322 ILE A O 1
ATOM 2507 N N . GLN A 1 323 ? 17.457 -2.799 7.879 1.00 89.31 323 GLN A N 1
ATOM 2508 C CA . GLN A 1 323 ? 17.856 -1.784 8.858 1.00 89.31 323 GLN A CA 1
ATOM 2509 C C . GLN A 1 323 ? 17.092 -0.465 8.606 1.00 89.31 323 GLN A C 1
ATOM 2511 O O . GLN A 1 323 ? 16.379 -0.369 7.601 1.00 89.31 323 GLN A O 1
ATOM 2516 N N . PRO A 1 324 ? 17.215 0.574 9.458 1.00 90.00 324 PRO A N 1
ATOM 2517 C CA . PRO A 1 324 ? 16.634 1.880 9.149 1.00 90.00 324 PRO A CA 1
ATOM 2518 C C . PRO A 1 324 ? 17.089 2.366 7.766 1.00 90.00 324 PRO A C 1
ATOM 2520 O O . PRO A 1 324 ? 18.265 2.235 7.423 1.00 90.00 324 PRO A O 1
ATOM 2523 N N . ASN A 1 325 ? 16.174 2.934 6.974 1.00 90.56 325 ASN A N 1
ATOM 2524 C CA . ASN A 1 325 ? 16.431 3.352 5.584 1.00 90.56 325 ASN A CA 1
ATOM 2525 C C . ASN A 1 325 ? 16.861 2.192 4.658 1.00 90.56 325 ASN A C 1
ATOM 2527 O O . ASN A 1 325 ? 17.678 2.352 3.745 1.00 90.56 325 ASN A O 1
ATOM 2531 N N . TRP A 1 326 ? 16.327 0.985 4.891 1.00 93.44 326 TRP A N 1
ATOM 2532 C CA . TRP A 1 326 ? 16.626 -0.187 4.061 1.00 93.44 326 TRP A CA 1
ATOM 2533 C C . TRP A 1 326 ? 16.276 0.024 2.583 1.00 93.44 326 TRP A C 1
ATOM 2535 O O . TRP A 1 326 ? 16.905 -0.595 1.733 1.00 93.44 326 TRP A O 1
ATOM 2545 N N . LYS A 1 327 ? 15.303 0.882 2.249 1.00 94.12 327 LYS A N 1
ATOM 2546 C CA . LYS A 1 327 ? 14.897 1.141 0.857 1.00 94.12 327 LYS A CA 1
ATOM 2547 C C . LYS A 1 327 ? 16.036 1.785 0.069 1.00 94.12 327 LYS A C 1
ATOM 2549 O O . LYS A 1 327 ? 16.386 1.316 -1.012 1.00 94.12 327 LYS A O 1
ATOM 2554 N N . GLU A 1 328 ? 16.652 2.814 0.639 1.00 94.75 328 GLU A N 1
ATOM 2555 C CA . GLU A 1 328 ? 17.794 3.520 0.064 1.00 94.75 328 GLU A CA 1
ATOM 2556 C C . GLU A 1 328 ? 19.026 2.610 0.010 1.00 94.75 328 GLU A C 1
ATOM 2558 O O . GLU A 1 328 ? 19.741 2.586 -0.994 1.00 94.75 328 GLU A O 1
ATOM 2563 N N . ALA A 1 329 ? 19.250 1.818 1.065 1.00 95.75 329 ALA A N 1
ATOM 2564 C CA . ALA A 1 329 ? 20.335 0.842 1.105 1.00 95.75 329 ALA A CA 1
ATOM 2565 C C . ALA A 1 329 ? 20.165 -0.253 0.035 1.00 95.75 329 ALA A C 1
ATOM 2567 O O . ALA A 1 329 ? 21.133 -0.619 -0.630 1.00 95.75 329 ALA A O 1
ATOM 2568 N N . LEU A 1 330 ? 18.940 -0.741 -0.178 1.00 96.19 330 LEU A N 1
ATOM 2569 C CA . LEU A 1 330 ? 18.618 -1.732 -1.204 1.00 96.19 330 LEU A CA 1
ATOM 2570 C C . LEU A 1 330 ? 18.902 -1.177 -2.604 1.00 96.19 330 LEU A C 1
ATOM 2572 O O . LEU A 1 330 ? 19.602 -1.816 -3.392 1.00 96.19 330 LEU A O 1
ATOM 2576 N N . ASP A 1 331 ? 18.438 0.042 -2.890 1.00 94.31 331 ASP A N 1
ATOM 2577 C CA . ASP A 1 331 ? 18.694 0.711 -4.168 1.00 94.31 331 ASP A CA 1
ATOM 2578 C C . ASP A 1 331 ? 20.199 0.925 -4.411 1.00 94.31 331 ASP A C 1
ATOM 2580 O O . ASP A 1 331 ? 20.696 0.699 -5.521 1.00 94.31 331 ASP A O 1
ATOM 2584 N N . ALA A 1 332 ? 20.949 1.327 -3.379 1.00 94.81 332 ALA A N 1
ATOM 2585 C CA . ALA A 1 332 ? 22.397 1.499 -3.459 1.00 94.81 332 ALA A CA 1
ATOM 2586 C C . ALA A 1 332 ? 23.117 0.170 -3.742 1.00 94.81 332 ALA A C 1
ATOM 2588 O O . ALA A 1 332 ? 23.981 0.112 -4.626 1.00 94.81 332 ALA A O 1
ATOM 2589 N N . THR A 1 333 ? 22.726 -0.910 -3.061 1.00 95.38 333 THR A N 1
ATOM 2590 C CA . THR A 1 333 ? 23.276 -2.259 -3.262 1.00 95.38 333 THR A CA 1
ATOM 2591 C C . THR A 1 333 ? 23.071 -2.733 -4.699 1.00 95.38 333 THR A C 1
ATOM 2593 O O . THR A 1 333 ? 24.021 -3.168 -5.348 1.00 95.38 333 THR A O 1
ATOM 2596 N N . ILE A 1 334 ? 21.869 -2.573 -5.257 1.00 94.00 334 ILE A N 1
ATOM 2597 C CA . ILE A 1 334 ? 21.560 -3.004 -6.633 1.00 94.00 334 ILE A CA 1
ATOM 2598 C C . ILE A 1 334 ? 22.351 -2.192 -7.669 1.00 94.00 334 ILE A C 1
ATOM 2600 O O . ILE A 1 334 ? 22.776 -2.715 -8.705 1.00 94.00 334 ILE A O 1
ATOM 2604 N N . ARG A 1 335 ? 22.587 -0.902 -7.404 1.00 91.44 335 ARG A N 1
ATOM 2605 C CA . ARG A 1 335 ? 23.353 -0.023 -8.302 1.00 91.44 335 ARG A CA 1
ATOM 2606 C C . ARG A 1 335 ? 24.854 -0.301 -8.275 1.00 91.44 335 ARG A C 1
ATOM 2608 O O . ARG A 1 335 ? 25.498 -0.188 -9.319 1.00 91.44 335 ARG A O 1
ATOM 2615 N N . THR A 1 336 ? 25.408 -0.695 -7.135 1.00 92.50 336 THR A N 1
ATOM 2616 C CA . THR A 1 336 ? 26.865 -0.789 -6.941 1.00 92.50 336 THR A CA 1
ATOM 2617 C C . THR A 1 336 ? 27.405 -2.218 -7.011 1.00 92.50 336 THR A C 1
ATOM 2619 O O . THR A 1 336 ? 28.488 -2.429 -7.554 1.00 92.50 336 THR A O 1
ATOM 2622 N N . SER A 1 337 ? 26.650 -3.215 -6.546 1.00 94.69 337 SER A N 1
ATOM 2623 C CA . SER A 1 337 ? 27.119 -4.598 -6.433 1.00 94.69 337 SER A CA 1
ATOM 2624 C C . SER A 1 337 ? 26.757 -5.439 -7.659 1.00 94.69 337 SER A C 1
ATOM 2626 O O . SER A 1 337 ? 25.593 -5.757 -7.916 1.00 94.69 337 SER A O 1
ATOM 2628 N N . ILE A 1 338 ? 27.779 -5.855 -8.416 1.00 93.69 338 ILE A N 1
ATOM 2629 C CA . ILE A 1 338 ? 27.616 -6.829 -9.508 1.00 93.69 338 ILE A CA 1
ATOM 2630 C C . ILE A 1 338 ? 27.129 -8.171 -8.949 1.00 93.69 338 ILE A C 1
ATOM 2632 O O . ILE A 1 338 ? 26.232 -8.769 -9.534 1.00 93.69 338 ILE A O 1
ATOM 2636 N N . GLN A 1 339 ? 27.666 -8.607 -7.805 1.00 95.56 339 GLN A N 1
ATOM 2637 C CA . GLN A 1 339 ? 27.286 -9.864 -7.158 1.00 95.56 339 GLN A CA 1
ATOM 2638 C C . GLN A 1 339 ? 25.792 -9.894 -6.821 1.00 95.56 339 GLN A C 1
ATOM 2640 O O . GLN A 1 339 ? 25.108 -10.856 -7.160 1.00 95.56 339 GLN A O 1
ATOM 2645 N N . SER A 1 340 ? 25.267 -8.812 -6.239 1.00 95.69 340 SER A N 1
ATOM 2646 C CA . SER A 1 340 ? 23.845 -8.695 -5.903 1.00 95.69 340 SER A CA 1
ATOM 2647 C C . SER A 1 340 ? 22.969 -8.754 -7.156 1.00 95.69 340 SER A C 1
ATOM 2649 O O . SER A 1 340 ? 21.989 -9.492 -7.186 1.00 95.69 340 SER A O 1
ATOM 2651 N N . ARG A 1 341 ? 23.352 -8.056 -8.236 1.00 95.75 341 ARG A N 1
ATOM 2652 C CA . ARG A 1 341 ? 22.634 -8.136 -9.523 1.00 95.75 341 ARG A CA 1
ATOM 2653 C C . ARG A 1 341 ? 22.675 -9.530 -10.147 1.00 95.75 341 ARG A C 1
ATOM 2655 O O . ARG A 1 341 ? 21.685 -9.947 -10.738 1.00 95.75 341 ARG A O 1
ATOM 2662 N N . THR A 1 342 ? 23.799 -10.238 -10.042 1.00 95.25 342 THR A N 1
ATOM 2663 C CA . THR A 1 342 ? 23.918 -11.619 -10.529 1.00 95.25 342 THR A CA 1
ATOM 2664 C C . THR A 1 342 ? 23.016 -12.553 -9.734 1.00 95.25 342 THR A C 1
ATOM 2666 O O . THR A 1 342 ? 22.266 -13.301 -10.347 1.00 95.25 342 THR A O 1
ATOM 2669 N N . LYS A 1 343 ? 23.001 -12.445 -8.399 1.00 96.06 343 LYS A N 1
ATOM 2670 C CA . LYS A 1 343 ? 22.109 -13.236 -7.539 1.00 96.06 343 LYS A CA 1
ATOM 2671 C C . LYS A 1 343 ? 20.635 -13.001 -7.877 1.00 96.06 343 LYS A C 1
ATOM 2673 O O . LYS A 1 343 ? 19.885 -13.961 -8.019 1.00 96.06 343 LYS A O 1
ATOM 2678 N N . ILE A 1 344 ? 20.243 -11.739 -8.084 1.00 95.94 344 ILE A N 1
ATOM 2679 C CA . ILE A 1 344 ? 18.881 -11.390 -8.514 1.00 95.94 344 ILE A CA 1
ATOM 2680 C C . ILE A 1 344 ? 18.543 -12.052 -9.851 1.00 95.94 344 ILE A C 1
ATOM 2682 O O . ILE A 1 344 ? 17.495 -12.676 -9.957 1.00 95.94 344 ILE A O 1
ATOM 2686 N N . ARG A 1 345 ? 19.431 -11.979 -10.851 1.00 95.38 345 ARG A N 1
ATOM 2687 C CA . ARG A 1 345 ? 19.203 -12.632 -12.149 1.00 95.38 345 ARG A CA 1
ATOM 2688 C C . ARG A 1 345 ? 19.011 -14.141 -12.000 1.00 95.38 345 ARG A C 1
ATOM 2690 O O . ARG A 1 345 ? 18.022 -14.666 -12.492 1.00 95.38 345 ARG A O 1
ATOM 2697 N N . THR A 1 346 ? 19.901 -14.808 -11.263 1.00 95.00 346 THR A N 1
ATOM 2698 C CA . THR A 1 346 ? 19.805 -16.252 -11.011 1.00 95.00 346 THR A CA 1
ATOM 2699 C C . THR A 1 346 ? 18.490 -16.624 -10.331 1.00 95.00 346 THR A C 1
ATOM 2701 O O . THR A 1 346 ? 17.872 -17.610 -10.708 1.00 95.00 346 THR A O 1
ATOM 2704 N N . TYR A 1 347 ? 18.026 -15.828 -9.365 1.00 95.12 347 TYR A N 1
ATOM 2705 C CA . TYR A 1 347 ? 16.732 -16.047 -8.718 1.00 95.12 347 TYR A CA 1
ATOM 2706 C C . TYR A 1 347 ? 15.551 -15.905 -9.694 1.00 95.12 347 TYR A C 1
ATOM 2708 O O . TYR A 1 347 ? 14.639 -16.732 -9.690 1.00 95.12 347 TYR A O 1
ATOM 2716 N N . LEU A 1 348 ? 15.567 -14.876 -10.547 1.00 93.62 348 LEU A N 1
ATOM 2717 C CA . LEU A 1 348 ? 14.510 -14.646 -11.538 1.00 93.62 348 LEU A CA 1
ATOM 2718 C C . LEU A 1 348 ? 14.486 -15.720 -12.640 1.00 93.62 348 LEU A C 1
ATOM 2720 O O . LEU A 1 348 ? 13.431 -15.963 -13.216 1.00 93.62 348 LEU A O 1
ATOM 2724 N N . GLU A 1 349 ? 15.621 -16.371 -12.899 1.00 91.50 349 GLU A N 1
ATOM 2725 C CA . GLU A 1 349 ? 15.790 -17.476 -13.854 1.00 91.50 349 GLU A CA 1
ATOM 2726 C C . GLU A 1 349 ? 15.514 -18.868 -13.262 1.00 91.50 349 GLU A C 1
ATOM 2728 O O . GLU A 1 349 ? 15.421 -19.836 -14.011 1.00 91.50 349 GLU A O 1
ATOM 2733 N N . ALA A 1 350 ? 15.401 -18.994 -11.936 1.00 87.94 350 ALA A N 1
ATOM 2734 C CA . ALA A 1 350 ? 15.437 -20.290 -11.256 1.00 87.94 350 ALA A CA 1
ATOM 2735 C C . ALA A 1 350 ? 14.220 -21.201 -11.518 1.00 87.94 350 ALA A C 1
ATOM 2737 O O . ALA A 1 350 ? 14.346 -22.416 -11.377 1.00 87.94 350 ALA A O 1
ATOM 2738 N N . ASP A 1 351 ? 13.054 -20.636 -11.853 1.00 85.12 351 ASP A N 1
ATOM 2739 C CA . ASP A 1 351 ? 11.798 -21.378 -12.042 1.00 85.12 351 ASP A CA 1
ATOM 2740 C C . ASP A 1 351 ? 10.908 -20.718 -13.121 1.00 85.12 351 ASP A C 1
ATOM 2742 O O . ASP A 1 351 ? 10.821 -19.488 -13.238 1.00 85.12 351 ASP A O 1
ATOM 2746 N N . ASP A 1 352 ? 10.186 -21.544 -13.878 1.00 84.06 352 ASP A N 1
ATOM 2747 C CA . ASP A 1 352 ? 9.145 -21.143 -14.830 1.00 84.06 352 ASP A CA 1
ATOM 2748 C C . ASP A 1 352 ? 8.011 -20.372 -14.142 1.00 84.06 352 ASP A C 1
ATOM 2750 O O . ASP A 1 352 ? 7.418 -19.452 -14.725 1.00 84.06 352 ASP A O 1
ATOM 2754 N N . LYS A 1 353 ? 7.716 -20.705 -12.876 1.00 83.50 353 LYS A N 1
ATOM 2755 C CA . LYS A 1 353 ? 6.763 -19.942 -12.063 1.00 83.50 353 LYS A CA 1
ATOM 2756 C C . LYS A 1 353 ? 7.238 -18.496 -11.901 1.00 83.50 353 LYS A C 1
ATOM 2758 O O . LYS A 1 353 ? 6.480 -17.579 -12.228 1.00 83.50 353 LYS A O 1
ATOM 2763 N N . ASN A 1 354 ? 8.490 -18.286 -11.486 1.00 86.69 354 ASN A N 1
ATOM 2764 C CA . ASN A 1 354 ? 9.073 -16.947 -11.330 1.00 86.69 354 ASN A CA 1
ATOM 2765 C C . ASN A 1 354 ? 8.995 -16.175 -12.650 1.00 86.69 354 ASN A C 1
ATOM 2767 O O . ASN A 1 354 ? 8.510 -15.047 -12.673 1.00 86.69 354 ASN A O 1
ATOM 2771 N N . THR A 1 355 ? 9.373 -16.819 -13.755 1.00 89.56 355 THR A N 1
ATOM 2772 C CA . THR A 1 355 ? 9.312 -16.255 -15.112 1.00 89.56 355 THR A CA 1
ATOM 2773 C C . THR A 1 355 ? 7.895 -15.789 -15.478 1.00 89.56 355 THR A C 1
ATOM 2775 O O . THR A 1 355 ? 7.710 -14.668 -15.949 1.00 89.56 355 THR A O 1
ATOM 2778 N N . THR A 1 356 ? 6.869 -16.604 -15.214 1.00 90.06 356 THR A N 1
ATOM 2779 C CA . THR A 1 356 ? 5.468 -16.282 -15.547 1.00 90.06 356 THR A CA 1
ATOM 2780 C C . THR A 1 356 ? 4.954 -15.069 -14.766 1.00 90.06 356 THR A C 1
ATOM 2782 O O . THR A 1 356 ? 4.405 -14.127 -15.342 1.00 90.06 356 THR A O 1
ATOM 2785 N N . HIS A 1 357 ? 5.150 -15.061 -13.448 1.00 91.19 357 HIS A N 1
ATOM 2786 C CA . HIS A 1 357 ? 4.733 -13.945 -12.595 1.00 91.19 357 HIS A CA 1
ATOM 2787 C C . HIS A 1 357 ? 5.560 -12.679 -12.846 1.00 91.19 357 HIS A C 1
ATOM 2789 O O . HIS A 1 357 ? 5.033 -11.572 -12.749 1.00 91.19 357 HIS A O 1
ATOM 2795 N N . LEU A 1 358 ? 6.838 -12.823 -13.202 1.00 94.50 358 LEU A N 1
ATOM 2796 C CA . LEU A 1 358 ? 7.700 -11.709 -13.579 1.00 94.50 358 LEU A CA 1
ATOM 2797 C C . LEU A 1 358 ? 7.216 -11.052 -14.875 1.00 94.50 358 LEU A C 1
ATOM 2799 O O . LEU A 1 358 ? 7.115 -9.827 -14.929 1.00 94.50 358 LEU A O 1
ATOM 2803 N N . THR A 1 359 ? 6.845 -11.847 -15.885 1.00 92.94 359 THR A N 1
ATOM 2804 C CA . THR A 1 359 ? 6.200 -11.347 -17.110 1.00 92.94 359 THR A CA 1
ATOM 2805 C C . THR A 1 359 ? 4.923 -10.583 -16.781 1.00 92.94 359 THR A C 1
ATOM 2807 O O . THR A 1 359 ? 4.707 -9.493 -17.308 1.00 92.94 359 THR A O 1
ATOM 2810 N N . PHE A 1 360 ? 4.099 -11.109 -15.872 1.00 91.75 360 PHE A N 1
ATOM 2811 C CA . PHE A 1 360 ? 2.873 -10.447 -15.434 1.00 91.75 360 PHE A CA 1
ATOM 2812 C C . PHE A 1 360 ? 3.137 -9.098 -14.748 1.00 91.75 360 PHE A C 1
ATOM 2814 O O . PHE A 1 360 ? 2.551 -8.082 -15.123 1.00 91.75 360 PHE A O 1
ATOM 2821 N N . TYR A 1 361 ? 4.080 -9.058 -13.806 1.00 95.75 361 TYR A N 1
ATOM 2822 C CA . TYR A 1 361 ? 4.496 -7.827 -13.136 1.00 95.75 361 TYR A CA 1
ATOM 2823 C C . TYR A 1 361 ? 5.065 -6.792 -14.122 1.00 95.75 361 TYR A C 1
ATOM 2825 O O . TYR A 1 361 ? 4.671 -5.626 -14.105 1.00 95.75 361 TYR A O 1
ATOM 2833 N N . LEU A 1 362 ? 5.951 -7.202 -15.032 1.00 96.19 362 LEU A N 1
ATOM 2834 C CA . LEU A 1 362 ? 6.531 -6.300 -16.027 1.00 96.19 362 LEU A CA 1
ATOM 2835 C C . LEU A 1 362 ? 5.506 -5.829 -17.064 1.00 96.19 362 LEU A C 1
ATOM 2837 O O . LEU A 1 362 ? 5.592 -4.683 -17.509 1.00 96.19 362 LEU A O 1
ATOM 2841 N N . ARG A 1 363 ? 4.509 -6.656 -17.409 1.00 93.81 363 ARG A N 1
ATOM 2842 C CA . ARG A 1 363 ? 3.348 -6.231 -18.204 1.00 93.81 363 ARG A CA 1
ATOM 2843 C C . ARG A 1 363 ? 2.581 -5.131 -17.479 1.00 93.81 363 ARG A C 1
ATOM 2845 O O . ARG A 1 363 ? 2.235 -4.141 -18.117 1.00 93.81 363 ARG A O 1
ATOM 2852 N N . ALA A 1 364 ? 2.375 -5.249 -16.166 1.00 94.50 364 ALA A N 1
ATOM 2853 C CA . ALA A 1 364 ? 1.770 -4.181 -15.376 1.00 94.50 364 ALA A CA 1
ATOM 2854 C C . ALA A 1 364 ? 2.632 -2.902 -15.401 1.00 94.50 364 ALA A C 1
ATOM 2856 O O . ALA A 1 364 ? 2.128 -1.815 -15.701 1.00 94.50 364 ALA A O 1
ATOM 2857 N N . CYS A 1 365 ? 3.948 -2.993 -15.190 1.00 96.69 365 CYS A N 1
ATOM 2858 C CA . CYS A 1 365 ? 4.821 -1.819 -15.304 1.00 96.69 365 CYS A CA 1
ATOM 2859 C C . CYS A 1 365 ? 4.732 -1.153 -16.689 1.00 96.69 365 CYS A C 1
ATOM 2861 O O . CYS A 1 365 ? 4.622 0.071 -16.776 1.00 96.69 365 CYS A O 1
ATOM 2863 N N . LEU A 1 366 ? 4.753 -1.948 -17.764 1.00 94.88 366 LEU A N 1
ATOM 2864 C CA . LEU A 1 366 ? 4.655 -1.444 -19.132 1.00 94.88 366 LEU A CA 1
ATOM 2865 C C . LEU A 1 366 ? 3.280 -0.817 -19.398 1.00 94.88 366 LEU A C 1
ATOM 2867 O O . LEU A 1 366 ? 3.218 0.287 -19.927 1.00 94.88 366 LEU A O 1
ATOM 2871 N N . GLY A 1 367 ? 2.191 -1.450 -18.957 1.00 93.00 367 GLY A N 1
ATOM 2872 C CA . GLY A 1 367 ? 0.838 -0.902 -19.061 1.00 93.00 367 GLY A CA 1
ATOM 2873 C C . GLY A 1 367 ? 0.715 0.471 -18.396 1.00 93.00 367 GLY A C 1
ATOM 2874 O O . GLY A 1 367 ? 0.222 1.413 -19.012 1.00 93.00 367 GLY A O 1
ATOM 2875 N N . GLY A 1 368 ? 1.244 0.623 -17.176 1.00 94.00 368 GLY A N 1
ATOM 2876 C CA . GLY A 1 368 ? 1.282 1.913 -16.474 1.00 94.00 368 GLY A CA 1
ATOM 2877 C C . GLY A 1 368 ? 2.142 2.963 -17.179 1.00 94.00 368 GLY A C 1
ATOM 2878 O O . GLY A 1 368 ? 1.786 4.140 -17.211 1.00 94.00 368 GLY A O 1
ATOM 2879 N N . ALA A 1 369 ? 3.258 2.548 -17.781 1.00 94.62 369 ALA A N 1
ATOM 2880 C CA . ALA A 1 369 ? 4.127 3.440 -18.540 1.00 94.62 369 ALA A CA 1
ATOM 2881 C C . ALA A 1 369 ? 3.486 3.929 -19.849 1.00 94.62 369 ALA A C 1
ATOM 2883 O O . ALA A 1 369 ? 3.739 5.054 -20.270 1.00 94.62 369 ALA A O 1
ATOM 2884 N N . LEU A 1 370 ? 2.651 3.101 -20.480 1.00 93.19 370 LEU A N 1
ATOM 2885 C CA . LEU A 1 370 ? 1.969 3.417 -21.736 1.00 93.19 370 LEU A CA 1
ATOM 2886 C C . LEU A 1 370 ? 0.653 4.190 -21.543 1.00 93.19 370 LEU A C 1
ATOM 2888 O O . LEU A 1 370 ? 0.035 4.598 -22.526 1.00 93.19 370 LEU A O 1
ATOM 2892 N N . LEU A 1 371 ? 0.237 4.450 -20.298 1.00 91.31 371 LEU A N 1
ATOM 2893 C CA . LEU A 1 371 ? -0.952 5.245 -19.993 1.00 91.31 371 LEU A CA 1
ATOM 2894 C C . LEU A 1 371 ? -0.673 6.746 -20.188 1.00 91.31 371 LEU A C 1
ATOM 2896 O O . LEU A 1 371 ? -0.340 7.472 -19.248 1.00 91.31 371 LEU A O 1
ATOM 2900 N N . ALA A 1 372 ? -0.778 7.203 -21.436 1.00 84.69 372 ALA A N 1
ATOM 2901 C CA . ALA A 1 372 ? -0.376 8.544 -21.845 1.00 84.69 372 ALA A CA 1
ATOM 2902 C C . ALA A 1 372 ? -1.005 9.663 -20.993 1.00 84.69 372 ALA A C 1
ATOM 2904 O O . ALA A 1 372 ? -2.196 9.651 -20.690 1.00 84.69 372 ALA A O 1
ATOM 2905 N N . GLY A 1 373 ? -0.190 10.653 -20.613 1.00 85.38 373 GLY A N 1
ATOM 2906 C CA . GLY A 1 373 ? -0.628 11.805 -19.814 1.00 85.38 373 GLY A CA 1
ATOM 2907 C C . GLY A 1 373 ? -0.886 11.519 -18.328 1.00 85.38 373 GLY A C 1
ATOM 2908 O O . GLY A 1 373 ? -1.175 12.452 -17.581 1.00 85.38 373 GLY A O 1
ATOM 2909 N N . SER A 1 374 ? -0.747 10.271 -17.871 1.00 92.25 374 SER A N 1
ATOM 2910 C CA . SER A 1 374 ? -0.960 9.910 -16.468 1.00 92.25 374 SER A CA 1
ATOM 2911 C C . SER A 1 374 ? 0.236 10.276 -15.572 1.00 92.25 374 SER A C 1
ATOM 2913 O O . SER A 1 374 ? 1.393 10.114 -15.980 1.00 92.25 374 SER A O 1
ATOM 2915 N N . PRO A 1 375 ? 0.008 10.698 -14.310 1.00 93.12 375 PRO A N 1
ATOM 2916 C CA . PRO A 1 375 ? 1.083 10.931 -13.340 1.00 93.12 375 PRO A CA 1
ATOM 2917 C C . PRO A 1 375 ? 1.881 9.664 -12.985 1.00 93.12 375 PRO A C 1
ATOM 2919 O O . PRO A 1 375 ? 2.979 9.769 -12.439 1.00 93.12 375 PRO A O 1
ATOM 2922 N N . ILE A 1 376 ? 1.368 8.469 -13.304 1.00 95.62 376 ILE A N 1
ATOM 2923 C CA . ILE A 1 376 ? 2.011 7.191 -12.958 1.00 95.62 376 ILE A CA 1
ATOM 2924 C C . ILE A 1 376 ? 3.110 6.772 -13.944 1.00 95.62 376 ILE A C 1
ATOM 2926 O O . ILE A 1 376 ? 3.874 5.852 -13.636 1.00 95.62 376 ILE A O 1
ATOM 2930 N N . VAL A 1 377 ? 3.187 7.416 -15.117 1.00 96.44 377 VAL A N 1
ATOM 2931 C CA . VAL A 1 377 ? 4.029 6.985 -16.249 1.00 96.44 377 VAL A CA 1
ATOM 2932 C C . VAL A 1 377 ? 5.489 6.833 -15.841 1.00 96.44 377 VAL A C 1
ATOM 2934 O O . VAL A 1 377 ? 6.089 5.786 -16.068 1.00 96.44 377 VAL A O 1
ATOM 2937 N N . GLU A 1 378 ? 6.066 7.855 -15.203 1.00 97.12 378 GLU A N 1
ATOM 2938 C CA . GLU A 1 378 ? 7.492 7.842 -14.867 1.00 97.12 378 GLU A CA 1
ATOM 2939 C C . GLU A 1 378 ? 7.846 6.701 -13.916 1.00 97.12 378 GLU A C 1
ATOM 2941 O O . GLU A 1 378 ? 8.800 5.965 -14.168 1.00 97.12 378 GLU A O 1
ATOM 2946 N N . GLN A 1 379 ? 7.090 6.545 -12.828 1.00 97.31 379 GLN A N 1
ATOM 2947 C CA . GLN A 1 379 ? 7.414 5.542 -11.822 1.00 97.31 379 GLN A CA 1
ATOM 2948 C C . GLN A 1 379 ? 7.158 4.125 -12.345 1.00 97.31 379 GLN A C 1
ATOM 2950 O O . GLN A 1 379 ? 7.950 3.226 -12.068 1.00 97.31 379 GLN A O 1
ATOM 2955 N N . SER A 1 380 ? 6.122 3.938 -13.168 1.00 97.75 380 SER A N 1
ATOM 2956 C CA . SER A 1 380 ? 5.859 2.660 -13.839 1.00 97.75 380 SER A CA 1
ATOM 2957 C C . SER A 1 380 ? 7.014 2.276 -14.767 1.00 97.75 380 SER A C 1
ATOM 2959 O O . SER A 1 380 ? 7.508 1.150 -14.721 1.00 97.75 380 SER A O 1
ATOM 2961 N N . LEU A 1 381 ? 7.519 3.240 -15.541 1.00 97.31 381 LEU A N 1
ATOM 2962 C CA . LEU A 1 381 ? 8.647 3.044 -16.447 1.00 97.31 381 LEU A CA 1
ATOM 2963 C C . LEU A 1 381 ? 9.968 2.819 -15.691 1.00 97.31 381 LEU A C 1
ATOM 2965 O O . LEU A 1 381 ? 10.793 2.013 -16.116 1.00 97.31 381 LEU A O 1
ATOM 2969 N N . ARG A 1 382 ? 10.161 3.473 -14.538 1.00 97.88 382 ARG A N 1
ATOM 2970 C CA . ARG A 1 382 ? 11.310 3.238 -13.649 1.00 97.88 382 ARG A CA 1
ATOM 2971 C C . ARG A 1 382 ? 11.319 1.804 -13.124 1.00 97.88 382 ARG A C 1
ATOM 2973 O O . ARG A 1 382 ? 12.322 1.112 -13.293 1.00 97.88 382 ARG A O 1
ATOM 2980 N N . CYS A 1 383 ? 10.198 1.353 -12.559 1.00 98.12 383 CYS A N 1
ATOM 2981 C CA . CYS A 1 383 ? 10.029 -0.017 -12.076 1.00 98.12 383 CYS A CA 1
ATOM 2982 C C . CYS A 1 383 ? 10.224 -1.044 -13.201 1.00 98.12 383 CYS A C 1
ATOM 2984 O O . CYS A 1 383 ? 10.926 -2.034 -12.995 1.00 98.12 383 CYS A O 1
ATOM 2986 N N . PHE A 1 384 ? 9.679 -0.774 -14.397 1.00 98.00 384 PHE A N 1
ATOM 2987 C CA . PHE A 1 384 ? 9.889 -1.609 -15.581 1.00 98.00 384 PHE A CA 1
ATOM 2988 C C . PHE A 1 384 ? 11.380 -1.771 -15.884 1.00 98.00 384 PHE A C 1
ATOM 2990 O O . PHE A 1 384 ? 11.894 -2.882 -15.896 1.00 98.00 384 PHE A O 1
ATOM 2997 N N . VAL A 1 385 ? 12.091 -0.664 -16.111 1.00 97.00 385 VAL A N 1
ATOM 2998 C CA . VAL A 1 385 ? 13.483 -0.689 -16.576 1.00 97.00 385 VAL A CA 1
ATOM 2999 C C . VAL A 1 385 ? 14.414 -1.335 -15.551 1.00 97.00 385 VAL A C 1
ATOM 3001 O O . VAL A 1 385 ? 15.316 -2.085 -15.926 1.00 97.00 385 VAL A O 1
ATOM 3004 N N . GLU A 1 386 ? 14.227 -1.042 -14.264 1.00 95.94 386 GLU A N 1
ATOM 3005 C CA . GLU A 1 386 ? 15.080 -1.578 -13.202 1.00 95.94 386 GLU A CA 1
ATOM 3006 C C . GLU A 1 386 ? 14.955 -3.103 -13.093 1.00 95.94 386 GLU A C 1
ATOM 3008 O O . GLU A 1 386 ? 15.978 -3.785 -13.044 1.00 95.94 386 GLU A O 1
ATOM 3013 N N . VAL A 1 387 ? 13.737 -3.649 -13.160 1.00 97.06 387 VAL A N 1
ATOM 3014 C CA . VAL A 1 387 ? 13.507 -5.101 -13.085 1.00 97.06 387 VAL A CA 1
ATOM 3015 C C . VAL A 1 387 ? 13.798 -5.796 -14.420 1.00 97.06 387 VAL A C 1
ATOM 3017 O O . VAL A 1 387 ? 14.516 -6.797 -14.445 1.00 97.06 387 VAL A O 1
ATOM 3020 N N . ALA A 1 388 ? 13.337 -5.246 -15.547 1.00 96.00 388 ALA A N 1
ATOM 3021 C CA . ALA A 1 388 ? 13.541 -5.829 -16.875 1.00 96.00 388 ALA A CA 1
ATOM 3022 C C . ALA A 1 388 ? 15.032 -5.938 -17.240 1.00 96.00 388 ALA A C 1
ATOM 3024 O O . ALA A 1 388 ? 15.440 -6.889 -17.896 1.00 96.00 388 ALA A O 1
ATOM 3025 N N . SER A 1 389 ? 15.878 -5.017 -16.757 1.00 93.31 389 SER A N 1
ATOM 3026 C CA . SER A 1 389 ? 17.334 -5.085 -16.974 1.00 93.31 389 SER A CA 1
ATOM 3027 C C . SER A 1 389 ? 18.032 -6.271 -16.287 1.00 93.31 389 SER A C 1
ATOM 3029 O O . SER A 1 389 ? 19.167 -6.607 -16.641 1.00 93.31 389 SER A O 1
ATOM 3031 N N . LEU A 1 390 ? 17.366 -6.891 -15.309 1.00 93.62 390 LEU A N 1
ATOM 3032 C CA . LEU A 1 390 ? 17.829 -8.059 -14.555 1.00 93.62 390 LEU A CA 1
ATOM 3033 C C . LEU A 1 390 ? 17.065 -9.339 -14.925 1.00 93.62 390 LEU A C 1
ATOM 3035 O O . LEU A 1 390 ? 17.374 -10.393 -14.381 1.00 93.62 390 LEU A O 1
ATOM 3039 N N . SER A 1 391 ? 16.081 -9.240 -15.822 1.00 92.81 391 SER A N 1
ATOM 3040 C CA . SER A 1 391 ? 15.187 -10.338 -16.191 1.00 92.81 391 SER A CA 1
ATOM 3041 C C . SER A 1 391 ? 15.779 -11.212 -17.305 1.00 92.81 391 SER A C 1
ATOM 3043 O O . SER A 1 391 ? 16.552 -10.701 -18.124 1.00 92.81 391 SER A O 1
ATOM 3045 N N . PRO A 1 392 ? 15.397 -12.499 -17.379 1.00 88.56 392 PRO A N 1
ATOM 3046 C CA . PRO A 1 392 ? 15.810 -13.364 -18.476 1.00 88.56 392 PRO A CA 1
ATOM 3047 C C . PRO A 1 392 ? 15.223 -12.931 -19.829 1.00 88.56 392 PRO A C 1
ATOM 3049 O O . PRO A 1 392 ? 14.133 -12.349 -19.869 1.00 88.56 392 PRO A O 1
ATOM 3052 N N . PRO A 1 393 ? 15.883 -13.266 -20.957 1.00 86.19 393 PRO A N 1
ATOM 3053 C CA . PRO A 1 393 ? 15.390 -12.937 -22.299 1.00 86.19 393 PRO A CA 1
ATOM 3054 C C . PRO A 1 393 ? 13.992 -13.497 -22.616 1.00 86.19 393 PRO A C 1
ATOM 3056 O O . PRO A 1 393 ? 13.205 -12.854 -23.304 1.00 86.19 393 PRO A O 1
ATOM 3059 N N . SER A 1 394 ? 13.639 -14.666 -22.070 1.00 86.06 394 SER A N 1
ATOM 3060 C CA . SER A 1 394 ? 12.319 -15.289 -22.273 1.00 86.06 394 SER A CA 1
ATOM 3061 C C . SER A 1 394 ? 11.157 -14.395 -21.821 1.00 86.06 394 SER A C 1
ATOM 3063 O O . SER A 1 394 ? 10.099 -14.377 -22.448 1.00 86.06 394 SER A O 1
ATOM 3065 N N . VAL A 1 395 ? 11.362 -13.608 -20.763 1.00 88.44 395 VAL A N 1
ATOM 3066 C CA . VAL A 1 395 ? 10.369 -12.676 -20.208 1.00 88.44 395 VAL A CA 1
ATOM 3067 C C . VAL A 1 395 ? 10.209 -11.449 -21.099 1.00 88.44 395 VAL A C 1
ATOM 3069 O O . VAL A 1 395 ? 9.095 -10.994 -21.366 1.00 88.44 395 VAL A O 1
ATOM 3072 N N . THR A 1 396 ? 11.325 -10.897 -21.579 1.00 88.38 396 THR A N 1
ATOM 3073 C CA . THR A 1 396 ? 11.310 -9.689 -22.411 1.00 88.38 396 THR A CA 1
ATOM 3074 C C . THR A 1 396 ? 10.775 -9.966 -23.812 1.00 88.38 396 THR A C 1
ATOM 3076 O O . THR A 1 396 ? 10.158 -9.073 -24.390 1.00 88.38 396 THR A O 1
ATOM 3079 N N . GLN A 1 397 ? 10.894 -11.199 -24.321 1.00 89.44 397 GLN A N 1
ATOM 3080 C CA . GLN A 1 397 ? 10.319 -11.619 -25.601 1.00 89.44 397 GLN A CA 1
ATOM 3081 C C . GLN A 1 397 ? 8.813 -11.341 -25.706 1.00 89.44 397 GLN A C 1
ATOM 3083 O O . GLN A 1 397 ? 8.366 -10.740 -26.683 1.00 89.44 397 GLN A O 1
ATOM 3088 N N . TYR A 1 398 ? 8.026 -11.767 -24.712 1.00 86.88 398 TYR A N 1
ATOM 3089 C CA . TYR A 1 398 ? 6.573 -11.559 -24.711 1.00 86.88 398 TYR A CA 1
ATOM 3090 C C . TYR A 1 398 ? 6.233 -10.062 -24.716 1.00 86.88 398 TYR A C 1
ATOM 3092 O O . TYR A 1 398 ? 5.412 -9.596 -25.506 1.00 86.88 398 TYR A O 1
ATOM 3100 N N . LEU A 1 399 ? 6.923 -9.289 -23.876 1.00 90.88 399 LEU A N 1
ATOM 3101 C CA . LEU A 1 399 ? 6.683 -7.857 -23.685 1.00 90.88 399 LEU A CA 1
ATOM 3102 C C . LEU A 1 399 ? 7.127 -7.013 -24.880 1.00 90.88 399 LEU A C 1
ATOM 3104 O O . LEU A 1 399 ? 6.536 -5.966 -25.141 1.00 90.88 399 LEU A O 1
ATOM 3108 N N . ALA A 1 400 ? 8.136 -7.467 -25.622 1.00 90.75 400 ALA A N 1
ATOM 3109 C CA . ALA A 1 400 ? 8.632 -6.781 -26.806 1.00 90.75 400 ALA A CA 1
ATOM 3110 C C . ALA A 1 400 ? 7.519 -6.600 -27.851 1.00 90.75 400 ALA A C 1
ATOM 3112 O O . ALA A 1 400 ? 7.336 -5.500 -28.373 1.00 90.75 400 ALA A O 1
ATOM 3113 N N . THR A 1 401 ? 6.664 -7.614 -28.030 1.00 85.25 401 THR A N 1
ATOM 3114 C CA . THR A 1 401 ? 5.488 -7.550 -28.921 1.00 85.25 401 THR A CA 1
ATOM 3115 C C . THR A 1 401 ? 4.445 -6.496 -28.517 1.00 85.25 401 THR A C 1
ATOM 3117 O O . THR A 1 401 ? 3.656 -6.067 -29.353 1.00 85.25 401 THR A O 1
ATOM 3120 N N . GLN A 1 402 ? 4.451 -6.043 -27.258 1.00 84.12 402 GLN A N 1
ATOM 3121 C CA . GLN A 1 402 ? 3.479 -5.101 -26.683 1.00 84.12 402 GLN A CA 1
ATOM 3122 C C . GLN A 1 402 ? 4.047 -3.677 -26.510 1.00 84.12 402 GLN A C 1
ATOM 3124 O O . GLN A 1 402 ? 3.452 -2.834 -25.842 1.00 84.12 402 GLN A O 1
ATOM 3129 N N . SER A 1 403 ? 5.224 -3.392 -27.076 1.00 89.12 403 SER A N 1
ATOM 3130 C CA . SER A 1 403 ? 6.036 -2.210 -26.743 1.00 89.12 403 SER A CA 1
ATOM 3131 C C . SER A 1 403 ? 5.971 -1.055 -27.754 1.00 89.12 403 SER A C 1
ATOM 3133 O O . SER A 1 403 ? 6.767 -0.114 -27.681 1.00 89.12 403 SER A O 1
ATOM 3135 N N . SER A 1 404 ? 5.014 -1.088 -28.686 1.00 86.12 404 SER A N 1
ATOM 3136 C CA . SER A 1 404 ? 4.881 -0.100 -29.770 1.00 86.12 404 SER A CA 1
ATOM 3137 C C . SER A 1 404 ? 4.715 1.340 -29.274 1.00 86.12 404 SER A C 1
ATOM 3139 O O . SER A 1 404 ? 5.271 2.262 -29.871 1.00 86.12 404 SER A O 1
ATOM 3141 N N . GLY A 1 405 ? 4.031 1.538 -28.144 1.00 90.00 405 GLY A N 1
ATOM 3142 C CA . GLY A 1 405 ? 3.808 2.861 -27.555 1.00 90.00 405 GLY A CA 1
ATOM 3143 C C . GLY A 1 405 ? 5.047 3.515 -26.922 1.00 90.00 405 GLY A C 1
ATOM 3144 O O . GLY A 1 405 ? 5.004 4.697 -26.585 1.00 90.00 405 GLY A O 1
ATOM 3145 N N . LEU A 1 406 ? 6.179 2.806 -26.781 1.00 93.69 406 LEU A N 1
ATOM 3146 C CA . LEU A 1 406 ? 7.396 3.387 -26.194 1.00 93.69 406 LEU A CA 1
ATOM 3147 C C . LEU A 1 406 ? 7.975 4.538 -27.030 1.00 93.69 406 LEU A C 1
ATOM 3149 O O . LEU A 1 406 ? 8.588 5.447 -26.467 1.00 93.69 406 LEU A O 1
ATOM 3153 N N . LEU A 1 407 ? 7.761 4.530 -28.352 1.00 93.69 407 LEU A N 1
ATOM 3154 C CA . LEU A 1 407 ? 8.234 5.592 -29.246 1.00 93.69 407 LEU A CA 1
ATOM 3155 C C . LEU A 1 407 ? 7.579 6.949 -28.946 1.00 93.69 407 LEU A C 1
ATOM 3157 O O . LEU A 1 407 ? 8.173 7.995 -29.199 1.00 93.69 407 LEU A O 1
ATOM 3161 N N . ASP A 1 408 ? 6.373 6.972 -28.390 1.00 93.94 408 ASP A N 1
ATOM 3162 C CA . ASP A 1 408 ? 5.747 8.239 -28.017 1.00 93.94 408 ASP A CA 1
ATOM 3163 C C . ASP A 1 408 ? 6.303 8.773 -26.696 1.00 93.94 408 ASP A C 1
ATOM 3165 O O . ASP A 1 408 ? 6.436 9.986 -26.529 1.00 93.94 408 ASP A O 1
ATOM 3169 N N . LEU A 1 409 ? 6.756 7.891 -25.798 1.00 94.62 409 LEU A N 1
ATOM 3170 C CA . LEU A 1 409 ? 7.370 8.284 -24.528 1.00 94.62 409 LEU A CA 1
ATOM 3171 C C . LEU A 1 409 ? 8.730 8.973 -24.705 1.00 94.62 409 LEU A C 1
ATOM 3173 O O . LEU A 1 409 ? 9.066 9.870 -23.930 1.00 94.62 409 LEU A O 1
ATOM 3177 N N . VAL A 1 410 ? 9.502 8.635 -25.745 1.00 94.00 410 VAL A N 1
ATOM 3178 C CA . VAL A 1 410 ? 10.758 9.355 -26.042 1.00 94.00 410 VAL A CA 1
ATOM 3179 C C . VAL A 1 410 ? 10.533 10.799 -26.492 1.00 94.00 410 VAL A C 1
ATOM 3181 O O . VAL A 1 410 ? 11.457 11.605 -26.417 1.00 94.00 410 VAL A O 1
ATOM 3184 N N . LYS A 1 411 ? 9.306 11.162 -26.879 1.00 94.19 411 LYS A N 1
ATOM 3185 C CA . LYS A 1 411 ? 8.935 12.527 -27.277 1.00 94.19 411 LYS A CA 1
ATOM 3186 C C . LYS A 1 411 ? 8.436 13.381 -26.103 1.00 94.19 411 LYS A C 1
ATOM 3188 O O . LYS A 1 411 ? 8.118 14.552 -26.290 1.00 94.19 411 LYS A O 1
ATOM 3193 N N . TYR A 1 412 ? 8.355 12.831 -24.887 1.00 93.25 412 TYR A N 1
ATOM 3194 C CA . TYR A 1 412 ? 7.819 13.551 -23.727 1.00 93.25 412 TYR A CA 1
ATOM 3195 C C . TYR A 1 412 ? 8.692 14.740 -23.323 1.00 93.25 412 TYR A C 1
ATOM 3197 O O . TYR A 1 412 ? 9.918 14.685 -23.364 1.00 93.25 412 TYR A O 1
ATOM 3205 N N . ASN A 1 413 ? 8.072 15.796 -22.794 1.00 91.88 413 ASN A N 1
ATOM 3206 C CA . ASN A 1 413 ? 8.803 16.974 -22.311 1.00 91.88 413 ASN A CA 1
ATOM 3207 C C . ASN A 1 413 ? 9.655 16.697 -21.060 1.00 91.88 413 ASN A C 1
ATOM 3209 O O . ASN A 1 413 ? 10.673 17.358 -20.847 1.00 91.88 413 ASN A O 1
ATOM 3213 N N . LYS A 1 414 ? 9.293 15.696 -20.248 1.00 93.81 414 LYS A N 1
ATOM 3214 C CA . LYS A 1 414 ? 10.038 15.335 -19.036 1.00 93.81 414 LYS A CA 1
ATOM 3215 C C . LYS A 1 414 ? 11.265 14.488 -19.386 1.00 93.81 414 LYS A C 1
ATOM 3217 O O . LYS A 1 414 ? 11.128 13.346 -19.819 1.00 93.81 414 LYS A O 1
ATOM 3222 N N . LYS A 1 415 ? 12.464 15.027 -19.137 1.00 93.69 415 LYS A N 1
ATOM 3223 C CA . LYS A 1 415 ? 13.754 14.368 -19.428 1.00 93.69 415 LYS A CA 1
ATOM 3224 C C . LYS A 1 415 ? 13.866 12.961 -18.833 1.00 93.69 415 LYS A C 1
ATOM 3226 O O . LYS A 1 415 ? 14.380 12.061 -19.489 1.00 93.69 415 LYS A O 1
ATOM 3231 N N . GLU A 1 416 ? 13.383 12.773 -17.608 1.00 95.50 416 GLU A N 1
ATOM 3232 C CA . GLU A 1 416 ? 13.464 11.479 -16.925 1.00 95.50 416 GLU A CA 1
ATOM 3233 C C . GLU A 1 416 ? 12.617 10.404 -17.621 1.00 95.50 416 GLU A C 1
ATOM 3235 O O . GLU A 1 416 ? 13.096 9.290 -17.814 1.00 95.50 416 GLU A O 1
ATOM 3240 N N . ILE A 1 417 ? 11.414 10.753 -18.101 1.00 96.38 417 ILE A N 1
ATOM 3241 C CA . ILE A 1 417 ? 10.577 9.839 -18.896 1.00 96.38 417 ILE A CA 1
ATOM 3242 C C . ILE A 1 417 ? 11.294 9.469 -20.196 1.00 96.38 417 ILE A C 1
ATOM 3244 O O . ILE A 1 417 ? 11.378 8.286 -20.511 1.00 96.38 417 ILE A O 1
ATOM 3248 N N . ARG A 1 418 ? 11.887 10.442 -20.906 1.00 95.31 418 ARG A N 1
ATOM 3249 C CA . ARG A 1 418 ? 12.654 10.163 -22.136 1.00 95.31 418 ARG A CA 1
ATOM 3250 C C . ARG A 1 418 ? 13.822 9.206 -21.888 1.00 95.31 418 ARG A C 1
ATOM 3252 O O . ARG A 1 418 ? 14.013 8.260 -22.643 1.00 95.31 418 ARG A O 1
ATOM 3259 N N . SER A 1 419 ? 14.583 9.440 -20.818 1.00 95.44 419 SER A N 1
ATOM 3260 C CA . SER A 1 419 ? 15.730 8.611 -20.421 1.00 95.44 419 SER A CA 1
ATOM 3261 C C . SER A 1 419 ? 15.315 7.171 -20.097 1.00 95.44 419 SER A C 1
ATOM 3263 O O . SER A 1 419 ? 15.912 6.209 -20.583 1.00 95.44 419 SER A O 1
ATOM 3265 N N . LEU A 1 420 ? 14.251 7.003 -19.310 1.00 97.12 420 LEU A N 1
ATOM 3266 C CA . LEU A 1 420 ? 13.721 5.687 -18.969 1.00 97.12 420 LEU A CA 1
ATOM 3267 C C . LEU A 1 420 ? 13.107 4.984 -20.195 1.00 97.12 420 LEU A C 1
ATOM 3269 O O . LEU A 1 420 ? 13.332 3.790 -20.380 1.00 97.12 420 LEU A O 1
ATOM 3273 N N . ALA A 1 421 ? 12.419 5.715 -21.076 1.00 96.88 421 ALA A N 1
ATOM 3274 C CA . ALA A 1 421 ? 11.843 5.172 -22.308 1.00 96.88 421 ALA A CA 1
ATOM 3275 C C . ALA A 1 421 ? 12.934 4.665 -23.254 1.00 96.88 421 ALA A C 1
ATOM 3277 O O . ALA A 1 421 ? 12.831 3.558 -23.774 1.00 96.88 421 ALA A O 1
ATOM 3278 N N . ALA A 1 422 ? 14.020 5.425 -23.407 1.00 95.69 422 ALA A N 1
ATOM 3279 C CA . ALA A 1 422 ? 15.184 5.019 -24.183 1.00 95.69 422 ALA A CA 1
ATOM 3280 C C . ALA A 1 422 ? 15.795 3.701 -23.674 1.00 95.69 422 ALA A C 1
ATOM 3282 O O . ALA A 1 422 ? 16.104 2.809 -24.464 1.00 95.69 422 ALA A O 1
ATOM 3283 N N . ARG A 1 423 ? 15.904 3.531 -22.349 1.00 95.44 423 ARG A N 1
ATOM 3284 C CA . ARG A 1 423 ? 16.367 2.273 -21.738 1.00 95.44 423 ARG A CA 1
ATOM 3285 C C . ARG A 1 423 ? 15.390 1.120 -21.975 1.00 95.44 423 ARG A C 1
ATOM 3287 O O . ARG A 1 423 ? 15.835 0.017 -22.281 1.00 95.44 423 ARG A O 1
ATOM 3294 N N . ALA A 1 424 ? 14.083 1.362 -21.853 1.00 96.69 424 ALA A N 1
ATOM 3295 C CA . ALA A 1 424 ? 13.053 0.356 -22.121 1.00 96.69 424 ALA A CA 1
ATOM 3296 C C . ALA A 1 424 ? 13.065 -0.098 -23.592 1.00 96.69 424 ALA A C 1
ATOM 3298 O O . ALA A 1 424 ? 12.998 -1.296 -23.855 1.00 96.69 424 ALA A O 1
ATOM 3299 N N . ILE A 1 425 ? 13.241 0.839 -24.531 1.00 95.50 425 ILE A N 1
ATOM 3300 C CA . ILE A 1 425 ? 13.436 0.557 -25.961 1.00 95.50 425 ILE A CA 1
ATOM 3301 C C . ILE A 1 425 ? 14.654 -0.343 -26.162 1.00 95.50 425 ILE A C 1
ATOM 3303 O O . ILE A 1 425 ? 14.533 -1.374 -26.810 1.00 95.50 425 ILE A O 1
ATOM 3307 N N . GLY A 1 426 ? 15.800 -0.015 -25.558 1.00 92.69 426 GLY A N 1
ATOM 3308 C CA . GLY A 1 426 ? 16.983 -0.873 -25.644 1.00 92.69 426 GLY A CA 1
ATOM 3309 C C . GLY A 1 426 ? 16.730 -2.298 -25.143 1.00 92.69 426 GLY A C 1
ATOM 3310 O O . GLY A 1 426 ? 17.250 -3.244 -25.711 1.00 92.69 426 GLY A O 1
ATOM 3311 N N . ILE A 1 427 ? 15.913 -2.488 -24.105 1.00 93.19 427 ILE A N 1
ATOM 3312 C CA . ILE A 1 427 ? 15.601 -3.829 -23.582 1.00 93.19 427 ILE A CA 1
ATOM 3313 C C . ILE A 1 427 ? 14.653 -4.603 -24.513 1.00 93.19 427 ILE A C 1
ATOM 3315 O O . ILE A 1 427 ? 14.871 -5.792 -24.737 1.00 93.19 427 ILE A O 1
ATOM 3319 N N . LEU A 1 428 ? 13.605 -3.951 -25.027 1.00 94.50 428 LEU A N 1
ATOM 3320 C CA . LEU A 1 428 ? 12.519 -4.614 -25.758 1.00 94.50 428 LEU A CA 1
ATOM 3321 C C . LEU A 1 428 ? 12.723 -4.636 -27.276 1.00 94.50 428 LEU A C 1
ATOM 3323 O O . LEU A 1 428 ? 12.625 -5.692 -27.888 1.00 94.50 428 LEU A O 1
ATOM 3327 N N . TRP A 1 429 ? 13.048 -3.499 -27.889 1.00 92.88 429 TRP A N 1
ATOM 3328 C CA . TRP A 1 429 ? 13.173 -3.384 -29.347 1.00 92.88 429 TRP A CA 1
ATOM 3329 C C . TRP A 1 429 ? 14.473 -3.973 -29.895 1.00 92.88 429 TRP A C 1
ATOM 3331 O O . TRP A 1 429 ? 14.514 -4.349 -31.061 1.00 92.88 429 TRP A O 1
ATOM 3341 N N . ALA A 1 430 ? 15.509 -4.121 -29.063 1.00 89.88 430 ALA A N 1
ATOM 3342 C CA . ALA A 1 430 ? 16.707 -4.870 -29.446 1.00 89.88 430 ALA A CA 1
ATOM 3343 C C . ALA A 1 430 ? 16.501 -6.396 -29.404 1.00 89.88 430 ALA A C 1
ATOM 3345 O O . ALA A 1 430 ? 17.401 -7.143 -29.780 1.00 89.88 430 ALA A O 1
ATOM 3346 N N . HIS A 1 431 ? 15.361 -6.881 -28.897 1.00 89.56 431 HIS A N 1
ATOM 3347 C CA . HIS A 1 431 ? 15.127 -8.309 -28.715 1.00 89.56 431 HIS A CA 1
ATOM 3348 C C . HIS A 1 431 ? 15.035 -9.047 -30.072 1.00 89.56 431 HIS A C 1
ATOM 3350 O O . HIS A 1 431 ? 14.356 -8.560 -30.982 1.00 89.56 431 HIS A O 1
ATOM 3356 N N . PRO A 1 432 ? 15.605 -10.267 -30.214 1.00 87.94 432 PRO A N 1
ATOM 3357 C CA . PRO A 1 432 ? 15.640 -11.016 -31.480 1.00 87.94 432 PRO A CA 1
ATOM 3358 C C . PRO A 1 432 ? 14.286 -11.307 -32.136 1.00 87.94 432 PRO A C 1
ATOM 3360 O O . PRO A 1 432 ? 14.233 -11.600 -33.327 1.00 87.94 432 PRO A O 1
ATOM 3363 N N . VAL A 1 433 ? 13.186 -11.211 -31.385 1.00 88.81 433 VAL A N 1
ATOM 3364 C CA . VAL A 1 433 ? 11.820 -11.400 -31.910 1.00 88.81 433 VAL A CA 1
ATOM 3365 C C . VAL A 1 433 ? 11.491 -10.428 -33.051 1.00 88.81 433 VAL A C 1
ATOM 3367 O O . VAL A 1 433 ? 10.710 -10.765 -33.932 1.00 88.81 433 VAL A O 1
ATOM 3370 N N . HIS A 1 434 ? 12.136 -9.258 -33.082 1.00 87.25 434 HIS A N 1
ATOM 3371 C CA . HIS A 1 434 ? 11.957 -8.241 -34.120 1.00 87.25 434 HIS A CA 1
ATOM 3372 C C . HIS A 1 434 ? 12.872 -8.436 -35.346 1.00 87.25 434 HIS A C 1
ATOM 3374 O O . HIS A 1 434 ? 12.759 -7.696 -36.326 1.00 87.25 434 HIS A O 1
ATOM 3380 N N . LYS A 1 435 ? 13.776 -9.427 -35.324 1.00 81.06 435 LYS A N 1
ATOM 3381 C CA . LYS A 1 435 ? 14.750 -9.665 -36.404 1.00 81.06 435 LYS A CA 1
ATOM 3382 C C . LYS A 1 435 ? 14.116 -10.259 -37.662 1.00 81.06 435 LYS A C 1
ATOM 3384 O O . LYS A 1 435 ? 14.584 -9.977 -38.757 1.00 81.06 435 LYS A O 1
ATOM 3389 N N . ALA A 1 436 ? 13.065 -11.068 -37.516 1.00 73.38 436 ALA A N 1
ATOM 3390 C CA . ALA A 1 436 ? 12.493 -11.845 -38.619 1.00 73.38 436 ALA A CA 1
ATOM 3391 C C . ALA A 1 436 ? 11.919 -10.986 -39.768 1.00 73.38 436 ALA A C 1
ATOM 3393 O O . ALA A 1 436 ? 11.886 -11.459 -40.898 1.00 73.38 436 ALA A O 1
ATOM 3394 N N . ASP A 1 437 ? 11.553 -9.725 -39.496 1.00 75.38 437 ASP A N 1
ATOM 3395 C CA . ASP A 1 437 ? 10.828 -8.847 -40.430 1.00 75.38 437 ASP A CA 1
ATOM 3396 C C . ASP A 1 437 ? 11.498 -7.467 -40.637 1.00 75.38 437 ASP A C 1
ATOM 3398 O O . ASP A 1 437 ? 10.826 -6.484 -40.960 1.00 75.38 437 ASP A O 1
ATOM 3402 N N . ASN A 1 438 ? 12.811 -7.341 -40.394 1.00 82.06 438 ASN A N 1
ATOM 3403 C CA . ASN A 1 438 ? 13.548 -6.059 -40.428 1.00 82.06 438 ASN A CA 1
ATOM 3404 C C . ASN A 1 438 ? 12.895 -4.949 -39.570 1.00 82.06 438 ASN A C 1
ATOM 3406 O O . ASN A 1 438 ? 13.011 -3.756 -39.863 1.00 82.06 438 ASN A O 1
ATOM 3410 N N . GLN A 1 439 ? 12.178 -5.319 -38.501 1.00 87.69 439 GLN A N 1
ATOM 3411 C CA . GLN A 1 439 ? 11.474 -4.353 -37.649 1.00 87.69 439 GLN A CA 1
ATOM 3412 C C . GLN A 1 439 ? 12.454 -3.489 -36.853 1.00 87.69 439 GLN A C 1
ATOM 3414 O O . GLN A 1 439 ? 12.153 -2.327 -36.584 1.00 87.69 439 GLN A O 1
ATOM 3419 N N . ILE A 1 440 ? 13.627 -4.037 -36.516 1.00 87.31 440 ILE A N 1
ATOM 3420 C CA . ILE A 1 440 ? 14.708 -3.304 -35.846 1.00 87.31 440 ILE A CA 1
ATOM 3421 C C . ILE A 1 440 ? 15.197 -2.159 -36.741 1.00 87.31 440 ILE A C 1
ATOM 3423 O O . ILE A 1 440 ? 15.188 -1.015 -36.294 1.00 87.31 440 ILE A O 1
ATOM 3427 N N . ASP A 1 441 ? 15.509 -2.425 -38.014 1.00 86.62 441 ASP A N 1
ATOM 3428 C CA . ASP A 1 441 ? 15.953 -1.399 -38.972 1.00 86.62 441 ASP A CA 1
ATOM 3429 C C . ASP A 1 441 ? 14.890 -0.323 -39.208 1.00 86.62 441 ASP A C 1
ATOM 3431 O O . ASP A 1 441 ? 15.181 0.872 -39.217 1.00 86.62 441 ASP A O 1
ATOM 3435 N N . GLN A 1 442 ? 13.624 -0.726 -39.344 1.00 89.25 442 GLN A N 1
ATOM 3436 C CA . GLN A 1 442 ? 12.520 0.224 -39.496 1.00 89.25 442 GLN A CA 1
ATOM 3437 C C . GLN A 1 442 ? 12.353 1.109 -38.256 1.00 89.25 442 GLN A C 1
ATOM 3439 O O . GLN A 1 442 ? 12.059 2.300 -38.369 1.00 89.25 442 GLN A O 1
ATOM 3444 N N . PHE A 1 443 ? 12.509 0.539 -37.061 1.00 90.44 443 PHE A N 1
ATOM 3445 C CA . PHE A 1 443 ? 12.438 1.296 -35.816 1.00 90.44 443 PHE A CA 1
ATOM 3446 C C . PHE A 1 443 ? 13.645 2.226 -35.655 1.00 90.44 443 PHE A C 1
ATOM 3448 O O . PHE A 1 443 ? 13.495 3.375 -35.240 1.00 90.44 443 PHE A O 1
ATOM 3455 N N . GLN A 1 444 ? 14.827 1.762 -36.055 1.00 89.56 444 GLN A N 1
ATOM 3456 C CA . GLN A 1 444 ? 16.051 2.546 -36.101 1.00 89.56 444 GLN A CA 1
ATOM 3457 C C . GLN A 1 444 ? 15.913 3.763 -37.026 1.00 89.56 444 GLN A C 1
ATOM 3459 O O . GLN A 1 444 ? 16.210 4.880 -36.597 1.00 89.56 444 GLN A O 1
ATOM 3464 N N . ALA A 1 445 ? 15.385 3.576 -38.239 1.00 90.19 445 ALA A N 1
ATOM 3465 C CA . ALA A 1 445 ? 15.114 4.663 -39.180 1.00 90.19 445 ALA A CA 1
ATOM 3466 C C . ALA A 1 445 ? 14.145 5.702 -38.586 1.00 90.19 445 ALA A C 1
ATOM 3468 O O . ALA A 1 445 ? 14.424 6.898 -38.613 1.00 90.19 445 ALA A O 1
ATOM 3469 N N . LYS A 1 446 ? 13.065 5.254 -37.925 1.00 92.62 446 LYS A N 1
ATOM 3470 C CA . LYS A 1 446 ? 12.126 6.155 -37.225 1.00 92.62 446 LYS A CA 1
ATOM 3471 C C . LYS A 1 446 ? 12.806 6.994 -36.141 1.00 92.62 446 LYS A C 1
ATOM 3473 O O . LYS A 1 446 ? 12.437 8.150 -35.948 1.00 92.62 446 LYS A O 1
ATOM 3478 N N . LEU A 1 447 ? 13.766 6.428 -35.404 1.00 92.44 447 LEU A N 1
ATOM 3479 C CA . LEU A 1 447 ? 14.538 7.185 -34.415 1.00 92.44 447 LEU A CA 1
ATOM 3480 C C . LEU A 1 447 ? 15.458 8.205 -35.094 1.00 92.44 447 LEU A C 1
ATOM 3482 O O . LEU A 1 447 ? 15.514 9.346 -34.644 1.00 92.44 447 LEU A O 1
ATOM 3486 N N . GLN A 1 448 ? 16.138 7.816 -36.174 1.00 91.12 448 GLN A N 1
ATOM 3487 C CA . GLN A 1 448 ? 17.023 8.697 -36.943 1.00 91.12 448 GLN A CA 1
ATOM 3488 C C . GLN A 1 448 ? 16.280 9.893 -37.540 1.00 91.12 448 GLN A C 1
ATOM 3490 O O . GLN A 1 448 ? 16.760 11.023 -37.428 1.00 91.12 448 GLN A O 1
ATOM 3495 N N . ASP A 1 449 ? 15.078 9.681 -38.073 1.00 91.81 449 ASP A N 1
ATOM 3496 C CA . ASP A 1 449 ? 14.230 10.750 -38.607 1.00 91.81 449 ASP A CA 1
ATOM 3497 C C . ASP A 1 449 ? 13.930 11.830 -37.556 1.00 91.81 449 ASP A C 1
ATOM 3499 O O . ASP A 1 449 ? 13.954 13.026 -37.860 1.00 91.81 449 ASP A O 1
ATOM 3503 N N . LEU A 1 450 ? 13.723 11.433 -36.293 1.00 91.62 450 LEU A N 1
ATOM 3504 C CA . LEU A 1 450 ? 13.428 12.361 -35.195 1.00 91.62 450 LEU A CA 1
ATOM 3505 C C . LEU A 1 450 ? 14.602 13.279 -34.837 1.00 91.62 450 LEU A C 1
ATOM 3507 O O . LEU A 1 450 ? 14.373 14.352 -34.280 1.00 91.62 450 LEU A O 1
ATOM 3511 N N . PHE A 1 451 ? 15.846 12.894 -35.140 1.00 90.12 451 PHE A N 1
ATOM 3512 C CA . PHE A 1 451 ? 17.023 13.724 -34.865 1.00 90.12 451 PHE A CA 1
ATOM 3513 C C . PHE A 1 451 ? 17.797 14.162 -36.115 1.00 90.12 451 PHE A C 1
ATOM 3515 O O . PHE A 1 451 ? 18.795 14.873 -35.985 1.00 90.12 451 PHE A O 1
ATOM 3522 N N . ALA A 1 452 ? 17.339 13.831 -37.327 1.00 87.19 452 ALA A N 1
ATOM 3523 C CA . ALA A 1 452 ? 18.026 14.168 -38.575 1.00 87.19 452 ALA A CA 1
ATOM 3524 C C . ALA A 1 452 ? 18.341 15.673 -38.692 1.00 87.19 452 ALA A C 1
ATOM 3526 O O . ALA A 1 452 ? 19.463 16.047 -39.042 1.00 87.19 452 ALA A O 1
ATOM 3527 N N . ASN A 1 453 ? 17.382 16.524 -38.307 1.00 84.69 453 ASN A N 1
ATOM 3528 C CA . ASN A 1 453 ? 17.468 17.990 -38.348 1.00 84.69 453 ASN A CA 1
ATOM 3529 C C . ASN A 1 453 ? 17.470 18.640 -36.950 1.00 84.69 453 ASN A C 1
ATOM 3531 O O . ASN A 1 453 ? 17.039 19.785 -36.798 1.00 84.69 453 ASN A O 1
ATOM 3535 N N . ALA A 1 454 ? 17.961 17.925 -35.930 1.00 85.81 454 ALA A N 1
ATOM 3536 C CA . ALA A 1 454 ? 17.890 18.348 -34.528 1.00 85.81 454 ALA A CA 1
ATOM 3537 C C . ALA A 1 454 ? 18.501 19.740 -34.246 1.00 85.81 454 ALA A C 1
ATOM 3539 O O . ALA A 1 454 ? 18.070 20.440 -33.337 1.00 85.81 454 ALA A O 1
ATOM 3540 N N . GLU A 1 455 ? 19.481 20.177 -35.042 1.00 83.38 455 GLU A N 1
ATOM 3541 C CA . GLU A 1 455 ? 20.157 21.476 -34.882 1.00 83.38 455 GLU A CA 1
ATOM 3542 C C . GLU A 1 455 ? 19.233 22.681 -35.133 1.00 83.38 455 GLU A C 1
ATOM 3544 O O . GLU A 1 455 ? 19.536 23.789 -34.698 1.00 83.38 455 GLU A O 1
ATOM 3549 N N . LYS A 1 456 ? 18.116 22.476 -35.844 1.00 85.00 456 LYS A N 1
ATOM 3550 C CA . LYS A 1 456 ? 17.189 23.539 -36.267 1.00 85.00 456 LYS A CA 1
ATOM 3551 C C . LYS A 1 456 ? 15.924 23.625 -35.414 1.00 85.00 456 LYS A C 1
ATOM 3553 O O . LYS A 1 456 ? 15.132 24.542 -35.614 1.00 85.00 456 LYS A O 1
ATOM 3558 N N . VAL A 1 457 ? 15.716 22.677 -34.504 1.00 86.25 457 VAL A N 1
ATOM 3559 C CA . VAL A 1 457 ? 14.484 22.569 -33.714 1.00 86.25 457 VAL A CA 1
ATOM 3560 C C . VAL A 1 457 ? 14.690 23.080 -32.290 1.00 86.25 457 VAL A C 1
ATOM 3562 O O . VAL A 1 457 ? 15.796 23.065 -31.750 1.00 86.25 457 VAL A O 1
ATOM 3565 N N . VAL A 1 458 ? 13.611 23.545 -31.662 1.00 87.81 458 VAL A N 1
ATOM 3566 C CA . VAL A 1 458 ? 13.605 24.073 -30.289 1.00 87.81 458 VAL A CA 1
ATOM 3567 C C . VAL A 1 458 ? 12.406 23.530 -29.511 1.00 87.81 458 VAL A C 1
ATOM 3569 O O . VAL A 1 458 ? 11.464 22.986 -30.083 1.00 87.81 458 VAL A O 1
ATOM 3572 N N . GLY A 1 459 ? 12.424 23.659 -28.183 1.00 89.19 459 GLY A N 1
ATOM 3573 C CA . GLY A 1 459 ? 11.285 23.277 -27.344 1.00 89.19 459 GLY A CA 1
ATOM 3574 C C . GLY A 1 459 ? 10.988 21.772 -27.365 1.00 89.19 459 GLY A C 1
ATOM 3575 O O . GLY A 1 459 ? 11.876 20.951 -27.139 1.00 89.19 459 GLY A O 1
ATOM 3576 N N . SER A 1 460 ? 9.727 21.396 -27.593 1.00 89.56 460 SER A N 1
ATOM 3577 C CA . SER A 1 460 ? 9.280 19.995 -27.573 1.00 89.56 460 SER A CA 1
ATOM 3578 C C . SER A 1 460 ? 9.903 19.138 -28.677 1.00 89.56 460 SER A C 1
ATOM 3580 O O . SER A 1 460 ? 10.171 17.961 -28.454 1.00 89.56 460 SER A O 1
ATOM 3582 N N . GLU A 1 461 ? 10.179 19.717 -29.845 1.00 90.88 461 GLU A N 1
ATOM 3583 C CA . GLU A 1 461 ? 10.830 19.007 -30.953 1.00 90.88 461 GLU A CA 1
ATOM 3584 C C . GLU A 1 461 ? 12.293 18.684 -30.626 1.00 90.88 461 GLU A C 1
ATOM 3586 O O . GLU A 1 461 ? 12.758 17.574 -30.875 1.00 90.88 461 GLU A O 1
ATOM 3591 N N . LEU A 1 462 ? 12.996 19.611 -29.968 1.00 91.25 462 LEU A N 1
ATOM 3592 C CA . LEU A 1 462 ? 14.347 19.377 -29.456 1.00 91.25 462 LEU A CA 1
ATOM 3593 C C . LEU A 1 462 ? 14.365 18.282 -28.382 1.00 91.25 462 LEU A C 1
ATOM 3595 O O . LEU A 1 462 ? 15.209 17.389 -28.413 1.00 91.25 462 LEU A O 1
ATOM 3599 N N . ASN A 1 463 ? 13.399 18.315 -27.461 1.00 92.94 463 ASN A N 1
ATOM 3600 C CA . ASN A 1 463 ? 13.221 17.267 -26.458 1.00 92.94 463 ASN A CA 1
ATOM 3601 C C . ASN A 1 463 ? 13.029 15.887 -27.109 1.00 92.94 463 ASN A C 1
ATOM 3603 O O . ASN A 1 463 ? 13.636 14.913 -26.662 1.00 92.94 463 ASN A O 1
ATOM 3607 N N . ALA A 1 464 ? 12.206 15.802 -28.157 1.00 93.25 464 ALA A N 1
ATOM 3608 C CA . ALA A 1 464 ? 11.981 14.567 -28.899 1.00 93.25 464 ALA A CA 1
ATOM 3609 C C . ALA A 1 464 ? 13.249 14.081 -29.613 1.00 93.25 464 ALA A C 1
ATOM 3611 O O . ALA A 1 464 ? 13.571 12.896 -29.522 1.00 93.25 464 ALA A O 1
ATOM 3612 N N . ALA A 1 465 ? 14.005 14.985 -30.243 1.00 92.81 465 ALA A N 1
ATOM 3613 C CA . ALA A 1 465 ? 15.283 14.660 -30.872 1.00 92.81 465 ALA A CA 1
ATOM 3614 C C . ALA A 1 465 ? 16.301 14.105 -29.857 1.00 92.81 465 ALA A C 1
ATOM 3616 O O . ALA A 1 465 ? 16.941 13.088 -30.114 1.00 92.81 465 ALA A O 1
ATOM 3617 N N . GLU A 1 466 ? 16.414 14.712 -28.670 1.00 90.56 466 GLU A N 1
ATOM 3618 C CA . GLU A 1 466 ? 17.267 14.202 -27.585 1.00 90.56 466 GLU A CA 1
ATOM 3619 C C . GLU A 1 466 ? 16.847 12.808 -27.109 1.00 90.56 466 GLU A C 1
ATOM 3621 O O . GLU A 1 466 ? 17.695 11.942 -26.892 1.00 90.56 466 GLU A O 1
ATOM 3626 N N . GLY A 1 467 ? 15.543 12.594 -26.913 1.00 93.44 467 GLY A N 1
ATOM 3627 C CA . GLY A 1 467 ? 15.011 11.301 -26.492 1.00 93.44 467 GLY A CA 1
ATOM 3628 C C . GLY A 1 467 ? 15.279 10.217 -27.529 1.00 93.44 467 GLY A C 1
ATOM 3629 O O . GLY A 1 467 ? 15.765 9.142 -27.178 1.00 93.44 467 GLY A O 1
ATOM 3630 N N . ALA A 1 468 ? 15.030 10.519 -28.804 1.00 94.12 468 ALA A N 1
ATOM 3631 C CA . ALA A 1 468 ? 15.284 9.611 -29.914 1.00 94.12 468 ALA A CA 1
ATOM 3632 C C . ALA A 1 468 ? 16.772 9.260 -30.044 1.00 94.12 468 ALA A C 1
ATOM 3634 O O . ALA A 1 468 ? 17.112 8.091 -30.215 1.00 94.12 468 ALA A O 1
ATOM 3635 N N . LEU A 1 469 ? 17.659 10.243 -29.875 1.00 91.19 469 LEU A N 1
ATOM 3636 C CA . LEU A 1 469 ? 19.106 10.039 -29.890 1.00 91.19 469 LEU A CA 1
ATOM 3637 C C . LEU A 1 469 ? 19.571 9.103 -28.761 1.00 91.19 469 LEU A C 1
ATOM 3639 O O . LEU A 1 469 ? 20.363 8.190 -28.987 1.00 91.19 469 LEU A O 1
ATOM 3643 N N . LEU A 1 470 ? 19.045 9.280 -27.544 1.00 91.56 470 LEU A N 1
ATOM 3644 C CA . LEU A 1 470 ? 19.332 8.376 -26.425 1.00 91.56 470 LEU A CA 1
ATOM 3645 C C . LEU A 1 470 ? 18.786 6.962 -26.671 1.00 91.56 470 LEU A C 1
ATOM 3647 O O . LEU A 1 470 ? 19.483 5.982 -26.403 1.00 91.56 470 LEU A O 1
ATOM 3651 N N . ALA A 1 471 ? 17.558 6.842 -27.186 1.00 93.75 471 ALA A N 1
ATOM 3652 C CA . ALA A 1 471 ? 16.955 5.549 -27.514 1.00 93.75 471 ALA A CA 1
ATOM 3653 C C . ALA A 1 471 ? 17.736 4.811 -28.596 1.00 93.75 471 ALA A C 1
ATOM 3655 O O . ALA A 1 471 ? 17.945 3.609 -28.469 1.00 93.75 471 ALA A O 1
ATOM 3656 N N . PHE A 1 472 ? 18.231 5.532 -29.602 1.00 91.56 472 PHE A N 1
ATOM 3657 C CA . PHE A 1 472 ? 19.089 4.984 -30.644 1.00 91.56 472 PHE A CA 1
ATOM 3658 C C . PHE A 1 472 ? 20.368 4.375 -30.055 1.00 91.56 472 PHE A C 1
ATOM 3660 O O . PHE A 1 472 ? 20.708 3.234 -30.360 1.00 91.56 472 PHE A O 1
ATOM 3667 N N . GLY A 1 473 ? 21.033 5.085 -29.138 1.00 87.81 473 GLY A N 1
ATOM 3668 C CA . GLY A 1 473 ? 22.225 4.572 -28.455 1.00 87.81 473 GLY A CA 1
ATOM 3669 C C . GLY A 1 473 ? 21.945 3.320 -27.624 1.00 87.81 473 GLY A C 1
ATOM 3670 O O . GLY A 1 473 ? 22.706 2.356 -27.681 1.00 87.81 473 GLY A O 1
ATOM 3671 N N . HIS A 1 474 ? 20.830 3.302 -26.888 1.00 90.50 474 HIS A N 1
ATOM 3672 C CA . HIS A 1 474 ? 20.409 2.127 -26.124 1.00 90.50 474 HIS A CA 1
ATOM 3673 C C . HIS A 1 474 ? 20.017 0.940 -27.013 1.00 90.50 474 HIS A C 1
ATOM 3675 O O . HIS A 1 474 ? 20.370 -0.187 -26.675 1.00 90.50 474 HIS A O 1
ATOM 3681 N N . LEU A 1 475 ? 19.340 1.177 -28.140 1.00 90.69 475 LEU A N 1
ATOM 3682 C CA . LEU A 1 475 ? 19.000 0.151 -29.126 1.00 90.69 475 LEU A CA 1
ATOM 3683 C C . LEU A 1 475 ? 20.265 -0.478 -29.719 1.00 90.69 475 LEU A C 1
ATOM 3685 O O . LEU A 1 475 ? 20.425 -1.695 -29.646 1.00 90.69 475 LEU A O 1
ATOM 3689 N N . CYS A 1 476 ? 21.196 0.341 -30.220 1.00 85.19 476 CYS A N 1
ATOM 3690 C CA . CYS A 1 476 ? 22.458 -0.132 -30.797 1.00 85.19 476 CYS A CA 1
ATOM 3691 C C . CYS A 1 476 ? 23.277 -0.916 -29.769 1.00 85.19 476 CYS A C 1
ATOM 3693 O O . CYS A 1 476 ? 23.683 -2.045 -30.022 1.00 85.19 476 CYS A O 1
ATOM 3695 N N . SER A 1 477 ? 23.454 -0.343 -28.573 1.00 84.44 477 SER A N 1
ATOM 3696 C CA . SER A 1 477 ? 24.134 -0.992 -27.448 1.00 84.44 477 SER A CA 1
ATOM 3697 C C . SER A 1 477 ? 23.561 -2.377 -27.180 1.00 84.44 477 SER A C 1
ATOM 3699 O O . SER A 1 477 ? 24.288 -3.367 -27.097 1.00 84.44 477 SER A O 1
ATOM 3701 N N . ARG A 1 478 ? 22.234 -2.475 -27.068 1.00 85.44 478 ARG A N 1
ATOM 3702 C CA . ARG A 1 478 ? 21.616 -3.716 -26.626 1.00 85.44 478 ARG A CA 1
ATOM 3703 C C . ARG A 1 478 ? 21.516 -4.776 -27.718 1.00 85.44 478 ARG A C 1
ATOM 3705 O O . ARG A 1 478 ? 21.553 -5.955 -27.389 1.00 85.44 478 A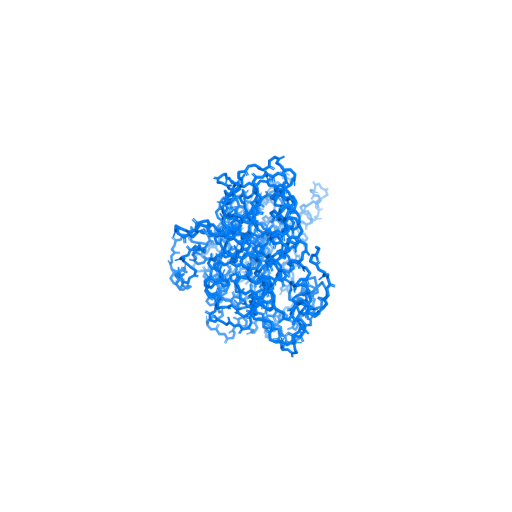RG A O 1
ATOM 3712 N N . SER A 1 479 ? 21.519 -4.358 -28.980 1.00 84.25 479 SER A N 1
ATOM 3713 C CA . SER A 1 479 ? 21.544 -5.237 -30.154 1.00 84.25 479 SER A CA 1
ATOM 3714 C C . SER A 1 479 ? 22.839 -6.052 -30.263 1.00 84.25 479 SER A C 1
ATOM 3716 O O . SER A 1 479 ? 22.793 -7.227 -30.621 1.00 84.25 479 SER A O 1
ATOM 3718 N N . VAL A 1 480 ? 23.978 -5.489 -29.835 1.00 80.50 480 VAL A N 1
ATOM 3719 C CA . VAL A 1 480 ? 25.274 -6.200 -29.816 1.00 80.50 480 VAL A CA 1
ATOM 3720 C C . VAL A 1 480 ? 25.237 -7.453 -28.933 1.00 80.50 480 VAL A C 1
ATOM 3722 O O . VAL A 1 480 ? 25.888 -8.441 -29.247 1.00 80.50 480 VAL A O 1
ATOM 3725 N N . PHE A 1 481 ? 24.443 -7.465 -27.855 1.00 75.00 481 PHE A N 1
ATOM 3726 C CA . PHE A 1 481 ? 24.305 -8.651 -26.993 1.00 75.00 481 PHE A CA 1
ATOM 3727 C C . PHE A 1 481 ? 23.528 -9.804 -27.646 1.00 75.00 481 PHE A C 1
ATOM 3729 O O . PHE A 1 481 ? 23.487 -10.892 -27.080 1.00 75.00 481 PHE A O 1
ATOM 3736 N N . TYR A 1 482 ? 22.905 -9.562 -28.799 1.00 78.38 482 TYR A N 1
ATOM 3737 C CA . TYR A 1 482 ? 22.134 -10.542 -29.561 1.00 78.38 482 TYR A CA 1
ATOM 3738 C C . TYR A 1 482 ? 22.775 -10.867 -30.919 1.00 78.38 482 TYR A C 1
ATOM 3740 O O . TYR A 1 482 ? 22.082 -11.333 -31.827 1.00 78.38 482 TYR A O 1
ATOM 3748 N N . ASP A 1 483 ? 24.072 -10.577 -31.080 1.00 74.81 483 ASP A N 1
ATOM 3749 C CA . ASP A 1 483 ? 24.820 -10.741 -32.334 1.00 74.81 483 ASP A CA 1
ATOM 3750 C C . ASP A 1 483 ? 24.137 -10.056 -33.532 1.00 74.81 483 ASP A C 1
ATOM 3752 O O . ASP A 1 483 ? 24.206 -10.505 -34.681 1.00 74.81 483 ASP A O 1
ATOM 3756 N N . TYR A 1 484 ? 23.425 -8.962 -33.254 1.00 73.31 484 TYR A N 1
ATOM 3757 C CA . TYR A 1 484 ? 22.925 -8.059 -34.272 1.00 73.31 484 TYR A CA 1
ATOM 3758 C C . TYR A 1 484 ? 23.941 -6.939 -34.437 1.00 73.31 484 TYR A C 1
ATOM 3760 O O . TYR A 1 484 ? 24.071 -6.072 -33.570 1.00 73.31 484 TYR A O 1
ATOM 3768 N N . ASP A 1 485 ? 24.674 -6.984 -35.546 1.00 67.50 485 ASP A N 1
ATOM 3769 C CA . ASP A 1 485 ? 25.453 -5.841 -35.990 1.00 67.50 485 ASP A CA 1
ATOM 3770 C C . ASP A 1 485 ? 24.455 -4.773 -36.458 1.00 67.50 485 ASP A C 1
ATOM 3772 O O . ASP A 1 485 ? 23.710 -5.041 -37.404 1.00 67.50 485 ASP A O 1
ATOM 3776 N N . PRO A 1 486 ? 24.390 -3.589 -35.817 1.00 59.69 486 PRO A N 1
ATOM 3777 C CA . PRO A 1 486 ? 23.497 -2.517 -36.251 1.00 59.69 486 PRO A CA 1
ATOM 3778 C C . PRO A 1 486 ? 23.806 -2.011 -37.676 1.00 59.69 486 PRO A C 1
ATOM 3780 O O . PRO A 1 486 ? 23.072 -1.174 -38.194 1.00 59.69 486 PRO A O 1
ATOM 3783 N N . GLY A 1 487 ? 24.829 -2.563 -38.333 1.00 58.66 487 GLY A N 1
ATOM 3784 C CA . GLY A 1 487 ? 25.149 -2.371 -39.736 1.00 58.66 487 GLY A CA 1
ATOM 3785 C C . GLY A 1 487 ? 26.320 -1.410 -39.879 1.00 58.66 487 GLY A C 1
ATOM 3786 O O . GLY A 1 487 ? 26.395 -0.387 -39.199 1.00 58.66 487 GLY A O 1
ATOM 3787 N N . SER A 1 488 ? 27.229 -1.705 -40.809 1.00 50.00 488 SER A N 1
ATOM 3788 C CA . SER A 1 488 ? 28.392 -0.863 -41.124 1.00 50.00 488 SER A CA 1
ATOM 3789 C C . SER A 1 488 ? 28.038 0.544 -41.637 1.00 50.00 488 SER A C 1
ATOM 3791 O O . SER A 1 488 ? 28.912 1.405 -41.676 1.00 50.00 488 SER A O 1
ATOM 3793 N N . ASP A 1 489 ? 26.768 0.785 -41.982 1.00 53.94 489 ASP A N 1
ATOM 3794 C CA . ASP A 1 489 ? 26.234 2.066 -42.469 1.00 53.94 489 ASP A CA 1
ATOM 3795 C C . ASP A 1 489 ? 25.609 2.937 -41.358 1.00 53.94 489 ASP A C 1
ATOM 3797 O O . ASP A 1 489 ? 24.985 3.964 -41.635 1.00 53.94 489 ASP A O 1
ATOM 3801 N N . VAL A 1 490 ? 25.758 2.562 -40.080 1.00 61.69 490 VAL A N 1
ATOM 3802 C CA . VAL A 1 490 ? 25.293 3.396 -38.965 1.00 61.69 490 VAL A CA 1
ATOM 3803 C C . VAL A 1 490 ? 26.175 4.630 -38.807 1.00 61.69 490 VAL A C 1
ATOM 3805 O O . VAL A 1 490 ? 27.193 4.630 -38.113 1.00 61.69 490 VAL A O 1
ATOM 3808 N N . GLU A 1 491 ? 25.741 5.735 -39.412 1.00 66.75 491 GLU A N 1
ATOM 3809 C CA . GLU A 1 491 ? 26.300 7.053 -39.130 1.00 66.75 491 GLU A CA 1
ATOM 3810 C C . GLU A 1 491 ? 25.888 7.517 -37.728 1.00 66.75 491 GLU A C 1
ATOM 3812 O O . GLU A 1 491 ? 24.787 8.026 -37.493 1.00 66.75 491 GLU A O 1
ATOM 3817 N N . PHE A 1 492 ? 26.809 7.391 -36.774 1.00 72.88 492 PHE A N 1
ATOM 3818 C CA . PHE A 1 492 ? 26.679 8.090 -35.502 1.00 72.88 492 PHE A CA 1
ATOM 3819 C C . PHE A 1 492 ? 26.721 9.606 -35.752 1.00 72.88 492 PHE A C 1
ATOM 3821 O O . PHE A 1 492 ? 27.633 10.088 -36.431 1.00 72.88 492 PHE A O 1
ATOM 3828 N N . PRO A 1 493 ? 25.793 10.400 -35.185 1.00 74.75 493 PRO A N 1
ATOM 3829 C CA . PRO A 1 493 ? 25.699 11.832 -35.455 1.00 74.75 493 PRO A CA 1
ATOM 3830 C C . PRO A 1 493 ? 26.758 12.636 -34.673 1.00 74.75 493 PRO A C 1
ATOM 3832 O O . PRO A 1 493 ? 26.450 13.531 -33.883 1.00 74.75 493 PRO A O 1
ATOM 3835 N N . LEU A 1 494 ? 28.040 12.341 -34.921 1.00 77.44 494 LEU A N 1
ATOM 3836 C CA . LEU A 1 494 ? 29.205 12.990 -34.307 1.00 77.44 494 LEU A CA 1
ATOM 3837 C C . LEU A 1 494 ? 29.243 14.501 -34.571 1.00 77.44 494 LEU A C 1
ATOM 3839 O O . LEU A 1 494 ? 29.821 15.247 -33.780 1.00 77.44 494 LEU A O 1
ATOM 3843 N N . ARG A 1 495 ? 28.548 14.967 -35.619 1.00 78.31 495 ARG A N 1
ATOM 3844 C CA . ARG A 1 495 ? 28.335 16.393 -35.914 1.00 78.31 495 ARG A CA 1
ATOM 3845 C C . ARG A 1 495 ? 27.787 17.187 -34.722 1.00 78.31 495 ARG A C 1
ATOM 3847 O O . ARG A 1 495 ? 28.168 18.341 -34.539 1.00 78.31 495 ARG A O 1
ATOM 3854 N N . PHE A 1 496 ? 26.990 16.555 -33.853 1.00 79.25 496 PHE A N 1
ATOM 3855 C CA . PHE A 1 496 ? 26.451 17.186 -32.641 1.00 79.25 496 PHE A CA 1
ATOM 3856 C C . PHE A 1 496 ? 27.502 17.454 -31.550 1.00 79.25 496 PHE A C 1
ATOM 3858 O O . PHE A 1 496 ? 27.214 18.169 -30.592 1.00 79.25 496 PHE A O 1
ATOM 3865 N N . LEU A 1 497 ? 28.708 16.887 -31.671 1.00 75.81 497 LEU A N 1
ATOM 3866 C CA . LEU A 1 497 ? 29.832 17.118 -30.756 1.00 75.81 497 LEU A CA 1
ATOM 3867 C C . LEU A 1 497 ? 30.839 18.128 -31.306 1.00 75.81 497 LEU A C 1
ATOM 3869 O O . LEU A 1 497 ? 31.535 18.780 -30.533 1.00 75.81 497 LEU A O 1
ATOM 3873 N N . THR A 1 498 ? 30.939 18.247 -32.630 1.00 73.56 498 THR A N 1
ATOM 3874 C CA . THR A 1 498 ? 31.976 19.046 -33.295 1.00 73.56 498 THR A CA 1
ATOM 3875 C C . THR A 1 498 ? 31.510 20.451 -33.679 1.00 73.56 498 THR A C 1
ATOM 3877 O O . THR A 1 498 ? 32.342 21.335 -33.869 1.00 73.56 498 THR A O 1
ATOM 3880 N N . ASN A 1 499 ? 30.201 20.682 -33.806 1.00 74.25 499 ASN A N 1
ATOM 3881 C CA . ASN A 1 499 ? 29.650 21.958 -34.257 1.00 74.25 499 ASN A CA 1
ATOM 3882 C C . ASN A 1 499 ? 29.318 22.894 -33.071 1.00 74.25 499 ASN A C 1
ATOM 3884 O O . ASN A 1 499 ? 28.475 22.587 -32.232 1.00 74.25 499 ASN A O 1
ATOM 3888 N N . GLN A 1 500 ? 29.961 24.070 -33.022 1.00 61.59 500 GLN A N 1
ATOM 3889 C CA . GLN A 1 500 ? 29.802 25.067 -31.945 1.00 61.59 500 GLN A CA 1
ATOM 3890 C C . GLN A 1 500 ? 28.408 25.719 -31.895 1.00 61.59 500 GLN A C 1
ATOM 3892 O O . GLN A 1 500 ? 28.055 26.323 -30.885 1.00 61.59 500 GLN A O 1
ATOM 3897 N N . SER A 1 501 ? 27.620 25.606 -32.969 1.00 66.56 501 SER A N 1
ATOM 3898 C CA . SER A 1 501 ? 26.257 26.155 -33.058 1.00 66.56 501 SER A CA 1
ATOM 3899 C C . SER A 1 501 ? 25.165 25.211 -32.532 1.00 66.56 501 SER A C 1
ATOM 3901 O O . SER A 1 501 ? 23.988 25.570 -32.521 1.00 66.56 501 SER A O 1
ATOM 3903 N N . VAL A 1 502 ? 25.538 24.012 -32.071 1.00 76.25 502 VAL A N 1
ATOM 3904 C CA . VAL A 1 502 ? 24.605 22.990 -31.578 1.00 76.25 502 VAL A CA 1
ATOM 3905 C C . VAL A 1 502 ? 24.188 23.281 -30.139 1.00 76.25 502 VAL A C 1
ATOM 3907 O O . VAL A 1 502 ? 25.000 23.655 -29.291 1.00 76.25 502 VAL A O 1
ATOM 3910 N N . GLN A 1 503 ? 22.906 23.064 -29.837 1.00 78.06 503 GLN A N 1
ATOM 3911 C CA . GLN A 1 503 ? 22.387 23.227 -28.482 1.00 78.06 503 GLN A CA 1
ATOM 3912 C C . GLN A 1 503 ? 23.141 22.326 -27.475 1.00 78.06 503 GLN A C 1
ATOM 3914 O O . GLN A 1 503 ? 23.298 21.127 -27.726 1.00 78.06 503 GLN A O 1
ATOM 3919 N N . PRO A 1 504 ? 23.542 22.836 -26.289 1.00 78.56 504 PRO A N 1
ATOM 3920 C CA . PRO A 1 504 ? 24.294 22.066 -25.285 1.00 78.56 504 PRO A CA 1
ATOM 3921 C C . PRO A 1 504 ? 23.598 20.807 -24.752 1.00 78.56 504 PRO A C 1
ATOM 3923 O O . PRO A 1 504 ? 24.196 20.016 -24.016 1.00 78.56 504 PRO A O 1
ATOM 3926 N N . SER A 1 505 ? 22.302 20.666 -25.001 1.00 75.06 505 SER A N 1
ATOM 3927 C CA . SER A 1 505 ? 21.516 19.508 -24.604 1.00 75.06 505 SER A CA 1
ATOM 3928 C C . SER A 1 505 ? 21.604 18.372 -25.634 1.00 75.06 505 SER A C 1
ATOM 3930 O O . SER A 1 505 ? 21.709 17.216 -25.229 1.00 75.06 505 SER A O 1
ATOM 3932 N N . LEU A 1 506 ? 21.718 18.686 -26.933 1.00 77.50 506 LEU A N 1
ATOM 3933 C CA . LEU A 1 506 ? 21.986 17.717 -28.005 1.00 77.50 506 LEU A CA 1
ATOM 3934 C C . LEU A 1 506 ? 23.395 17.143 -27.931 1.00 77.50 506 LEU A C 1
ATOM 3936 O O . LEU A 1 506 ? 23.568 15.938 -28.095 1.00 77.50 506 LEU A O 1
ATOM 3940 N N . SER A 1 507 ? 24.395 17.970 -27.620 1.00 76.31 507 SER A N 1
ATOM 3941 C CA . SER A 1 507 ? 25.759 17.475 -27.405 1.00 76.31 507 SER A CA 1
ATOM 3942 C C . SER A 1 507 ? 25.806 16.497 -26.226 1.00 76.31 507 SER A C 1
ATOM 3944 O O . SER A 1 507 ? 26.363 15.408 -26.342 1.00 76.31 507 SER A O 1
ATOM 3946 N N . ARG A 1 508 ? 25.116 16.811 -25.119 1.00 77.06 508 ARG A N 1
ATOM 3947 C CA . ARG A 1 508 ? 24.935 15.891 -23.982 1.00 77.06 508 ARG A CA 1
ATOM 3948 C C . ARG A 1 508 ? 24.159 14.626 -24.352 1.00 77.06 508 ARG A C 1
ATOM 3950 O O . ARG A 1 508 ? 24.529 13.551 -23.888 1.00 77.06 508 ARG A O 1
ATOM 3957 N N . GLY A 1 509 ? 23.119 14.735 -25.177 1.00 72.19 509 GLY A N 1
ATOM 3958 C CA . GLY A 1 509 ? 22.383 13.589 -25.715 1.00 72.19 509 GLY A CA 1
ATOM 3959 C C . GLY A 1 509 ? 23.273 12.676 -26.562 1.00 72.19 509 GLY A C 1
ATOM 3960 O O . GLY A 1 509 ? 23.243 11.463 -26.381 1.00 72.19 509 GLY A O 1
ATOM 3961 N N . CYS A 1 510 ? 24.132 13.253 -27.407 1.00 77.19 510 CYS A N 1
ATOM 3962 C CA . CYS A 1 510 ? 25.081 12.521 -28.249 1.00 77.19 510 CYS A CA 1
ATOM 3963 C C . CYS A 1 510 ? 26.169 11.829 -27.414 1.00 77.19 510 CYS A C 1
ATOM 3965 O O . CYS A 1 510 ? 26.445 10.650 -27.623 1.00 77.19 510 CYS A O 1
ATOM 3967 N N . VAL A 1 511 ? 26.713 12.498 -26.389 1.00 77.56 511 VAL A N 1
ATOM 3968 C CA . VAL A 1 511 ? 27.601 11.847 -25.408 1.00 77.56 511 VAL A CA 1
ATOM 3969 C C . VAL A 1 511 ? 26.878 10.703 -24.692 1.00 77.56 511 VAL A C 1
ATOM 3971 O O . VAL A 1 511 ? 27.447 9.627 -24.542 1.00 77.56 511 VAL A O 1
ATOM 3974 N N . GLY A 1 512 ? 25.623 10.900 -24.278 1.00 71.81 512 GLY A N 1
ATOM 3975 C CA . GLY A 1 512 ? 24.811 9.857 -23.646 1.00 71.81 512 GLY A CA 1
ATOM 3976 C C . GLY A 1 512 ? 24.580 8.646 -24.553 1.00 71.81 512 GLY A C 1
ATOM 3977 O O . GLY A 1 512 ? 24.741 7.513 -24.106 1.00 71.81 512 GLY A O 1
ATOM 3978 N N . MET A 1 513 ? 24.280 8.880 -25.832 1.00 80.19 513 MET A N 1
ATOM 3979 C CA . MET A 1 513 ? 24.164 7.843 -26.861 1.00 80.19 513 MET A CA 1
ATOM 3980 C C . MET A 1 513 ? 25.481 7.076 -27.026 1.00 80.19 513 MET A C 1
ATOM 3982 O O . MET A 1 513 ? 25.472 5.848 -27.006 1.00 80.19 513 MET A O 1
ATOM 3986 N N . LEU A 1 514 ? 26.610 7.780 -27.148 1.00 76.12 514 LEU A N 1
ATOM 3987 C CA . LEU A 1 514 ? 27.926 7.155 -27.288 1.00 76.12 514 LEU A CA 1
ATOM 3988 C C . LEU A 1 514 ? 28.322 6.361 -26.042 1.00 76.12 514 LEU A C 1
ATOM 3990 O O . LEU A 1 514 ? 28.838 5.259 -26.172 1.00 76.12 514 LEU A O 1
ATOM 3994 N N . LEU A 1 515 ? 28.062 6.878 -24.838 1.00 73.50 515 LEU A N 1
ATOM 3995 C CA . LEU A 1 515 ? 28.290 6.143 -23.593 1.00 73.50 515 LEU A CA 1
ATOM 3996 C C . LEU A 1 515 ? 27.431 4.879 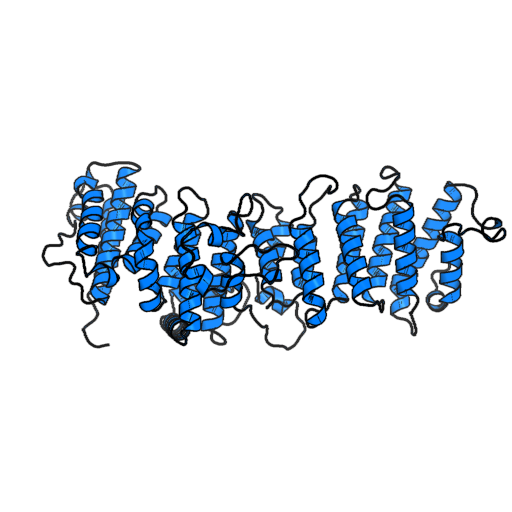-23.532 1.00 73.50 515 LEU A C 1
ATOM 3998 O O . LEU A 1 515 ? 27.941 3.826 -23.164 1.00 73.50 515 LEU A O 1
ATOM 4002 N N . ALA A 1 516 ? 26.158 4.961 -23.927 1.00 66.25 516 ALA A N 1
ATOM 4003 C CA . ALA A 1 516 ? 25.295 3.790 -24.015 1.00 66.25 516 ALA A CA 1
ATOM 4004 C C . ALA A 1 516 ? 25.857 2.762 -25.014 1.00 66.25 516 ALA A C 1
ATOM 4006 O O . ALA A 1 516 ? 25.969 1.587 -24.668 1.00 66.25 516 ALA A O 1
ATOM 4007 N N . ALA A 1 517 ? 26.278 3.198 -26.205 1.00 65.38 517 ALA A N 1
ATOM 4008 C CA . ALA A 1 517 ? 26.855 2.340 -27.241 1.00 65.38 517 ALA A CA 1
ATOM 4009 C C . ALA A 1 517 ? 28.215 1.722 -26.840 1.00 65.38 517 ALA A C 1
ATOM 4011 O O . ALA A 1 517 ? 28.463 0.547 -27.104 1.00 65.38 517 ALA A O 1
ATOM 4012 N N . MET A 1 518 ? 29.083 2.473 -26.152 1.00 61.88 518 MET A N 1
ATOM 4013 C CA . MET A 1 518 ? 30.444 2.048 -25.784 1.00 61.88 518 MET A CA 1
ATOM 4014 C C . MET A 1 518 ? 30.505 0.972 -24.695 1.00 61.88 518 MET A C 1
ATOM 4016 O O . MET A 1 518 ? 31.499 0.250 -24.629 1.00 61.88 518 MET A O 1
ATOM 4020 N N . VAL A 1 519 ? 29.462 0.803 -23.873 1.00 57.66 519 VAL A N 1
ATOM 4021 C CA . VAL A 1 519 ? 29.393 -0.271 -22.855 1.00 57.66 519 VAL A CA 1
ATOM 4022 C C . VAL A 1 519 ? 29.543 -1.678 -23.474 1.00 57.66 519 VAL A C 1
ATOM 4024 O O . VAL A 1 519 ? 29.857 -2.628 -22.760 1.00 57.66 519 VAL A O 1
ATOM 4027 N N . CYS A 1 520 ? 29.408 -1.812 -24.797 1.00 45.81 520 CYS A N 1
ATOM 4028 C CA . CYS A 1 520 ? 29.513 -3.078 -25.527 1.00 45.81 520 CYS A CA 1
ATOM 4029 C C . CYS A 1 520 ? 30.861 -3.319 -26.220 1.00 45.81 520 CYS A C 1
ATOM 4031 O O . CYS A 1 520 ? 31.170 -4.460 -26.546 1.00 45.81 520 CYS A O 1
ATOM 4033 N N . GLY A 1 521 ? 31.698 -2.292 -26.404 1.00 37.91 521 GLY A N 1
ATOM 4034 C CA . GLY A 1 521 ? 32.969 -2.414 -27.134 1.00 37.91 521 GLY A CA 1
ATOM 4035 C C . GLY A 1 521 ? 34.076 -3.187 -26.401 1.00 37.91 521 GLY A C 1
ATOM 4036 O O . GLY A 1 521 ? 35.179 -3.305 -26.922 1.00 37.91 521 GLY A O 1
ATOM 4037 N N . THR A 1 522 ? 33.822 -3.687 -25.186 1.00 32.62 522 THR A N 1
ATOM 4038 C CA . THR A 1 522 ? 34.841 -4.287 -24.302 1.00 32.62 522 THR A CA 1
ATOM 4039 C C . THR A 1 522 ? 34.612 -5.762 -23.957 1.00 32.62 522 THR A C 1
ATOM 4041 O O . THR A 1 522 ? 35.371 -6.312 -23.158 1.00 32.62 522 THR A O 1
ATOM 4044 N N . ARG A 1 523 ? 33.627 -6.449 -24.557 1.00 34.81 523 ARG A N 1
ATOM 4045 C CA . ARG A 1 523 ? 33.463 -7.906 -24.392 1.00 34.81 523 ARG A CA 1
ATOM 4046 C C . ARG A 1 523 ? 33.901 -8.673 -25.640 1.00 34.81 523 ARG A C 1
ATOM 4048 O O . ARG A 1 523 ? 33.248 -8.633 -26.673 1.00 34.81 523 ARG A O 1
ATOM 4055 N N . SER A 1 524 ? 35.016 -9.388 -25.491 1.00 26.61 524 SER A N 1
ATOM 4056 C CA . SER A 1 524 ? 35.451 -10.483 -26.366 1.00 26.61 524 SER A CA 1
ATOM 4057 C C . SER A 1 524 ? 34.388 -11.596 -26.385 1.00 26.61 524 SER A C 1
ATOM 4059 O O . SER A 1 524 ? 33.814 -11.876 -25.328 1.00 26.61 524 SER A O 1
ATOM 4061 N N . PRO A 1 525 ? 34.140 -12.263 -27.526 1.00 27.20 525 PRO A N 1
ATOM 4062 C CA . PRO A 1 525 ? 33.186 -13.361 -27.621 1.00 27.20 525 PRO A CA 1
ATOM 4063 C C . PRO A 1 525 ? 33.800 -14.594 -26.955 1.00 27.20 525 PRO A C 1
ATOM 4065 O O . PRO A 1 525 ? 34.558 -15.311 -27.594 1.00 27.20 525 PRO A O 1
ATOM 4068 N N . ASN A 1 526 ? 33.603 -14.741 -25.641 1.00 29.47 526 ASN A N 1
ATOM 4069 C CA . ASN A 1 526 ? 33.701 -15.969 -24.833 1.00 29.47 526 ASN A CA 1
ATOM 4070 C C . ASN A 1 526 ? 33.696 -15.573 -23.342 1.00 29.47 526 ASN A C 1
ATOM 4072 O O . ASN A 1 526 ? 34.761 -15.461 -22.729 1.00 29.47 526 ASN A O 1
ATOM 4076 N N . SER A 1 527 ? 32.515 -15.333 -22.759 1.00 28.17 527 SER A N 1
ATOM 4077 C CA . SER A 1 527 ? 32.305 -15.344 -21.297 1.00 28.17 527 SER A CA 1
ATOM 4078 C C . SER A 1 527 ? 30.838 -15.495 -20.929 1.00 28.17 527 SER A C 1
ATOM 4080 O O . SER A 1 527 ? 30.072 -14.573 -21.309 1.00 28.17 527 SER A O 1
#